Protein AF-Q8HZR1-4-F1 (afdb_monomer_lite)

Sequence (384 aa):
MSRGSRLHRWPLLLLLLLLLPPPPVLPAEARTPAPVNPCCYYPCQHQGICVRFGLDRYQCDCTRTGYSGPNCTIPELWTWLRNSLRPSPSFLHFLLTHGRWFWEFINATFIRDMLMRLVLTGETIKIVIEEYVQQLSGYFLQLKFDPELLFSAQFQYRNRIAMEFNQLYHWHPLMPDSFWVGSQEYSYEQFLFNTSMLTHYGIEALVDAFSRQSAGRIGGGRNIDHHVLHVAVETIKESRELRLQPFNEYRKRFGMRPYMSFQELTGEKEMAAELEELYGDIDALEFYPGLLLEKCHPNSIFGESMIEIGAPFSLKGLLGNPICSPEYWKPSTFGGEMGFNMVKTATLKKLVCLNTKTCPYVSFRVPDPHQDGGPGVERPSTEL

Radius of gyration: 29.56 Å; chains: 1; bounding box: 73×60×110 Å

Secondary structure (DSSP, 8-state):
------TTHHHHHHHHHHHSPPPP-------------GGGG----TTPEEEEETTTEEEEE-TTTTEETTTT-EE-HHHHHHHHHPPPHHHHHHHHHH-HHHHHHHHTSTHHHHHHHHHHHHHHHHHIIIIIIHHHH--SSPP---GGGGTTS----S----HHHHHHT--GGGS-SEEEETTEEEEHHHHTT-THHHHHHHHHHHHHHHHTS----SSSSS---GGGHHHHHHHHHHHHHTTPPBHHHHHHHTTPPPPSSHHHHHS-HHHHHHHHHHHSSGGG-BHHHHHHHSPPPTT-SS-HHHHHHHHHHHHHHHHTSGGGSTTT-SGGGGTSHHHHHHHHT--HHHHHHHHSSS-----SSPPPTTT--S----------

Foldseek 3Di:
DDPDDPPPPVVVVVVVVVPPDDDPPPPPPPPVPQQDQCCVVVLAPQPWDWDGDPRNDIATHCPPSCADDRRRPHHHPVRVVCVVPPDDQVVLVCCLPPVPVSVVVCVVDCVVVQLVVLLVLLLVLQQCQQAVLCLALVDPDGGGPDLVVCQPPDAALDQDADLLLVLLPPQQLQADQWFDQPHDIAGPVRPPPPPCCCVVRNPQSVQQRVQQDHTGFQALDPRHDPVCVVVLVVSVVVCVVVVPAAQQVLCVVLVHHRDAFLCSFRVDDVRRVVVCVVQVGNRSHHNNCSFRRGDPDVSHSGHPSSSSVNSVSVNSNSCSHPCSHPVNVAQVNNSGPVSNVSSNPRHPQVVQVVVDDPSHDHHPDNDDLVPDPPDRPDDPDPDD

Structure (mmCIF, N/CA/C/O backbone):
data_AF-Q8HZR1-4-F1
#
_entry.id   AF-Q8HZR1-4-F1
#
loop_
_atom_site.group_PDB
_atom_site.id
_atom_site.type_symbol
_atom_site.label_atom_id
_atom_site.label_alt_id
_atom_site.label_comp_id
_atom_site.label_asym_id
_atom_site.label_entity_id
_atom_site.label_seq_id
_atom_site.pdbx_PDB_ins_code
_atom_site.Cartn_x
_atom_site.Cartn_y
_atom_site.Cartn_z
_atom_site.occupancy
_atom_site.B_iso_or_equiv
_atom_site.auth_seq_id
_atom_site.auth_comp_id
_atom_site.auth_asym_id
_atom_site.auth_atom_id
_atom_site.pdbx_PDB_model_num
ATOM 1 N N . MET A 1 1 ? 15.945 -3.993 81.265 1.00 37.88 1 MET A N 1
ATOM 2 C CA . MET A 1 1 ? 16.859 -4.762 80.388 1.00 37.88 1 MET A CA 1
ATOM 3 C C . MET A 1 1 ? 16.896 -4.084 79.026 1.00 37.88 1 MET A C 1
ATOM 5 O O . MET A 1 1 ? 15.844 -3.836 78.453 1.00 37.88 1 MET A O 1
ATOM 9 N N . SER A 1 2 ? 18.085 -3.651 78.608 1.00 39.91 2 SER A N 1
ATOM 10 C CA . SER A 1 2 ? 18.313 -2.609 77.598 1.00 39.91 2 SER A CA 1
ATOM 11 C C . SER A 1 2 ? 17.851 -2.990 76.181 1.00 39.91 2 SER A C 1
ATOM 13 O O . SER A 1 2 ? 18.230 -4.037 75.658 1.00 39.91 2 SER A O 1
ATOM 15 N N . ARG A 1 3 ? 17.058 -2.110 75.549 1.00 42.12 3 ARG A N 1
ATOM 16 C CA . ARG A 1 3 ? 16.724 -2.127 74.113 1.00 42.12 3 ARG A CA 1
ATOM 17 C C . ARG A 1 3 ? 17.947 -1.643 73.317 1.00 42.12 3 ARG A C 1
ATOM 19 O O . ARG A 1 3 ? 18.043 -0.473 72.966 1.00 42.12 3 ARG A O 1
ATOM 26 N N . GLY A 1 4 ? 18.898 -2.542 73.068 1.00 43.16 4 GLY A N 1
ATOM 27 C CA . GLY A 1 4 ? 20.090 -2.284 72.254 1.00 43.16 4 GLY A CA 1
ATOM 28 C C . GLY A 1 4 ? 19.852 -2.518 70.756 1.00 43.16 4 GLY A C 1
ATOM 29 O O . GLY A 1 4 ? 19.579 -3.639 70.334 1.00 43.16 4 GLY A O 1
ATOM 30 N N . SER A 1 5 ? 19.923 -1.427 69.992 1.00 48.50 5 SER A N 1
ATOM 31 C CA . SER A 1 5 ? 20.252 -1.284 68.560 1.00 48.50 5 SER A CA 1
ATOM 32 C C . SER A 1 5 ? 20.293 -2.546 67.663 1.00 48.50 5 SER A C 1
ATOM 34 O O . SER A 1 5 ? 21.277 -3.278 67.597 1.00 48.50 5 SER A O 1
ATOM 36 N N . ARG A 1 6 ? 19.268 -2.717 66.810 1.00 51.91 6 ARG A N 1
ATOM 37 C CA . ARG A 1 6 ? 19.302 -3.622 65.632 1.00 51.91 6 ARG A CA 1
ATOM 38 C C . ARG A 1 6 ? 19.636 -2.923 64.300 1.00 51.91 6 ARG A C 1
ATOM 40 O O . ARG A 1 6 ? 19.596 -3.562 63.257 1.00 51.91 6 ARG A O 1
ATOM 47 N N . LEU A 1 7 ? 20.016 -1.643 64.318 1.00 52.97 7 LEU A N 1
ATOM 48 C CA . LEU A 1 7 ? 20.223 -0.818 63.111 1.00 52.97 7 LEU A CA 1
ATOM 49 C C . LEU A 1 7 ? 21.634 -0.881 62.487 1.00 52.97 7 LEU A C 1
ATOM 51 O O . LEU A 1 7 ? 21.908 -0.169 61.527 1.00 52.97 7 LEU A O 1
ATOM 55 N N . HIS A 1 8 ? 22.532 -1.747 62.967 1.00 55.59 8 HIS A N 1
ATOM 56 C CA . HIS A 1 8 ? 23.896 -1.869 62.416 1.00 55.59 8 HIS A CA 1
ATOM 57 C C . HIS A 1 8 ? 24.207 -3.184 61.695 1.00 55.59 8 HIS A C 1
ATOM 59 O O . HIS A 1 8 ? 25.341 -3.396 61.282 1.00 55.59 8 HIS A O 1
ATOM 65 N N . ARG A 1 9 ? 23.219 -4.060 61.465 1.00 56.62 9 ARG A N 1
ATOM 66 C CA . ARG A 1 9 ? 23.478 -5.321 60.744 1.00 56.62 9 ARG A CA 1
ATOM 67 C C . ARG A 1 9 ? 23.410 -5.209 59.220 1.00 56.62 9 ARG A C 1
ATOM 69 O O . ARG A 1 9 ? 24.055 -6.004 58.549 1.00 56.62 9 ARG A O 1
ATOM 76 N N . TRP A 1 10 ? 22.697 -4.228 58.664 1.00 59.94 10 TRP A N 1
ATOM 77 C CA . TRP A 1 10 ? 22.571 -4.096 57.206 1.00 59.94 10 TRP A CA 1
ATOM 78 C C . TRP A 1 10 ? 23.821 -3.607 56.462 1.00 59.94 10 TRP A C 1
ATOM 80 O O . TRP A 1 10 ? 24.153 -4.236 55.458 1.00 59.94 10 TRP A O 1
ATOM 90 N N . PRO A 1 11 ? 24.562 -2.579 56.923 1.00 69.88 11 PRO A N 1
ATOM 91 C CA . PRO A 1 11 ? 25.756 -2.151 56.195 1.00 69.88 11 PRO A CA 1
ATOM 92 C C . PRO A 1 11 ? 26.862 -3.213 56.238 1.00 69.88 11 PRO A C 1
ATOM 94 O O . PRO A 1 11 ? 27.551 -3.420 55.245 1.00 69.88 11 PRO A O 1
ATOM 97 N N . LEU A 1 12 ? 26.974 -3.957 57.345 1.00 74.44 12 LEU A N 1
ATOM 98 C CA . LEU A 1 12 ? 27.906 -5.081 57.467 1.00 74.44 12 LEU A CA 1
ATOM 99 C C . LEU A 1 12 ? 27.578 -6.224 56.498 1.00 74.44 12 LEU A C 1
ATOM 101 O O . LEU A 1 12 ? 28.498 -6.790 55.920 1.00 74.44 12 LEU A O 1
ATOM 105 N N . LEU A 1 13 ? 26.294 -6.536 56.277 1.00 76.06 13 LEU A N 1
ATOM 106 C CA . LEU A 1 13 ? 25.890 -7.586 55.335 1.00 76.06 13 LEU A CA 1
ATOM 107 C C . LEU A 1 13 ? 26.198 -7.206 53.877 1.00 76.06 13 LEU A C 1
ATOM 109 O O . LEU A 1 13 ? 26.666 -8.040 53.109 1.00 76.06 13 LEU A O 1
ATOM 113 N N . LEU A 1 14 ? 25.963 -5.941 53.512 1.00 77.19 14 LEU A N 1
ATOM 114 C CA . LEU A 1 14 ? 26.266 -5.398 52.183 1.00 77.19 14 LEU A CA 1
ATOM 115 C C . LEU A 1 14 ? 27.774 -5.337 51.912 1.00 77.19 14 LEU A C 1
ATOM 117 O O . LEU A 1 14 ? 28.211 -5.705 50.825 1.00 77.19 14 LEU A O 1
ATOM 121 N N . LEU A 1 15 ? 28.578 -4.938 52.904 1.00 78.19 15 LEU A N 1
ATOM 122 C CA . LEU A 1 15 ? 30.037 -4.944 52.780 1.00 78.19 15 LEU A CA 1
ATOM 123 C C . LEU A 1 15 ? 30.585 -6.377 52.654 1.00 78.19 15 LEU A C 1
ATOM 125 O O . LEU A 1 15 ? 31.488 -6.614 51.857 1.00 78.19 15 LEU A O 1
ATOM 129 N N . LEU A 1 16 ? 30.011 -7.343 53.388 1.00 77.50 16 LEU A N 1
ATOM 130 C CA . LEU A 1 16 ? 30.385 -8.758 53.276 1.00 77.50 16 LEU A CA 1
ATOM 131 C C . LEU A 1 16 ? 30.045 -9.333 51.891 1.00 77.50 16 LEU A C 1
ATOM 133 O O . LEU A 1 16 ? 30.825 -10.109 51.351 1.00 77.50 16 LEU A O 1
ATOM 137 N N . LEU A 1 17 ? 28.906 -8.935 51.312 1.00 73.81 17 LEU A N 1
ATOM 138 C CA . LEU A 1 17 ? 28.490 -9.340 49.964 1.00 73.81 17 LEU A CA 1
ATOM 139 C C . LEU A 1 17 ? 29.402 -8.771 48.870 1.00 73.81 17 LEU A C 1
ATOM 141 O O . LEU A 1 17 ? 29.653 -9.460 47.888 1.00 73.81 17 LEU A O 1
ATOM 145 N N . LEU A 1 18 ? 29.926 -7.555 49.047 1.00 75.44 18 LEU A N 1
ATOM 146 C CA . LEU A 1 18 ? 30.883 -6.944 48.115 1.00 75.44 18 LEU A CA 1
ATOM 147 C C . LEU A 1 18 ? 32.304 -7.516 48.246 1.00 75.44 18 LEU A C 1
ATOM 149 O O . LEU A 1 18 ? 33.064 -7.479 47.283 1.00 75.44 18 LEU A O 1
ATOM 153 N N . LEU A 1 19 ? 32.668 -8.030 49.425 1.00 75.75 19 LEU A N 1
ATOM 154 C CA . LEU A 1 19 ? 33.967 -8.662 49.684 1.00 75.75 19 LEU A CA 1
ATOM 155 C C . LEU A 1 19 ? 34.004 -10.152 49.322 1.00 75.75 19 LEU A C 1
ATOM 157 O O . LEU A 1 19 ? 35.088 -10.738 49.306 1.00 75.75 19 LEU A O 1
ATOM 161 N N . LEU A 1 20 ? 32.856 -10.776 49.038 1.00 65.00 20 LEU A N 1
ATOM 162 C CA . LEU A 1 20 ? 32.843 -12.128 48.495 1.00 65.00 20 LEU A CA 1
ATOM 163 C C . LEU A 1 20 ? 33.464 -12.086 47.091 1.00 65.00 20 LEU A C 1
ATOM 165 O O . LEU A 1 20 ? 32.947 -11.374 46.226 1.00 65.00 20 LEU A O 1
ATOM 169 N N . PRO A 1 21 ? 34.562 -12.825 46.838 1.00 57.06 21 PRO A N 1
ATOM 170 C CA . PRO A 1 21 ? 35.084 -12.944 45.488 1.00 57.06 21 PRO A CA 1
ATOM 171 C C . PRO A 1 21 ? 33.966 -13.480 44.585 1.00 57.06 21 PRO A C 1
ATOM 173 O O . PRO A 1 21 ? 33.191 -14.337 45.033 1.00 57.06 21 PRO A O 1
ATOM 176 N N . PRO A 1 22 ? 33.850 -12.987 43.337 1.00 62.00 22 PRO A N 1
ATOM 177 C CA . PRO A 1 22 ? 32.867 -13.521 42.410 1.00 62.00 22 PRO A CA 1
ATOM 178 C C . PRO A 1 22 ? 33.041 -15.042 42.349 1.00 62.00 22 PRO A C 1
ATOM 180 O O . PRO A 1 22 ? 34.183 -15.519 42.410 1.00 62.00 22 PRO A O 1
ATOM 183 N N . PRO A 1 23 ? 31.938 -15.812 42.276 1.00 53.47 23 PRO A N 1
ATOM 184 C CA . PRO A 1 23 ? 32.043 -17.257 42.183 1.00 53.47 23 PRO A CA 1
ATOM 185 C C . PRO A 1 23 ? 33.003 -17.587 41.039 1.00 53.47 23 PRO A C 1
ATOM 187 O O . PRO A 1 23 ? 32.954 -16.904 40.008 1.00 53.47 23 PRO A O 1
ATOM 190 N N . PRO A 1 24 ? 33.897 -18.578 41.214 1.00 50.06 24 PRO A N 1
ATOM 191 C CA . PRO A 1 24 ? 34.780 -18.977 40.139 1.00 50.06 24 PRO A CA 1
ATOM 192 C C . PRO A 1 24 ? 33.890 -19.259 38.938 1.00 50.06 24 PRO A C 1
ATOM 194 O O . PRO A 1 24 ? 32.980 -20.088 39.016 1.00 50.06 24 PRO A O 1
ATOM 197 N N . VAL A 1 25 ? 34.109 -18.507 37.860 1.00 52.31 25 VAL A N 1
ATOM 198 C CA . VAL A 1 25 ? 33.526 -18.829 36.567 1.00 52.31 25 VAL A CA 1
ATOM 199 C C . VAL A 1 25 ? 34.081 -20.210 36.274 1.00 52.31 25 VAL A C 1
ATOM 201 O O . VAL A 1 25 ? 35.254 -20.346 35.927 1.00 52.31 25 VAL A O 1
ATOM 204 N N . LEU A 1 26 ? 33.277 -21.245 36.540 1.00 42.38 26 LEU A N 1
ATOM 205 C CA . LEU A 1 26 ? 33.589 -22.592 36.099 1.00 42.38 26 LEU A CA 1
ATOM 206 C C . LEU A 1 26 ? 33.922 -22.430 34.621 1.00 42.38 26 LEU A C 1
ATOM 208 O O . LEU A 1 26 ? 33.108 -21.808 33.924 1.00 42.38 26 LEU A O 1
ATOM 212 N N . PRO A 1 27 ? 35.117 -22.854 34.163 1.00 47.09 27 PRO A N 1
ATOM 213 C CA . PRO A 1 27 ? 35.473 -22.705 32.768 1.00 47.09 27 PRO A CA 1
ATOM 214 C C . PRO A 1 27 ? 34.311 -23.303 32.004 1.00 47.09 27 PRO A C 1
ATOM 216 O O . PRO A 1 27 ? 33.981 -24.472 32.214 1.00 47.09 27 PRO A O 1
ATOM 219 N N . ALA A 1 28 ? 33.626 -22.453 31.231 1.00 50.06 28 ALA A N 1
ATOM 220 C CA . ALA A 1 28 ? 32.618 -22.916 30.311 1.00 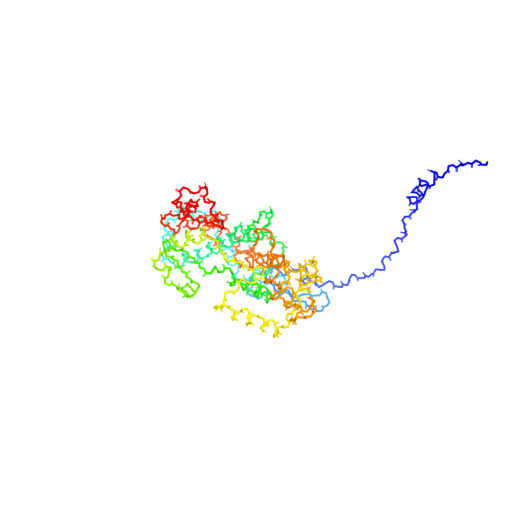50.06 28 ALA A CA 1
ATOM 221 C C . ALA A 1 28 ? 33.325 -24.021 29.552 1.00 50.06 28 ALA A C 1
ATOM 223 O O . ALA A 1 28 ? 34.340 -23.767 28.895 1.00 50.06 28 ALA A O 1
ATOM 224 N N . GLU A 1 29 ? 32.869 -25.249 29.789 1.00 42.66 29 GLU A N 1
ATOM 225 C CA . GLU A 1 29 ? 33.299 -26.423 29.062 1.00 42.66 29 GLU A CA 1
ATOM 226 C C . GLU A 1 29 ? 33.391 -25.953 27.625 1.00 42.66 29 GLU A C 1
ATOM 228 O O . GLU A 1 29 ? 32.425 -25.345 27.148 1.00 42.66 29 GLU A O 1
ATOM 233 N N . ALA A 1 30 ? 34.583 -26.047 27.030 1.00 45.22 30 ALA A N 1
ATOM 234 C CA . ALA A 1 30 ? 34.847 -25.552 25.694 1.00 45.22 30 ALA A CA 1
ATOM 235 C C . ALA A 1 30 ? 33.973 -26.366 24.738 1.00 45.22 30 ALA A C 1
ATOM 237 O O . ALA A 1 30 ? 34.424 -27.299 24.084 1.00 45.22 30 ALA A O 1
ATOM 238 N N . ARG A 1 31 ? 32.682 -26.030 24.705 1.00 47.22 31 ARG A N 1
ATOM 239 C CA . ARG A 1 31 ? 31.755 -26.332 23.648 1.00 47.22 31 ARG A CA 1
ATOM 240 C C . ARG A 1 31 ? 32.432 -25.658 22.488 1.00 47.22 31 ARG A C 1
ATOM 242 O O . ARG A 1 31 ? 32.404 -24.433 22.370 1.00 47.22 31 ARG A O 1
ATOM 249 N N . THR A 1 32 ? 33.122 -26.465 21.694 1.00 49.28 32 THR A N 1
ATOM 250 C CA . THR A 1 32 ? 33.379 -26.144 20.305 1.00 49.28 32 THR A CA 1
ATOM 251 C C . THR A 1 32 ? 32.109 -25.457 19.813 1.00 49.28 32 THR A C 1
ATOM 253 O O . THR A 1 32 ? 31.036 -26.066 19.918 1.00 49.28 32 THR A O 1
ATOM 256 N N . PRO A 1 33 ? 32.159 -24.158 19.451 1.00 57.81 33 PRO A N 1
ATOM 257 C CA . PRO A 1 33 ? 30.962 -23.474 19.005 1.00 57.81 33 PRO A CA 1
ATOM 258 C C . PRO A 1 33 ? 30.366 -24.346 17.914 1.00 57.81 33 PRO A C 1
ATOM 260 O O . PRO A 1 33 ? 31.081 -24.756 16.997 1.00 57.81 33 PRO A O 1
ATOM 263 N N . ALA A 1 34 ? 29.101 -24.733 18.094 1.00 64.06 34 ALA A N 1
ATOM 264 C CA . ALA A 1 34 ? 28.428 -25.560 17.113 1.00 64.06 34 ALA A CA 1
ATOM 265 C C . ALA A 1 34 ? 28.637 -24.890 15.746 1.00 64.06 34 ALA A C 1
ATOM 267 O O . ALA A 1 34 ? 28.456 -23.671 15.668 1.00 64.06 34 ALA A O 1
ATOM 268 N N . PRO A 1 35 ? 29.068 -25.634 14.715 1.00 67.69 35 PRO A N 1
ATOM 269 C CA . PRO A 1 35 ? 29.399 -25.061 13.420 1.00 67.69 35 PRO A CA 1
ATOM 270 C C . PRO A 1 35 ? 28.228 -24.214 12.911 1.00 67.69 35 PRO A C 1
ATOM 272 O O . PRO A 1 35 ? 27.148 -24.731 12.596 1.00 67.69 35 PRO A O 1
ATOM 275 N N . VAL A 1 36 ? 28.414 -22.889 12.929 1.00 80.75 36 VAL A N 1
ATOM 276 C CA . VAL A 1 36 ? 27.413 -21.916 12.481 1.00 80.75 36 VAL A CA 1
ATOM 277 C C . VAL A 1 36 ? 27.299 -22.075 10.976 1.00 80.75 36 VAL A C 1
ATOM 279 O O . VAL A 1 36 ? 28.310 -22.201 10.292 1.00 80.75 36 VAL A O 1
ATOM 282 N N . ASN A 1 37 ? 26.072 -22.077 10.448 1.00 81.62 37 ASN A N 1
ATOM 283 C CA . ASN A 1 37 ? 25.868 -22.175 9.007 1.00 81.62 37 ASN A CA 1
ATOM 284 C C . ASN A 1 37 ? 26.739 -21.115 8.296 1.00 81.62 37 ASN A C 1
ATOM 286 O O . ASN A 1 37 ? 26.510 -19.923 8.508 1.00 81.62 37 ASN A O 1
ATOM 290 N N . PRO A 1 38 ? 27.708 -21.506 7.448 1.00 86.50 38 PRO A N 1
ATOM 291 C CA . PRO A 1 38 ? 28.622 -20.557 6.812 1.00 86.50 38 PRO A CA 1
ATOM 292 C C . PRO A 1 38 ? 27.895 -19.539 5.928 1.00 86.50 38 PRO A C 1
ATOM 294 O O . PRO A 1 38 ? 28.368 -18.417 5.755 1.00 86.50 38 PRO A O 1
ATOM 297 N N . CYS A 1 39 ? 26.707 -19.886 5.422 1.00 87.69 39 CYS A N 1
ATOM 298 C CA . CYS A 1 39 ? 25.875 -18.953 4.678 1.00 87.69 39 CYS A CA 1
ATOM 299 C C . CYS A 1 39 ? 25.319 -17.806 5.526 1.00 87.69 39 CYS A C 1
ATOM 301 O O . CYS A 1 39 ? 24.895 -16.821 4.940 1.00 87.69 39 CYS A O 1
ATOM 303 N N . CYS A 1 40 ? 25.353 -17.870 6.862 1.00 81.12 40 CYS A N 1
ATOM 304 C CA . CYS A 1 40 ? 24.953 -16.755 7.728 1.00 81.12 40 CYS A CA 1
ATOM 305 C C . CYS A 1 40 ? 25.890 -15.543 7.631 1.00 81.12 40 CYS A C 1
ATOM 307 O O . CYS A 1 40 ? 25.463 -14.435 7.936 1.00 81.12 40 CYS A O 1
ATOM 309 N N . TYR A 1 41 ? 27.142 -15.736 7.200 1.00 83.88 41 TYR A N 1
ATOM 310 C CA . TYR A 1 41 ? 28.088 -14.642 6.948 1.00 83.88 41 TYR A CA 1
ATOM 311 C C . TYR A 1 41 ? 27.998 -14.082 5.529 1.00 83.88 41 TYR A C 1
ATOM 313 O O . TYR A 1 41 ? 28.754 -13.181 5.179 1.00 83.88 41 TYR A O 1
ATOM 321 N N . TYR A 1 42 ? 27.093 -14.619 4.705 1.00 81.81 42 TYR A N 1
ATOM 322 C CA . TYR A 1 42 ? 26.808 -14.103 3.368 1.00 81.81 42 TYR A CA 1
ATOM 323 C C . TYR A 1 42 ? 28.046 -13.954 2.475 1.00 81.81 42 TYR A C 1
ATOM 325 O O . TYR A 1 42 ? 28.284 -12.894 1.898 1.00 81.81 42 TYR A O 1
ATOM 333 N N . PRO A 1 43 ? 28.842 -15.027 2.331 1.00 88.81 43 PRO A N 1
ATOM 334 C CA . PRO A 1 43 ? 30.105 -14.964 1.604 1.00 88.81 43 PRO A CA 1
ATOM 335 C C . PRO A 1 43 ? 29.942 -14.640 0.107 1.00 88.81 43 PRO A C 1
ATOM 337 O O . PRO A 1 43 ? 30.875 -14.137 -0.516 1.00 88.81 43 PRO A O 1
ATOM 340 N N . CYS A 1 44 ? 28.767 -14.903 -0.472 1.00 89.81 44 CYS A N 1
ATOM 341 C CA . CYS A 1 44 ? 28.468 -14.689 -1.886 1.00 89.81 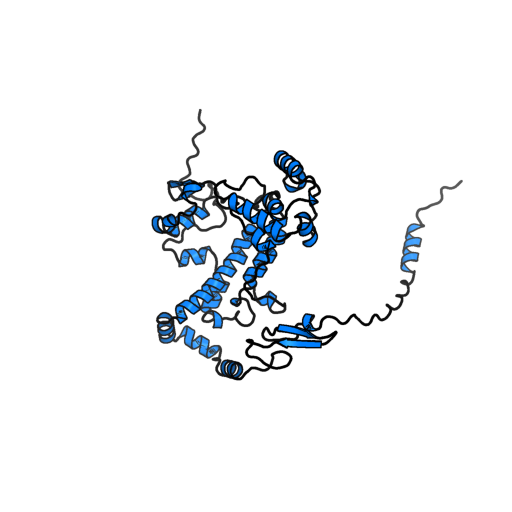44 CYS A CA 1
ATOM 342 C C . CYS A 1 44 ? 28.155 -13.215 -2.189 1.00 89.81 44 CYS A C 1
ATOM 344 O O . CYS A 1 44 ? 27.171 -12.667 -1.696 1.00 89.81 44 CYS A O 1
ATOM 346 N N . GLN A 1 45 ? 28.975 -12.589 -3.032 1.00 87.38 45 GLN A N 1
ATOM 347 C CA . GLN A 1 45 ? 28.821 -11.212 -3.508 1.00 87.38 45 GLN A CA 1
ATOM 348 C C . GLN A 1 45 ? 27.894 -11.134 -4.732 1.00 87.38 45 GLN A C 1
ATOM 350 O O . GLN A 1 45 ? 27.455 -12.154 -5.261 1.00 87.38 45 GLN A O 1
ATOM 355 N N . HIS A 1 46 ? 27.573 -9.911 -5.170 1.00 82.12 46 HIS A N 1
ATOM 356 C CA . HIS A 1 46 ? 26.778 -9.630 -6.379 1.00 82.12 46 HIS A CA 1
ATOM 357 C C . HIS A 1 46 ? 25.476 -10.446 -6.476 1.00 82.12 46 HIS A C 1
ATOM 359 O O . HIS A 1 46 ? 25.083 -10.883 -7.552 1.00 82.12 46 HIS A O 1
ATOM 365 N N . GLN A 1 47 ? 24.805 -10.636 -5.333 1.00 77.56 47 GLN A N 1
ATOM 366 C CA . GLN A 1 47 ? 23.541 -11.375 -5.207 1.00 77.56 47 GLN A CA 1
ATOM 367 C C . GLN A 1 47 ? 23.635 -12.888 -5.503 1.00 77.56 47 GLN A C 1
ATOM 369 O O . GLN A 1 47 ? 22.612 -13.523 -5.766 1.00 77.56 47 GLN A O 1
ATOM 374 N N . GLY A 1 48 ? 24.830 -13.487 -5.429 1.00 83.69 48 GLY A N 1
ATOM 375 C CA . GLY A 1 48 ? 24.994 -14.940 -5.508 1.00 83.69 48 GLY A CA 1
ATOM 376 C C . GLY A 1 48 ? 24.247 -15.677 -4.389 1.00 83.69 48 GLY A C 1
ATOM 377 O O . GLY A 1 48 ? 24.188 -15.215 -3.247 1.00 83.69 48 GLY A O 1
ATOM 378 N N . ILE A 1 49 ? 23.671 -16.839 -4.701 1.00 86.56 49 ILE A N 1
ATOM 379 C CA . ILE A 1 49 ? 22.906 -17.639 -3.735 1.00 86.56 49 ILE A CA 1
ATOM 380 C C . ILE A 1 49 ? 23.868 -18.539 -2.964 1.00 86.56 49 ILE A C 1
ATOM 382 O O . ILE A 1 49 ? 24.519 -19.401 -3.544 1.00 86.56 49 ILE A O 1
ATOM 386 N N . CYS A 1 50 ? 23.934 -18.380 -1.644 1.00 87.38 50 CYS A N 1
ATOM 387 C CA . CYS A 1 50 ? 24.725 -19.274 -0.805 1.00 87.38 50 CYS A CA 1
ATOM 388 C C . CYS A 1 50 ? 23.978 -20.581 -0.539 1.00 87.38 50 CYS A C 1
ATOM 390 O O . CYS A 1 50 ? 22.892 -20.579 0.042 1.00 87.38 50 CYS A O 1
ATOM 392 N N . VAL A 1 51 ? 24.589 -21.699 -0.917 1.00 90.12 51 VAL A N 1
ATOM 393 C CA . VAL A 1 51 ? 24.111 -23.048 -0.626 1.00 90.12 51 VAL A CA 1
ATOM 394 C C . VAL A 1 51 ? 25.071 -23.696 0.362 1.00 90.12 51 VAL A C 1
ATOM 396 O O . VAL A 1 51 ? 26.269 -23.819 0.105 1.00 90.12 51 VAL A O 1
ATOM 399 N N . ARG A 1 52 ? 24.554 -24.121 1.517 1.00 85.81 52 ARG A N 1
ATOM 400 C CA . ARG A 1 52 ? 25.339 -24.866 2.508 1.00 85.81 52 ARG A CA 1
ATOM 401 C C . ARG A 1 52 ? 25.535 -26.305 2.036 1.00 85.81 52 ARG A C 1
ATOM 403 O O . ARG A 1 52 ? 24.565 -26.959 1.660 1.00 85.81 52 ARG A O 1
ATOM 410 N N . PHE A 1 53 ? 26.758 -26.821 2.150 1.00 84.38 53 PHE A N 1
ATOM 411 C CA . PHE A 1 53 ? 27.047 -28.244 1.977 1.00 84.38 53 PHE A CA 1
ATOM 412 C C . PHE A 1 53 ? 27.865 -28.779 3.161 1.00 84.38 53 PHE A C 1
ATOM 414 O O . PHE A 1 53 ? 28.914 -28.248 3.513 1.00 84.38 53 PHE A O 1
ATOM 421 N N . GLY A 1 54 ? 27.389 -29.842 3.809 1.00 83.88 54 GLY A N 1
ATOM 422 C CA . GLY A 1 54 ? 28.004 -30.337 5.045 1.00 83.88 54 GLY A CA 1
ATOM 423 C C . GLY A 1 54 ? 27.908 -29.344 6.216 1.00 83.88 54 GLY A C 1
ATOM 424 O O . GLY A 1 54 ? 27.038 -28.471 6.246 1.00 83.88 54 GLY A O 1
ATOM 425 N N . LEU A 1 55 ? 28.784 -29.506 7.214 1.00 80.50 55 LEU A N 1
ATOM 426 C CA . LEU A 1 55 ? 28.703 -28.743 8.466 1.00 80.50 55 LEU A CA 1
ATOM 427 C C . LEU A 1 55 ? 29.255 -27.311 8.340 1.00 80.50 55 LEU A C 1
ATOM 429 O O . LEU A 1 55 ? 28.527 -26.388 8.692 1.00 80.50 55 LEU A O 1
ATOM 433 N N . ASP A 1 56 ? 30.443 -27.126 7.756 1.00 82.94 56 ASP A N 1
ATOM 434 C CA . ASP A 1 56 ? 31.169 -25.835 7.720 1.00 82.94 56 ASP A CA 1
ATOM 435 C C . ASP A 1 56 ? 31.505 -25.326 6.314 1.00 82.94 56 ASP A C 1
ATOM 437 O O . ASP A 1 56 ? 32.348 -24.446 6.139 1.00 82.94 56 ASP A O 1
ATOM 441 N N . ARG A 1 57 ? 30.890 -25.888 5.271 1.00 89.31 57 ARG A N 1
ATOM 442 C CA . ARG A 1 57 ? 31.204 -25.504 3.893 1.00 89.31 57 ARG A CA 1
ATOM 443 C C . ARG A 1 57 ? 29.998 -24.899 3.185 1.00 89.31 57 ARG A C 1
ATOM 445 O O . ARG A 1 57 ? 28.841 -25.208 3.481 1.00 89.31 57 ARG A O 1
ATOM 452 N N . TYR A 1 58 ? 30.289 -24.004 2.253 1.00 92.12 58 TYR A N 1
ATOM 453 C CA . TYR A 1 58 ? 29.301 -23.338 1.420 1.00 92.12 58 TYR A CA 1
ATOM 454 C C . TYR A 1 58 ? 29.790 -23.257 -0.016 1.00 92.12 58 TYR A C 1
ATOM 456 O O . TYR A 1 58 ? 30.993 -23.219 -0.279 1.00 92.12 58 TYR A O 1
ATOM 464 N N . GLN A 1 59 ? 28.836 -23.188 -0.931 1.00 92.94 59 GLN A N 1
ATOM 465 C CA . GLN A 1 59 ? 29.064 -22.923 -2.335 1.00 92.94 59 GLN A CA 1
ATOM 466 C C . GLN A 1 59 ? 28.133 -21.799 -2.775 1.00 92.94 59 GLN A C 1
ATOM 468 O O . GLN A 1 59 ? 26.942 -21.819 -2.467 1.00 92.94 59 GLN A O 1
ATOM 473 N N . CYS A 1 60 ? 28.679 -20.818 -3.484 1.00 92.56 60 CYS A N 1
ATOM 474 C CA . CYS A 1 60 ? 27.883 -19.764 -4.088 1.00 92.56 60 CYS A CA 1
ATOM 475 C C . CYS A 1 60 ? 27.424 -20.188 -5.481 1.00 92.56 60 CYS A C 1
ATOM 477 O O . CYS A 1 60 ? 28.242 -20.519 -6.339 1.00 92.56 60 CYS A O 1
ATOM 479 N N . ASP A 1 61 ? 26.117 -20.152 -5.712 1.00 91.31 61 ASP A N 1
ATOM 480 C CA . ASP A 1 61 ? 25.552 -20.150 -7.052 1.00 91.31 61 ASP A CA 1
ATOM 481 C C . ASP A 1 61 ? 25.568 -18.712 -7.588 1.00 91.31 61 ASP A C 1
ATOM 483 O O . ASP A 1 61 ? 24.808 -17.848 -7.143 1.00 91.31 61 ASP A O 1
ATOM 487 N N . CYS A 1 62 ? 26.471 -18.458 -8.533 1.00 90.12 62 CYS A N 1
ATOM 488 C CA . CYS A 1 62 ? 26.643 -17.160 -9.182 1.00 90.12 62 CYS A CA 1
ATOM 489 C C . CYS A 1 62 ? 25.801 -17.011 -10.462 1.00 90.12 62 CYS A C 1
ATOM 491 O O . CYS A 1 62 ? 25.969 -16.040 -11.207 1.00 90.12 62 CYS A O 1
ATOM 493 N N . THR A 1 63 ? 24.895 -17.949 -10.749 1.00 87.19 63 THR A N 1
ATOM 494 C CA . THR A 1 63 ? 24.076 -17.936 -11.966 1.00 87.19 63 THR A CA 1
ATOM 495 C C . THR A 1 63 ? 23.269 -16.638 -12.070 1.00 87.19 63 THR A C 1
ATOM 497 O O . THR A 1 63 ? 22.605 -16.224 -11.123 1.00 87.19 63 THR A O 1
ATOM 500 N N . ARG A 1 64 ? 23.313 -15.990 -13.245 1.00 82.19 64 ARG A N 1
ATOM 501 C CA . ARG A 1 64 ? 22.675 -14.685 -13.549 1.00 82.19 64 ARG A CA 1
ATOM 502 C C . ARG A 1 64 ? 23.203 -13.483 -12.757 1.00 82.19 64 ARG A C 1
ATOM 504 O O . ARG A 1 64 ? 22.625 -12.408 -12.874 1.00 82.19 64 ARG A O 1
ATOM 511 N N . THR A 1 65 ? 24.297 -13.624 -12.011 1.00 83.12 65 THR A N 1
ATOM 512 C CA . THR A 1 65 ? 24.955 -12.466 -11.380 1.00 83.12 65 THR A CA 1
ATOM 513 C C . THR A 1 65 ? 25.855 -11.715 -12.367 1.00 83.12 65 THR A C 1
ATOM 515 O O . THR A 1 65 ? 26.119 -10.532 -12.184 1.00 83.12 65 THR A O 1
ATOM 518 N N . GLY A 1 66 ? 26.330 -12.389 -13.425 1.00 87.50 66 GLY A N 1
ATOM 519 C CA . GLY A 1 66 ? 27.374 -11.869 -14.314 1.00 87.50 66 GLY A CA 1
ATOM 520 C C . GLY A 1 66 ? 28.770 -11.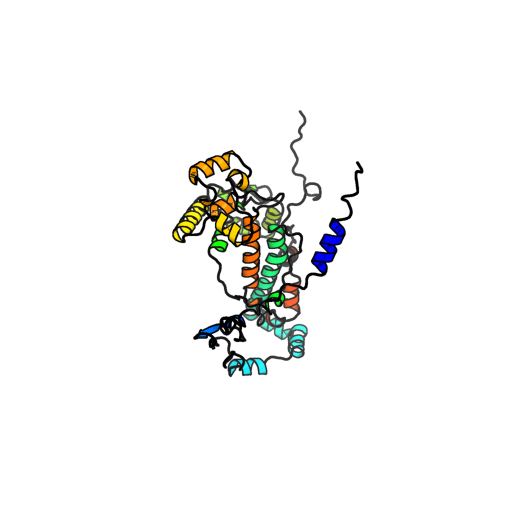894 -13.678 1.00 87.50 66 GLY A C 1
ATOM 521 O O . GLY A 1 66 ? 29.700 -11.280 -14.206 1.00 87.50 66 GLY A O 1
ATOM 522 N N . TYR A 1 67 ? 28.921 -12.576 -12.545 1.00 91.75 67 TYR A N 1
ATOM 523 C CA . TYR A 1 67 ? 30.181 -12.811 -11.859 1.00 91.75 67 TYR A CA 1
ATOM 524 C C . TYR A 1 67 ? 30.392 -14.311 -11.643 1.00 91.75 67 TYR A C 1
ATOM 526 O O . TYR A 1 67 ? 29.462 -15.110 -11.634 1.00 91.75 67 TYR A O 1
ATOM 534 N N . SER A 1 68 ? 31.643 -14.686 -11.429 1.00 92.88 68 SER A N 1
ATOM 535 C CA . SER A 1 68 ? 32.118 -16.046 -11.230 1.00 92.88 68 SER A CA 1
ATOM 536 C C . SER A 1 68 ? 33.064 -16.117 -10.026 1.00 92.88 68 SER A C 1
ATOM 538 O O . SER A 1 68 ? 33.379 -15.110 -9.378 1.00 92.88 68 SER A O 1
ATOM 540 N N . GLY A 1 69 ? 33.514 -17.328 -9.705 1.00 92.31 69 GLY A N 1
ATOM 541 C CA . GLY A 1 69 ? 34.399 -17.599 -8.576 1.00 92.31 69 GLY A CA 1
ATOM 542 C C . GLY A 1 69 ? 33.655 -18.026 -7.306 1.00 92.31 69 GLY A C 1
ATOM 543 O O . GLY A 1 69 ? 32.427 -18.005 -7.264 1.00 92.31 69 GLY A O 1
ATOM 544 N N . PRO A 1 70 ? 34.396 -18.412 -6.251 1.00 91.88 70 PRO A N 1
ATOM 545 C CA . PRO A 1 70 ? 33.827 -19.025 -5.048 1.00 91.88 70 PRO A CA 1
ATOM 546 C C . PRO A 1 70 ? 32.840 -18.116 -4.310 1.00 91.88 70 PRO A C 1
ATOM 548 O O . PRO A 1 70 ? 31.905 -18.624 -3.707 1.00 91.88 70 PRO A O 1
ATOM 551 N N . ASN A 1 71 ? 33.029 -16.796 -4.416 1.00 93.56 71 ASN A N 1
ATOM 552 C CA . ASN A 1 71 ? 32.203 -15.766 -3.783 1.00 93.56 71 ASN A CA 1
ATOM 553 C C . ASN A 1 71 ? 31.506 -14.858 -4.807 1.00 93.56 71 ASN A C 1
ATOM 555 O O . ASN A 1 71 ? 31.071 -13.772 -4.443 1.00 93.56 71 ASN A O 1
ATOM 559 N N . CYS A 1 72 ? 31.437 -15.244 -6.085 1.00 91.56 72 CYS A N 1
ATOM 560 C CA . CYS A 1 72 ? 30.868 -14.414 -7.156 1.00 91.56 72 CYS A CA 1
ATOM 561 C C . CYS A 1 72 ? 31.512 -13.018 -7.267 1.00 91.56 72 CYS A C 1
ATOM 563 O O . CYS A 1 72 ? 30.817 -12.021 -7.414 1.00 91.56 72 CYS A O 1
ATOM 565 N N . THR A 1 73 ? 32.839 -12.909 -7.161 1.00 91.62 73 THR A N 1
ATOM 566 C CA . THR A 1 73 ? 33.569 -11.624 -7.199 1.00 91.62 73 THR A CA 1
ATOM 567 C C . THR A 1 73 ? 34.276 -11.349 -8.523 1.00 91.62 73 THR A C 1
ATOM 569 O O . THR A 1 73 ? 34.661 -10.210 -8.779 1.00 91.62 73 THR A O 1
ATOM 572 N N . ILE A 1 74 ? 34.447 -12.360 -9.378 1.00 92.50 74 ILE A N 1
ATOM 573 C CA . ILE A 1 74 ? 35.205 -12.249 -10.628 1.00 92.50 74 ILE A CA 1
ATOM 574 C C . ILE A 1 74 ? 34.235 -11.897 -11.761 1.00 92.50 74 ILE A C 1
ATOM 576 O O . ILE A 1 74 ? 33.387 -12.724 -12.079 1.00 92.50 74 ILE A O 1
ATOM 580 N N . PRO A 1 75 ? 34.313 -10.715 -12.391 1.00 91.19 75 PRO A N 1
ATOM 581 C CA . PRO A 1 75 ? 33.375 -10.350 -13.448 1.00 91.19 75 PRO A CA 1
ATOM 582 C C . PRO A 1 75 ? 33.518 -11.279 -14.661 1.00 91.19 75 PRO A C 1
ATOM 584 O O . PRO A 1 75 ? 34.627 -11.537 -15.128 1.00 91.19 75 PRO A O 1
ATOM 587 N N . GLU A 1 76 ? 32.394 -11.761 -15.191 1.00 91.44 76 GLU A N 1
ATOM 588 C CA . GLU A 1 76 ? 32.354 -12.465 -16.478 1.00 91.44 76 GLU A CA 1
ATOM 589 C C . GLU A 1 76 ? 32.675 -11.510 -17.636 1.00 91.44 76 GLU A C 1
ATOM 591 O O . GLU A 1 76 ? 32.630 -10.291 -17.474 1.00 91.44 76 GLU A O 1
ATOM 596 N N . LEU A 1 77 ? 32.951 -12.047 -18.831 1.00 91.81 77 LEU A N 1
ATOM 597 C CA . LEU A 1 77 ? 33.380 -11.260 -19.995 1.00 91.81 77 LEU A CA 1
ATOM 598 C C . LEU A 1 77 ? 32.458 -10.063 -20.290 1.00 91.81 77 LEU A C 1
ATOM 600 O O . LEU A 1 77 ? 32.943 -8.950 -20.492 1.00 91.81 77 LEU A O 1
ATOM 604 N N . TRP A 1 78 ? 31.136 -10.274 -20.282 1.00 87.19 78 TRP A N 1
ATOM 605 C CA . TRP A 1 78 ? 30.170 -9.204 -20.548 1.00 87.19 78 TRP A CA 1
ATOM 606 C C . TRP A 1 78 ? 30.133 -8.156 -19.432 1.00 87.19 78 TRP A C 1
ATOM 608 O O . TRP A 1 78 ? 30.108 -6.957 -19.704 1.00 87.19 78 TRP A O 1
ATOM 618 N N . THR A 1 79 ? 30.177 -8.589 -18.174 1.00 87.12 79 THR A N 1
ATOM 619 C CA . THR A 1 79 ? 30.195 -7.699 -17.005 1.00 87.12 79 THR A CA 1
ATOM 620 C C . THR A 1 79 ? 31.481 -6.888 -16.940 1.00 87.12 79 THR A C 1
ATOM 622 O O . THR A 1 79 ? 31.439 -5.686 -16.684 1.00 87.12 79 THR A O 1
ATOM 625 N N . TRP A 1 80 ? 32.620 -7.523 -17.217 1.00 91.56 80 TRP A N 1
ATOM 626 C CA . TRP A 1 80 ? 33.914 -6.867 -17.343 1.00 91.56 80 TRP A CA 1
ATOM 627 C C . TRP A 1 80 ? 33.862 -5.800 -18.437 1.00 91.56 80 TRP A C 1
ATOM 629 O O . TRP A 1 80 ? 34.141 -4.637 -18.155 1.00 91.56 80 TRP A O 1
ATOM 639 N N . LEU A 1 81 ? 33.382 -6.155 -19.635 1.00 90.94 81 LEU A N 1
ATOM 640 C CA . LEU A 1 81 ? 33.240 -5.215 -20.746 1.00 90.94 81 LEU A CA 1
ATOM 641 C C . LEU A 1 81 ? 32.306 -4.047 -20.391 1.00 90.94 81 LEU A C 1
ATOM 643 O O . LEU A 1 81 ? 32.657 -2.892 -20.624 1.00 90.94 81 LEU A O 1
ATOM 647 N N . ARG A 1 82 ? 31.145 -4.320 -19.779 1.00 84.06 82 ARG A N 1
ATOM 648 C CA . ARG A 1 82 ? 30.195 -3.291 -19.320 1.00 84.06 82 ARG A CA 1
ATOM 649 C C . ARG A 1 82 ? 30.838 -2.340 -18.314 1.00 84.06 82 ARG A C 1
ATOM 651 O O . ARG A 1 82 ? 30.640 -1.132 -18.407 1.00 84.06 82 ARG A O 1
ATOM 658 N N . ASN A 1 83 ? 31.585 -2.876 -17.352 1.00 82.50 83 ASN A N 1
ATOM 659 C CA . ASN A 1 83 ? 32.257 -2.082 -16.328 1.00 82.50 83 ASN A CA 1
ATOM 660 C C . ASN A 1 83 ? 33.395 -1.241 -16.924 1.00 82.50 83 ASN A C 1
ATOM 662 O O . ASN A 1 83 ? 33.563 -0.095 -16.516 1.00 82.50 83 ASN A O 1
ATOM 666 N N . SER A 1 84 ? 34.115 -1.767 -17.919 1.00 85.62 84 SER A N 1
ATOM 667 C CA . SER A 1 84 ? 35.167 -1.046 -18.647 1.00 85.62 84 SER A CA 1
ATOM 668 C C . SER A 1 84 ? 34.628 0.044 -19.577 1.00 85.62 84 SER A C 1
ATOM 670 O O . SER A 1 84 ? 35.246 1.097 -19.692 1.00 85.62 84 SER A O 1
ATOM 672 N N . LEU A 1 85 ? 33.478 -0.177 -20.224 1.00 82.81 85 LEU A N 1
ATOM 673 C CA . LEU A 1 85 ? 32.826 0.803 -21.104 1.00 82.81 85 LEU A CA 1
ATOM 674 C C . LEU A 1 85 ? 31.949 1.811 -20.353 1.00 82.81 85 LEU A C 1
ATOM 676 O O . LEU A 1 85 ? 31.394 2.718 -20.977 1.00 82.81 85 LEU A O 1
ATOM 680 N N . ARG A 1 86 ? 31.782 1.662 -19.031 1.00 74.69 86 ARG A N 1
ATOM 681 C CA . ARG A 1 86 ? 30.960 2.576 -18.238 1.00 74.69 86 ARG A CA 1
ATOM 682 C C . ARG A 1 86 ? 31.516 4.000 -18.385 1.00 74.69 86 ARG A C 1
ATOM 684 O O . ARG A 1 86 ? 32.661 4.234 -17.998 1.00 74.69 86 ARG A O 1
ATOM 691 N N . PRO A 1 87 ? 30.724 4.961 -18.895 1.00 78.50 87 PRO A N 1
ATOM 692 C CA . PRO A 1 87 ? 31.192 6.330 -19.034 1.00 78.50 87 PRO A CA 1
ATOM 693 C C . PRO A 1 87 ? 31.606 6.910 -17.681 1.00 78.50 87 PRO A C 1
ATOM 695 O O . PRO A 1 87 ? 31.005 6.587 -16.650 1.00 78.50 87 PRO A O 1
ATOM 698 N N . SER A 1 88 ? 32.609 7.791 -17.679 1.00 79.88 88 SER A N 1
ATOM 699 C CA . SER A 1 88 ? 32.993 8.492 -16.455 1.00 79.88 88 SER A CA 1
ATOM 700 C C . SER A 1 88 ? 31.816 9.338 -15.934 1.00 79.88 88 SER A C 1
ATOM 702 O O . SER A 1 88 ? 31.031 9.863 -16.735 1.00 79.88 88 SER A O 1
ATOM 704 N N . PRO A 1 89 ? 31.673 9.517 -14.606 1.00 75.19 89 PRO A N 1
ATOM 705 C CA . PRO A 1 89 ? 30.600 10.337 -14.038 1.00 75.19 89 PRO A CA 1
ATOM 706 C C . PRO A 1 89 ? 30.540 11.764 -14.608 1.00 75.19 89 PRO A C 1
ATOM 708 O O . PRO A 1 89 ? 29.452 12.290 -14.830 1.00 75.19 89 PRO A O 1
ATOM 711 N N . SER A 1 90 ? 31.695 12.369 -14.909 1.00 80.25 90 SER A N 1
ATOM 712 C CA . SER A 1 90 ? 31.790 13.712 -15.497 1.00 80.25 90 SER A CA 1
ATOM 713 C C . SER A 1 90 ? 31.292 13.768 -16.943 1.00 80.25 90 SER A C 1
ATOM 715 O O . SER A 1 90 ? 30.556 14.686 -17.299 1.00 80.25 90 SER A O 1
ATOM 717 N N . PHE A 1 91 ? 31.631 12.774 -17.768 1.00 83.88 91 PHE A N 1
ATOM 718 C CA . PHE A 1 91 ? 31.138 12.694 -19.142 1.00 83.88 91 PHE A CA 1
ATOM 719 C C . PHE A 1 91 ? 29.628 12.429 -19.185 1.00 83.88 91 PHE A C 1
ATOM 721 O O . PHE A 1 91 ? 28.911 13.067 -19.954 1.00 83.88 91 PHE A O 1
ATOM 728 N N . LEU A 1 92 ? 29.128 11.546 -18.311 1.00 79.38 92 LEU A N 1
ATOM 729 C CA . LEU A 1 92 ? 27.690 11.306 -18.170 1.00 79.38 92 LEU A CA 1
ATOM 730 C C . LEU A 1 92 ? 26.953 12.597 -17.780 1.00 79.38 92 LEU A C 1
ATOM 732 O O . LEU A 1 92 ? 25.954 12.943 -18.403 1.00 79.38 92 LEU A O 1
ATOM 736 N N . HIS A 1 93 ? 27.463 13.338 -16.790 1.00 76.06 93 HIS A N 1
ATOM 737 C CA . HIS A 1 93 ? 26.890 14.623 -16.392 1.00 76.06 93 HIS A CA 1
ATOM 738 C C . HIS A 1 93 ? 26.866 15.623 -17.554 1.00 76.06 93 HIS A C 1
ATOM 740 O O . HIS A 1 93 ? 25.844 16.271 -17.772 1.00 76.06 93 HIS A O 1
ATOM 746 N N . PHE A 1 94 ? 27.947 15.719 -18.334 1.00 83.88 94 PHE A N 1
ATOM 747 C CA . PHE A 1 94 ? 28.015 16.591 -19.508 1.00 83.88 94 PHE A CA 1
ATOM 748 C C . PHE A 1 94 ? 26.948 16.241 -20.555 1.00 83.88 94 PHE A C 1
ATOM 750 O O . PHE A 1 94 ? 26.210 17.127 -20.985 1.00 83.88 94 PHE A O 1
ATOM 757 N N . LEU A 1 95 ? 26.808 14.961 -20.919 1.00 83.06 95 LEU A N 1
ATOM 758 C CA . LEU A 1 95 ? 25.768 14.516 -21.855 1.00 83.06 95 LEU A CA 1
ATOM 759 C C . LEU A 1 95 ? 24.364 14.885 -21.362 1.00 83.06 95 LEU A C 1
ATOM 761 O O . LEU A 1 95 ? 23.575 15.442 -22.121 1.00 83.06 95 LEU A O 1
ATOM 765 N N . LEU A 1 96 ? 24.079 14.631 -20.082 1.00 79.81 96 LEU A N 1
ATOM 766 C CA . LEU A 1 96 ? 22.773 14.887 -19.472 1.00 79.81 96 LEU A CA 1
ATOM 767 C C . LEU A 1 96 ? 22.455 16.378 -19.291 1.00 79.81 96 LEU A C 1
ATOM 769 O O . LEU A 1 96 ? 21.289 16.739 -19.197 1.00 79.81 96 LEU A O 1
ATOM 773 N N . THR A 1 97 ? 23.452 17.256 -19.215 1.00 80.44 97 THR A N 1
ATOM 774 C CA . THR A 1 97 ? 23.225 18.695 -18.978 1.00 80.44 97 THR A CA 1
ATOM 775 C C . THR A 1 97 ? 23.341 19.541 -20.241 1.00 80.44 97 THR A C 1
ATOM 777 O O . THR A 1 97 ? 22.605 20.512 -20.389 1.00 80.44 97 THR A O 1
ATOM 780 N N . HIS A 1 98 ? 24.225 19.172 -21.170 1.00 84.69 98 HIS A N 1
ATOM 781 C CA . HIS A 1 98 ? 24.540 19.973 -22.358 1.00 84.69 98 HIS A CA 1
ATOM 782 C C . HIS A 1 98 ? 24.094 19.310 -23.672 1.00 84.69 98 HIS A C 1
ATOM 784 O O . HIS A 1 98 ? 23.925 19.991 -24.684 1.00 84.69 98 HIS A O 1
ATOM 790 N N . GLY A 1 99 ? 23.860 17.996 -23.686 1.00 84.75 99 GLY A N 1
ATOM 791 C CA . GLY A 1 99 ? 23.425 17.263 -24.873 1.00 84.75 99 GLY A CA 1
ATOM 792 C C . GLY A 1 99 ? 21.924 17.394 -25.135 1.00 84.75 99 GLY A C 1
ATOM 793 O O . GLY A 1 99 ? 21.175 16.460 -24.876 1.00 84.75 99 GLY A O 1
ATOM 794 N N . ARG A 1 100 ? 21.450 18.515 -25.698 1.00 85.06 100 ARG A N 1
ATOM 795 C CA . ARG A 1 100 ? 20.030 18.621 -26.112 1.00 85.06 100 ARG A CA 1
ATOM 796 C C . ARG A 1 100 ? 19.624 17.513 -27.088 1.00 85.06 100 ARG A C 1
ATOM 798 O O . ARG A 1 100 ? 18.608 16.865 -26.872 1.00 85.06 100 ARG A O 1
ATOM 805 N N . TRP A 1 101 ? 20.476 17.235 -28.077 1.00 90.12 101 TRP A N 1
ATOM 806 C CA . TRP A 1 101 ? 20.294 16.136 -29.034 1.00 90.12 101 TRP A CA 1
ATOM 807 C C . TRP A 1 101 ? 20.151 14.770 -28.341 1.00 90.12 101 TRP A C 1
ATOM 809 O O . TRP A 1 101 ? 19.409 13.910 -28.807 1.00 90.12 101 TRP A O 1
ATOM 819 N N . PHE A 1 102 ? 20.841 14.575 -27.209 1.00 86.81 102 PHE A N 1
ATOM 820 C CA . PHE A 1 102 ? 20.742 13.354 -26.419 1.00 86.81 102 PHE A CA 1
ATOM 821 C C . PHE A 1 102 ? 19.338 13.230 -25.821 1.00 86.81 102 PHE A C 1
ATOM 823 O O . PHE A 1 102 ? 18.709 12.189 -25.975 1.00 86.81 102 PHE A O 1
ATOM 830 N N . TRP A 1 103 ? 18.794 14.288 -25.214 1.00 86.69 103 TRP A N 1
ATOM 831 C CA . TRP A 1 103 ? 17.422 14.258 -24.695 1.00 86.69 103 TRP A CA 1
ATOM 832 C C . TRP A 1 103 ? 16.357 14.180 -25.788 1.00 86.69 103 TRP A C 1
ATOM 834 O O . TRP A 1 103 ? 15.358 13.498 -25.586 1.00 86.69 103 TRP A O 1
ATOM 844 N N . GLU A 1 104 ? 16.565 14.806 -26.947 1.00 90.12 104 GLU A N 1
ATOM 845 C CA . GLU A 1 104 ? 15.685 14.645 -28.114 1.00 90.12 104 GLU A CA 1
ATOM 846 C C . GLU A 1 104 ? 15.646 13.184 -28.578 1.00 90.12 104 GLU A C 1
ATOM 848 O O . GLU A 1 104 ? 14.566 12.628 -28.782 1.00 90.12 104 GLU A O 1
ATOM 853 N N . PHE A 1 105 ? 16.808 12.528 -28.648 1.00 90.12 105 PHE A N 1
ATOM 854 C CA . PHE A 1 105 ? 16.907 11.102 -28.950 1.00 90.12 105 PHE A CA 1
ATOM 855 C C . PHE A 1 105 ? 16.210 10.237 -27.891 1.00 90.12 105 PHE A C 1
ATOM 857 O O . PHE A 1 105 ? 15.422 9.353 -28.225 1.00 90.12 105 PHE A O 1
ATOM 864 N N . ILE A 1 106 ? 16.456 10.493 -26.604 1.00 87.88 106 ILE A N 1
ATOM 865 C CA . ILE A 1 106 ? 15.804 9.758 -25.513 1.00 87.88 106 ILE A CA 1
ATOM 866 C C . ILE A 1 106 ? 14.285 9.929 -25.592 1.00 87.88 106 ILE A C 1
ATOM 868 O O . ILE A 1 106 ? 13.561 8.941 -25.524 1.00 87.88 106 ILE A O 1
ATOM 872 N N . ASN A 1 107 ? 13.800 11.157 -25.794 1.00 89.00 107 ASN A N 1
ATOM 873 C CA . ASN A 1 107 ? 12.375 11.474 -25.859 1.00 89.00 107 ASN A CA 1
ATOM 874 C C . ASN A 1 107 ? 11.672 10.850 -27.078 1.00 89.00 107 ASN A C 1
ATOM 876 O O . ASN A 1 107 ? 10.481 10.542 -27.007 1.00 89.00 107 ASN A O 1
ATOM 880 N N . ALA A 1 108 ? 12.407 10.642 -28.174 1.00 92.19 108 ALA A N 1
ATOM 881 C CA . ALA A 1 108 ? 11.926 9.984 -29.386 1.00 92.19 108 ALA A CA 1
ATOM 882 C C . ALA A 1 108 ? 12.003 8.444 -29.335 1.00 92.19 108 ALA A C 1
ATOM 884 O O . ALA A 1 108 ? 11.545 7.782 -30.265 1.00 92.19 108 ALA A O 1
ATOM 885 N N . THR A 1 109 ? 12.578 7.855 -28.280 1.00 93.75 109 THR A N 1
ATOM 886 C CA . THR A 1 109 ? 12.805 6.404 -28.174 1.00 93.75 109 THR A CA 1
ATOM 887 C C . THR A 1 109 ? 12.116 5.790 -26.954 1.00 93.75 109 THR A C 1
ATOM 889 O O . THR A 1 109 ? 11.678 6.476 -26.032 1.00 93.75 109 THR A O 1
ATOM 892 N N . PHE A 1 110 ? 12.063 4.453 -26.912 1.00 91.62 110 PHE A N 1
ATOM 893 C CA . PHE A 1 110 ? 11.536 3.687 -25.771 1.00 91.62 110 PHE A CA 1
ATOM 894 C C . PHE A 1 110 ? 12.290 3.953 -24.452 1.00 91.62 110 PHE A C 1
ATOM 896 O O . PHE A 1 110 ? 11.801 3.613 -23.373 1.00 91.62 110 PHE A O 1
ATOM 903 N N . ILE A 1 111 ? 13.488 4.552 -24.525 1.00 87.62 111 ILE A N 1
ATOM 904 C CA . ILE A 1 111 ? 14.321 4.859 -23.361 1.00 87.62 111 ILE A CA 1
ATOM 905 C C . ILE A 1 111 ? 13.618 5.868 -22.449 1.00 87.62 111 ILE A C 1
ATOM 907 O O . ILE A 1 111 ? 13.723 5.738 -21.229 1.00 87.62 111 ILE A O 1
ATOM 911 N N . ARG A 1 112 ? 12.845 6.814 -23.006 1.00 89.94 112 ARG A N 1
ATOM 912 C CA . ARG A 1 112 ? 11.998 7.719 -22.214 1.00 89.94 112 ARG A CA 1
ATOM 913 C C . ARG A 1 112 ? 11.091 6.937 -21.271 1.00 89.94 112 ARG A C 1
ATOM 915 O O . ARG A 1 112 ? 11.108 7.182 -20.070 1.00 89.94 112 ARG A O 1
ATOM 922 N N . ASP A 1 113 ? 10.338 5.976 -21.798 1.00 92.12 113 ASP A N 1
ATOM 923 C CA . ASP A 1 113 ? 9.358 5.226 -21.009 1.00 92.12 113 ASP A CA 1
ATOM 924 C C . ASP A 1 113 ? 10.048 4.340 -19.961 1.00 92.12 113 ASP A C 1
ATOM 926 O O . ASP A 1 113 ? 9.562 4.204 -18.839 1.00 92.12 113 ASP A O 1
ATOM 930 N N . MET A 1 114 ? 11.222 3.787 -20.285 1.00 90.75 114 MET A N 1
ATOM 931 C CA . MET A 1 114 ? 12.056 3.055 -19.327 1.00 90.75 114 MET A CA 1
ATOM 932 C C . MET A 1 114 ? 12.528 3.952 -18.170 1.00 90.75 114 MET A C 1
ATOM 934 O O . MET A 1 114 ? 12.372 3.575 -17.009 1.00 90.75 114 MET A O 1
ATOM 938 N N . LEU A 1 115 ? 13.083 5.135 -18.463 1.00 91.25 115 LEU A N 1
ATOM 939 C CA . LEU A 1 115 ? 13.557 6.075 -17.440 1.00 91.25 115 LEU A CA 1
ATOM 940 C C . LEU A 1 115 ? 12.404 6.604 -16.582 1.00 91.25 115 LEU A C 1
ATOM 942 O O . LEU A 1 115 ? 12.521 6.631 -15.358 1.00 91.25 115 LEU A O 1
ATOM 946 N N . MET A 1 116 ? 11.273 6.950 -17.205 1.00 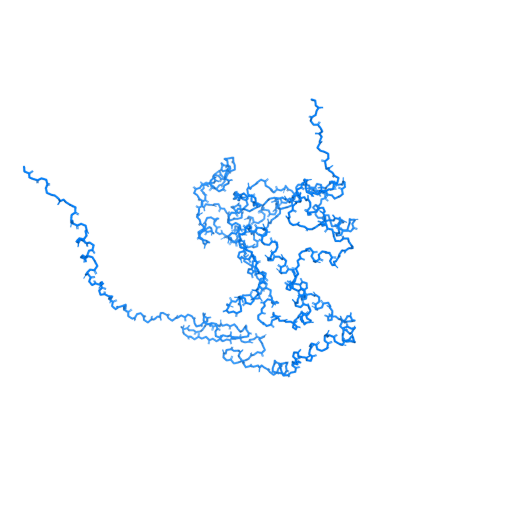92.62 116 MET A N 1
ATOM 947 C CA . MET A 1 116 ? 10.080 7.401 -16.488 1.00 92.62 116 MET A CA 1
ATOM 948 C C . MET A 1 116 ? 9.557 6.332 -15.532 1.00 92.62 116 MET A C 1
ATOM 950 O O . MET A 1 116 ? 9.236 6.651 -14.394 1.00 92.62 116 MET A O 1
ATOM 954 N N . ARG A 1 117 ? 9.534 5.056 -15.938 1.00 95.50 117 ARG A N 1
ATOM 955 C CA . ARG A 1 117 ? 9.147 3.953 -15.042 1.00 95.50 117 ARG A CA 1
ATOM 956 C C . ARG A 1 117 ? 10.064 3.848 -13.828 1.00 95.50 117 ARG A C 1
ATOM 958 O O . ARG A 1 117 ? 9.565 3.637 -12.727 1.00 95.50 117 ARG A O 1
ATOM 965 N N . LEU A 1 118 ? 11.377 4.006 -14.005 1.00 95.69 118 LEU A N 1
ATOM 966 C CA . LEU A 1 118 ? 12.338 3.959 -12.896 1.00 95.69 118 LEU A CA 1
ATOM 967 C C . LEU A 1 118 ? 12.124 5.124 -11.924 1.00 95.69 118 LEU A C 1
ATOM 969 O O . LEU A 1 118 ? 12.038 4.892 -10.719 1.00 95.69 118 LEU A O 1
ATOM 973 N N . VAL A 1 119 ? 11.979 6.348 -12.444 1.00 95.69 119 VAL A N 1
ATOM 974 C CA . VAL A 1 119 ? 11.703 7.540 -11.627 1.00 95.69 119 VAL A CA 1
ATOM 975 C C . VAL A 1 119 ? 10.370 7.388 -10.895 1.00 95.69 119 VAL A C 1
ATOM 977 O O . VAL A 1 119 ? 10.367 7.407 -9.671 1.00 95.69 119 VAL A O 1
ATOM 980 N N . LEU A 1 120 ? 9.266 7.123 -11.601 1.00 96.25 120 LEU A N 1
ATOM 981 C CA . LEU A 1 120 ? 7.934 6.992 -10.996 1.00 96.25 120 LEU A CA 1
ATOM 982 C C . LEU A 1 120 ? 7.857 5.858 -9.970 1.00 96.25 120 LEU A C 1
ATOM 984 O O . LEU A 1 120 ? 7.191 6.008 -8.951 1.00 96.25 120 LEU A O 1
ATOM 988 N N . THR A 1 121 ? 8.557 4.741 -10.190 1.00 96.81 121 THR A N 1
ATOM 989 C CA . THR A 1 121 ? 8.637 3.664 -9.188 1.00 96.81 121 THR A CA 1
ATOM 990 C C . THR A 1 121 ? 9.345 4.156 -7.924 1.00 96.81 121 THR A C 1
ATOM 992 O O . THR A 1 121 ? 8.859 3.917 -6.822 1.00 96.81 121 THR A O 1
ATOM 995 N N . GLY A 1 122 ? 10.461 4.880 -8.066 1.00 97.00 122 GLY A N 1
ATOM 996 C CA . GLY A 1 122 ? 11.176 5.475 -6.935 1.00 97.00 122 GLY A CA 1
ATOM 997 C C . GLY A 1 122 ? 10.344 6.520 -6.190 1.00 97.00 122 GLY A C 1
ATOM 998 O O . GLY A 1 122 ? 10.284 6.482 -4.962 1.00 97.00 122 GLY A O 1
ATOM 999 N N . GLU A 1 123 ? 9.673 7.415 -6.919 1.00 97.75 123 GLU A N 1
ATOM 1000 C CA . GLU A 1 123 ? 8.764 8.412 -6.343 1.00 97.75 123 GLU A CA 1
ATOM 1001 C C . GLU A 1 123 ? 7.609 7.741 -5.594 1.00 97.75 123 GLU A C 1
ATOM 1003 O O . GLU A 1 123 ? 7.329 8.098 -4.452 1.00 97.75 123 GLU A O 1
ATOM 1008 N N . THR A 1 124 ? 6.989 6.722 -6.197 1.00 97.50 124 THR A N 1
ATOM 1009 C CA . THR A 1 124 ? 5.886 5.968 -5.586 1.00 97.50 124 THR A CA 1
ATOM 1010 C C . THR A 1 124 ? 6.332 5.321 -4.281 1.00 97.50 124 THR A C 1
ATOM 1012 O O . THR A 1 124 ? 5.670 5.499 -3.265 1.00 97.50 124 THR A O 1
ATOM 1015 N N . ILE A 1 125 ? 7.471 4.620 -4.263 1.00 97.19 125 ILE A N 1
ATOM 1016 C CA . ILE A 1 125 ? 7.983 3.993 -3.036 1.00 97.19 125 ILE A CA 1
ATOM 1017 C C . ILE A 1 125 ? 8.256 5.047 -1.959 1.00 97.19 125 ILE A C 1
ATOM 1019 O O . ILE A 1 125 ? 7.870 4.842 -0.809 1.00 97.19 125 ILE A O 1
ATOM 1023 N N . LYS A 1 126 ? 8.873 6.180 -2.322 1.00 97.81 126 LYS A N 1
ATOM 1024 C CA . LYS A 1 126 ? 9.128 7.272 -1.377 1.00 97.81 126 LYS A CA 1
ATOM 1025 C C . LYS A 1 126 ? 7.833 7.790 -0.755 1.00 97.81 126 LYS A C 1
ATOM 1027 O O . LYS A 1 126 ? 7.732 7.827 0.467 1.00 97.81 126 LYS A O 1
ATOM 1032 N N . ILE A 1 127 ? 6.861 8.171 -1.585 1.00 97.62 127 ILE A N 1
ATOM 1033 C CA . ILE A 1 127 ? 5.570 8.718 -1.142 1.00 97.62 127 ILE A CA 1
ATOM 1034 C C . ILE A 1 127 ? 4.839 7.695 -0.272 1.00 97.62 127 ILE A C 1
ATOM 1036 O O . ILE A 1 127 ? 4.291 8.037 0.775 1.00 97.62 127 ILE A O 1
ATOM 1040 N N . VAL A 1 128 ? 4.867 6.421 -0.671 1.00 96.06 128 VAL A N 1
ATOM 1041 C CA . VAL A 1 128 ? 4.232 5.360 0.103 1.00 96.06 128 VAL A CA 1
ATOM 1042 C C . VAL A 1 128 ? 4.897 5.209 1.472 1.00 96.06 128 VAL A C 1
ATOM 1044 O O . VAL A 1 128 ? 4.188 5.145 2.464 1.00 96.06 128 VAL A O 1
ATOM 1047 N N . ILE A 1 129 ? 6.227 5.187 1.574 1.00 94.88 129 ILE A N 1
ATOM 1048 C CA . ILE A 1 129 ? 6.911 5.028 2.869 1.00 94.88 129 ILE A CA 1
ATOM 1049 C C . ILE A 1 129 ? 6.733 6.264 3.760 1.00 94.88 129 ILE A C 1
ATOM 1051 O O . ILE A 1 129 ? 6.364 6.130 4.924 1.00 94.88 129 ILE A O 1
ATOM 1055 N N . GLU A 1 130 ? 7.018 7.454 3.231 1.00 95.62 130 GLU A N 1
ATOM 1056 C CA . GLU A 1 130 ? 7.144 8.672 4.042 1.00 95.62 130 GLU A CA 1
ATOM 1057 C C . GLU A 1 130 ? 5.813 9.379 4.308 1.00 95.62 130 GLU A C 1
ATOM 1059 O O . GLU A 1 130 ? 5.701 10.092 5.300 1.00 95.62 130 GLU A O 1
ATOM 1064 N N . GLU A 1 131 ? 4.797 9.193 3.461 1.00 95.06 131 GLU A N 1
ATOM 1065 C CA . GLU A 1 131 ? 3.491 9.836 3.645 1.00 95.06 131 GLU A CA 1
ATOM 1066 C C . GLU A 1 131 ? 2.389 8.810 3.928 1.00 95.06 131 GLU A C 1
ATOM 1068 O O . GLU A 1 131 ? 1.689 8.925 4.934 1.00 95.06 131 GLU A O 1
ATOM 1073 N N . TYR A 1 132 ? 2.248 7.775 3.091 1.00 93.62 132 TYR A N 1
ATOM 1074 C CA . TYR A 1 132 ? 1.139 6.821 3.220 1.00 93.62 132 TYR A CA 1
ATOM 1075 C C . TYR A 1 132 ? 1.293 5.873 4.417 1.00 93.62 132 TYR A C 1
ATOM 1077 O O . TYR A 1 132 ? 0.401 5.787 5.251 1.00 93.62 132 TYR A O 1
ATOM 1085 N N . VAL A 1 133 ? 2.418 5.172 4.562 1.00 92.44 133 VAL A N 1
ATOM 1086 C CA . VAL A 1 133 ? 2.661 4.289 5.715 1.00 92.44 133 VAL A CA 1
ATOM 1087 C C . VAL A 1 133 ? 2.768 5.118 6.994 1.00 92.44 133 VAL A C 1
ATOM 1089 O O . VAL A 1 133 ? 2.238 4.708 8.021 1.00 92.44 133 VAL A O 1
ATOM 1092 N N . GLN A 1 134 ? 3.369 6.308 6.920 1.00 90.81 134 GLN A N 1
ATOM 1093 C CA . GLN A 1 134 ? 3.501 7.230 8.049 1.00 90.81 134 GLN A CA 1
ATOM 1094 C C . GLN A 1 134 ? 2.152 7.630 8.660 1.00 90.81 134 GLN A C 1
ATOM 1096 O O . GLN A 1 134 ? 2.016 7.645 9.885 1.00 90.81 134 GLN A O 1
ATOM 1101 N N . GLN A 1 135 ? 1.157 7.972 7.834 1.00 89.56 135 GLN A N 1
ATOM 1102 C CA . GLN A 1 135 ? -0.165 8.339 8.352 1.00 89.56 135 GLN A CA 1
ATOM 1103 C C . GLN A 1 135 ? -0.929 7.130 8.914 1.00 89.56 135 GLN A C 1
ATOM 1105 O O . GLN A 1 135 ? -1.686 7.277 9.867 1.00 89.56 135 GLN A O 1
ATOM 1110 N N . LEU A 1 136 ? -0.694 5.941 8.354 1.00 90.31 136 LEU A N 1
ATOM 1111 C CA . LEU A 1 136 ? -1.386 4.708 8.713 1.00 90.31 136 LEU A CA 1
ATOM 1112 C C . LEU A 1 136 ? -0.863 4.084 10.008 1.00 90.31 136 LEU A C 1
ATOM 1114 O O . LEU A 1 136 ? -1.649 3.575 10.802 1.00 90.31 136 LEU A O 1
ATOM 1118 N N . SER A 1 137 ? 0.454 4.100 10.223 1.00 87.50 137 SER A N 1
ATOM 1119 C CA . SER A 1 137 ? 1.063 3.491 11.408 1.00 87.50 137 SER A CA 1
ATOM 1120 C C . SER A 1 137 ? 0.948 4.361 12.659 1.00 87.50 137 SER A C 1
ATOM 1122 O O . SER A 1 137 ? 1.067 3.849 13.769 1.00 87.50 137 SER A O 1
ATOM 1124 N N . GLY A 1 138 ? 0.754 5.675 12.502 1.00 82.19 138 GLY A N 1
ATOM 1125 C CA . GLY A 1 138 ? 0.678 6.611 13.626 1.00 82.19 138 GLY A CA 1
ATOM 1126 C C . GLY A 1 138 ? 1.983 6.735 14.424 1.00 82.19 138 GLY A C 1
ATOM 1127 O O . GLY A 1 138 ? 1.958 7.184 15.569 1.00 82.19 138 GLY A O 1
ATOM 1128 N N . TYR A 1 139 ? 3.126 6.336 13.852 1.00 84.31 139 TYR A N 1
ATOM 1129 C CA . TYR A 1 139 ? 4.413 6.418 14.541 1.00 84.31 139 TYR A CA 1
ATOM 1130 C C . TYR A 1 139 ? 4.813 7.866 14.840 1.00 84.31 139 TYR A C 1
ATOM 1132 O O . TYR A 1 139 ? 4.705 8.751 13.994 1.00 84.31 139 TYR A O 1
ATOM 1140 N N . PHE A 1 140 ? 5.360 8.092 16.037 1.00 84.12 140 PHE A N 1
ATOM 1141 C CA . PHE A 1 140 ? 5.922 9.391 16.425 1.00 84.12 140 PHE A CA 1
ATOM 1142 C C . PHE A 1 140 ? 7.236 9.719 15.702 1.00 84.12 140 PHE A C 1
ATOM 1144 O O . PHE A 1 140 ? 7.608 10.887 15.592 1.00 84.12 140 PHE A O 1
ATOM 1151 N N . LEU A 1 141 ? 7.951 8.695 15.226 1.00 88.56 141 LEU A N 1
ATOM 1152 C CA . LEU A 1 141 ? 9.143 8.858 14.402 1.00 88.56 141 LEU A CA 1
ATOM 1153 C C . LEU A 1 141 ? 8.739 9.011 12.939 1.00 88.56 141 LEU A C 1
ATOM 1155 O O . LEU A 1 141 ? 7.914 8.247 12.445 1.00 88.56 141 LEU A O 1
ATOM 1159 N N . GLN A 1 142 ? 9.368 9.969 12.260 1.00 90.06 142 GLN A N 1
ATOM 1160 C CA . GLN A 1 142 ? 9.182 10.167 10.828 1.00 90.06 142 GLN A CA 1
ATOM 1161 C C . GLN A 1 142 ? 9.901 9.062 10.058 1.00 90.06 142 GLN A C 1
ATOM 1163 O O . GLN A 1 142 ? 11.125 8.921 10.147 1.00 90.06 142 GLN A O 1
ATOM 1168 N N . LEU A 1 143 ? 9.136 8.284 9.301 1.00 91.19 143 LEU A N 1
ATOM 1169 C CA . LEU A 1 143 ? 9.663 7.315 8.360 1.00 91.19 143 LEU A CA 1
ATOM 1170 C C . LEU A 1 143 ? 10.450 8.045 7.273 1.00 91.19 143 LEU A C 1
ATOM 1172 O O . LEU A 1 143 ? 10.052 9.097 6.778 1.00 91.19 143 LEU A O 1
ATOM 1176 N N . LYS A 1 144 ? 11.587 7.465 6.897 1.00 93.12 144 LYS A N 1
ATOM 1177 C CA . LYS A 1 144 ? 12.457 7.984 5.846 1.00 93.12 144 LYS A CA 1
ATOM 1178 C C . LYS A 1 144 ? 12.708 6.883 4.833 1.00 93.12 144 LYS A C 1
ATOM 1180 O O . LYS A 1 144 ? 13.124 5.783 5.199 1.00 93.12 144 LYS A O 1
ATOM 1185 N N . PHE A 1 145 ? 12.496 7.187 3.560 1.00 95.19 145 PHE A N 1
ATOM 1186 C CA . PHE A 1 145 ? 12.872 6.289 2.485 1.00 95.19 145 PHE A CA 1
ATOM 1187 C C . PHE A 1 145 ? 14.380 6.375 2.250 1.00 95.19 145 PHE A C 1
ATOM 1189 O O . PHE A 1 145 ? 14.888 7.337 1.671 1.00 95.19 145 PHE A O 1
ATOM 1196 N N . ASP A 1 146 ? 15.094 5.359 2.726 1.00 94.94 146 ASP A N 1
ATOM 1197 C CA . ASP A 1 146 ? 16.546 5.280 2.621 1.00 94.94 146 ASP A CA 1
ATOM 1198 C C . ASP A 1 146 ? 16.996 3.830 2.365 1.00 94.94 146 ASP A C 1
ATOM 1200 O O . ASP A 1 146 ? 17.207 3.060 3.307 1.00 94.94 146 ASP A O 1
ATOM 1204 N N . PRO A 1 147 ? 17.106 3.418 1.087 1.00 95.00 147 PRO A N 1
ATOM 1205 C CA . PRO A 1 147 ? 17.547 2.071 0.728 1.00 95.00 147 PRO A CA 1
ATOM 1206 C C . PRO A 1 147 ? 18.946 1.712 1.234 1.00 95.00 147 PRO A C 1
ATOM 1208 O O . PRO A 1 147 ? 19.218 0.534 1.470 1.00 95.00 147 PRO A O 1
ATOM 1211 N N . GLU A 1 148 ? 19.820 2.705 1.430 1.00 93.88 148 GLU A N 1
ATOM 1212 C CA . GLU A 1 148 ? 21.221 2.497 1.817 1.00 93.88 148 GLU A CA 1
ATOM 1213 C C . GLU A 1 148 ? 21.345 1.835 3.196 1.00 93.88 148 GLU A C 1
ATOM 1215 O O . GLU A 1 148 ? 22.293 1.086 3.443 1.00 93.88 148 GLU A O 1
ATOM 1220 N N . LEU A 1 149 ? 20.334 2.010 4.056 1.00 91.12 149 LEU A N 1
ATOM 1221 C CA . LEU A 1 149 ? 20.233 1.353 5.364 1.00 91.12 149 LEU A CA 1
ATOM 1222 C C . LEU A 1 149 ? 20.249 -0.177 5.271 1.00 91.12 149 LEU A C 1
ATOM 1224 O O . LEU A 1 149 ? 20.650 -0.849 6.219 1.00 91.12 149 LEU A O 1
ATOM 1228 N N . LEU A 1 150 ? 19.816 -0.734 4.138 1.00 89.38 150 LEU A N 1
ATOM 1229 C CA . LEU A 1 150 ? 19.761 -2.175 3.917 1.00 89.38 150 LEU A CA 1
ATOM 1230 C C . LEU A 1 150 ? 20.995 -2.720 3.200 1.00 89.38 150 LEU A C 1
ATOM 1232 O O . LEU A 1 150 ? 21.103 -3.931 3.059 1.00 89.38 150 LEU A O 1
ATOM 1236 N N . PHE A 1 151 ? 21.936 -1.885 2.751 1.00 88.88 151 PHE A N 1
ATOM 1237 C CA . PHE A 1 151 ? 23.048 -2.357 1.908 1.00 88.88 151 PHE A CA 1
ATOM 1238 C C . PHE A 1 151 ? 24.060 -3.211 2.669 1.00 88.88 151 PHE A C 1
ATOM 1240 O O . PHE A 1 151 ? 24.752 -4.029 2.066 1.00 88.88 151 PHE A O 1
ATOM 1247 N N . SER A 1 152 ? 24.137 -3.036 3.989 1.00 84.12 152 SER A N 1
ATOM 1248 C CA . SER A 1 152 ? 24.923 -3.886 4.887 1.00 84.12 152 SER A CA 1
ATOM 1249 C C . SER A 1 152 ? 24.158 -5.128 5.353 1.00 84.12 152 SER A C 1
ATOM 1251 O O . SER A 1 152 ? 24.759 -6.042 5.920 1.00 84.12 152 SER A O 1
ATOM 1253 N N . ALA A 1 153 ? 22.843 -5.172 5.129 1.00 81.31 153 ALA A N 1
ATOM 1254 C CA . ALA A 1 153 ? 21.979 -6.269 5.517 1.00 81.31 153 ALA A CA 1
ATOM 1255 C C . ALA A 1 153 ? 21.713 -7.187 4.324 1.00 81.31 153 ALA A C 1
ATOM 1257 O O . ALA A 1 153 ? 21.679 -6.775 3.165 1.00 81.31 153 ALA A O 1
ATOM 1258 N N . GLN A 1 154 ? 21.455 -8.458 4.607 1.00 72.19 154 GLN A N 1
ATOM 1259 C CA . GLN A 1 154 ? 20.904 -9.318 3.580 1.00 72.19 154 GLN A CA 1
ATOM 1260 C C . GLN A 1 154 ? 19.416 -9.107 3.419 1.00 72.19 154 GLN A C 1
ATOM 1262 O O . GLN A 1 154 ? 18.640 -9.217 4.370 1.00 72.19 154 GLN A O 1
ATOM 1267 N N . PHE A 1 155 ? 19.030 -8.845 2.177 1.00 84.19 155 PHE A N 1
ATOM 1268 C CA . PHE A 1 155 ? 17.690 -8.414 1.867 1.00 84.19 155 PHE A CA 1
ATOM 1269 C C . PHE A 1 155 ? 17.163 -9.068 0.595 1.00 84.19 155 PHE A C 1
ATOM 1271 O O . PHE A 1 155 ? 17.891 -9.304 -0.371 1.00 84.19 155 PHE A O 1
ATOM 1278 N N . GLN A 1 156 ? 15.871 -9.386 0.599 1.00 82.19 156 GLN A N 1
ATOM 1279 C CA . GLN A 1 156 ? 15.224 -10.037 -0.528 1.00 82.19 156 GLN A CA 1
ATOM 1280 C C . GLN A 1 156 ? 14.694 -8.990 -1.513 1.00 82.19 156 GLN A C 1
ATOM 1282 O O . GLN A 1 156 ? 13.573 -8.513 -1.364 1.00 82.19 156 GLN A O 1
ATOM 1287 N N . TYR A 1 157 ? 15.452 -8.715 -2.574 1.00 87.19 157 TYR A N 1
ATOM 1288 C CA . TYR A 1 157 ? 15.004 -7.865 -3.684 1.00 87.19 157 TYR A CA 1
ATOM 1289 C C . TYR A 1 157 ? 14.165 -8.649 -4.713 1.00 87.19 157 TYR A C 1
ATOM 1291 O O . TYR A 1 157 ? 14.538 -8.784 -5.879 1.00 87.19 157 TYR A O 1
ATOM 1299 N N . ARG A 1 158 ? 13.074 -9.284 -4.259 1.00 80.50 158 ARG A N 1
ATOM 1300 C CA . ARG A 1 158 ? 12.184 -10.117 -5.092 1.00 80.50 158 ARG A CA 1
ATOM 1301 C C . ARG A 1 158 ? 10.722 -9.829 -4.786 1.00 80.50 158 ARG A C 1
ATOM 1303 O O . ARG A 1 158 ? 10.371 -9.614 -3.630 1.00 80.50 158 ARG A O 1
ATOM 1310 N N . ASN A 1 159 ? 9.872 -9.982 -5.799 1.00 80.19 159 ASN A N 1
ATOM 1311 C CA . ASN A 1 159 ? 8.420 -9.868 -5.678 1.00 80.19 159 ASN A CA 1
ATOM 1312 C C . ASN A 1 159 ? 7.801 -11.127 -5.031 1.00 80.19 159 ASN A C 1
ATOM 1314 O O . ASN A 1 159 ? 7.178 -11.941 -5.711 1.00 80.19 159 ASN A O 1
ATOM 1318 N N . ARG A 1 160 ? 8.058 -11.351 -3.735 1.00 82.56 160 ARG A N 1
ATOM 1319 C CA . ARG A 1 160 ? 7.378 -12.381 -2.932 1.00 82.56 160 ARG A CA 1
ATOM 1320 C C . ARG A 1 160 ? 6.776 -11.744 -1.693 1.00 82.56 160 ARG A C 1
ATOM 1322 O O . ARG A 1 160 ? 7.445 -10.964 -1.019 1.00 82.56 160 ARG A O 1
ATOM 1329 N N . ILE A 1 161 ? 5.564 -12.168 -1.375 1.00 86.75 161 ILE A N 1
ATOM 1330 C CA . ILE A 1 161 ? 4.785 -11.727 -0.227 1.00 86.75 161 ILE A CA 1
ATOM 1331 C C . ILE A 1 161 ? 4.515 -12.925 0.690 1.00 86.75 161 ILE A C 1
ATOM 1333 O O . ILE A 1 161 ? 4.354 -14.044 0.203 1.00 86.75 161 ILE A O 1
ATOM 1337 N N . ALA A 1 162 ? 4.533 -12.714 2.007 1.00 89.06 162 ALA A N 1
ATOM 1338 C CA . ALA A 1 162 ? 4.096 -13.737 2.956 1.00 89.06 162 ALA A CA 1
ATOM 1339 C C . ALA A 1 162 ? 2.569 -13.861 2.914 1.00 89.06 162 ALA A C 1
ATOM 1341 O O . ALA A 1 162 ? 1.889 -12.852 2.722 1.00 89.06 162 ALA A O 1
ATOM 1342 N N . MET A 1 163 ? 2.042 -15.068 3.120 1.00 92.38 163 MET A N 1
ATOM 1343 C CA . MET A 1 163 ? 0.598 -15.305 3.077 1.00 92.38 163 MET A CA 1
ATOM 1344 C C . MET A 1 163 ? -0.137 -14.472 4.130 1.00 92.38 163 MET A C 1
ATOM 1346 O O . MET A 1 163 ? -1.147 -13.842 3.836 1.00 92.38 163 MET A O 1
ATOM 1350 N N . GLU A 1 164 ? 0.427 -14.388 5.333 1.00 93.06 164 GLU A N 1
ATOM 1351 C CA . GLU A 1 164 ? -0.099 -13.575 6.425 1.00 93.06 164 GLU A CA 1
ATOM 1352 C C . GLU A 1 164 ? -0.228 -12.108 6.024 1.00 93.06 164 GLU A C 1
ATOM 1354 O O . GLU A 1 164 ? -1.234 -11.473 6.321 1.00 93.06 164 GLU A O 1
ATOM 1359 N N . PHE A 1 165 ? 0.769 -11.570 5.314 1.00 92.69 165 PHE A N 1
ATOM 1360 C CA . PHE A 1 165 ? 0.726 -10.182 4.859 1.00 92.69 165 PHE A CA 1
ATOM 1361 C C . PHE A 1 165 ? -0.263 -9.987 3.707 1.00 92.69 165 PHE A C 1
ATOM 1363 O O . PHE A 1 165 ? -0.886 -8.936 3.622 1.00 92.69 165 PHE A O 1
ATOM 1370 N N . ASN A 1 166 ? -0.443 -10.992 2.845 1.00 93.50 166 ASN A N 1
ATOM 1371 C CA . ASN A 1 166 ? -1.458 -10.948 1.798 1.00 93.50 166 ASN A CA 1
ATOM 1372 C C . ASN A 1 166 ? -2.875 -10.873 2.393 1.00 93.50 166 ASN A C 1
ATOM 1374 O O . ASN A 1 166 ? -3.617 -9.962 2.033 1.00 93.50 166 ASN A O 1
ATOM 1378 N N . GLN A 1 167 ? -3.203 -11.731 3.366 1.00 94.75 167 GLN A N 1
ATOM 1379 C CA . GLN A 1 167 ? -4.518 -11.698 4.017 1.00 94.75 167 GLN A CA 1
ATOM 1380 C C . GLN A 1 167 ? -4.734 -10.429 4.842 1.00 94.75 167 GLN A C 1
ATOM 1382 O O . GLN A 1 167 ? -5.808 -9.828 4.801 1.00 94.75 167 GLN A O 1
ATOM 1387 N N . LEU A 1 168 ? -3.686 -9.982 5.543 1.00 93.69 168 LEU A N 1
ATOM 1388 C CA . LEU A 1 168 ? -3.678 -8.730 6.298 1.00 93.69 168 LEU A CA 1
ATOM 1389 C C . LEU A 1 168 ? -4.067 -7.531 5.420 1.00 93.69 168 LEU A C 1
ATOM 1391 O O . LEU A 1 168 ? -4.721 -6.619 5.914 1.00 93.69 168 LEU A O 1
ATOM 1395 N N . TYR A 1 169 ? -3.717 -7.541 4.127 1.00 92.06 169 TYR A N 1
ATOM 1396 C CA . TYR A 1 169 ? -3.951 -6.438 3.188 1.00 92.06 169 TYR A CA 1
ATOM 1397 C C . TYR A 1 169 ? -5.360 -6.395 2.563 1.00 92.06 169 TYR A C 1
ATOM 1399 O O . TYR A 1 169 ? -5.630 -5.515 1.743 1.00 92.06 169 TYR A O 1
ATOM 1407 N N . HIS A 1 170 ? -6.284 -7.297 2.924 1.00 94.44 170 HIS A N 1
ATOM 1408 C CA . HIS A 1 170 ? -7.675 -7.260 2.441 1.00 94.44 170 HIS A CA 1
ATOM 1409 C C . HIS A 1 170 ? -8.508 -6.155 3.122 1.00 94.44 170 HIS A C 1
ATOM 1411 O O . HIS A 1 170 ? -9.512 -6.421 3.780 1.00 94.44 170 HIS A O 1
ATOM 1417 N N . TRP A 1 171 ? -8.118 -4.896 2.917 1.00 93.69 171 TRP A N 1
ATOM 1418 C CA . TRP A 1 171 ? -8.700 -3.682 3.507 1.00 93.69 171 TRP A CA 1
ATOM 1419 C C . TRP A 1 171 ? -9.958 -3.169 2.788 1.00 93.69 171 TRP A C 1
ATOM 1421 O O . TRP A 1 171 ? -10.165 -1.967 2.658 1.00 93.69 171 TRP A O 1
ATOM 1431 N N . HIS A 1 172 ? -10.828 -4.069 2.332 1.00 94.56 172 HIS A N 1
ATOM 1432 C CA . HIS A 1 172 ? -12.105 -3.707 1.702 1.00 94.56 172 HIS A CA 1
ATOM 1433 C C . HIS A 1 172 ? -12.995 -2.791 2.575 1.00 94.56 172 HIS A C 1
ATOM 1435 O O . HIS A 1 172 ? -13.624 -1.898 2.008 1.00 94.56 172 HIS A O 1
ATOM 1441 N N . PRO A 1 173 ? -12.983 -2.900 3.924 1.00 94.31 173 PRO A N 1
ATOM 1442 C CA . PRO A 1 173 ? -13.655 -1.946 4.822 1.00 94.31 173 PRO A CA 1
ATOM 1443 C C . PRO A 1 173 ? -13.169 -0.491 4.762 1.00 94.31 173 PRO A C 1
ATOM 1445 O O . PRO A 1 173 ? -13.763 0.384 5.382 1.00 94.31 173 PRO A O 1
ATOM 1448 N N . LEU A 1 174 ? -12.060 -0.207 4.070 1.00 94.56 174 LEU A N 1
ATOM 1449 C CA . LEU A 1 174 ? -11.569 1.162 3.898 1.00 94.56 174 LEU A CA 1
ATOM 1450 C C . LEU A 1 174 ? -12.433 1.970 2.915 1.00 94.56 174 LEU A C 1
ATOM 1452 O O . LEU A 1 174 ? -12.374 3.197 2.918 1.00 94.56 174 LEU A O 1
ATOM 1456 N N . MET A 1 175 ? -13.232 1.312 2.073 1.00 95.12 175 MET A N 1
ATOM 1457 C CA . MET A 1 175 ? -14.212 2.003 1.235 1.00 95.12 175 MET A CA 1
ATOM 1458 C C . MET A 1 175 ? -15.372 2.513 2.110 1.00 95.12 175 MET A C 1
ATOM 1460 O O . MET A 1 175 ? -15.892 1.728 2.900 1.00 95.12 175 MET A O 1
ATOM 1464 N N . PRO A 1 176 ? -15.771 3.794 2.004 1.00 95.56 176 PRO A N 1
ATOM 1465 C CA . PRO A 1 176 ? -16.910 4.324 2.752 1.00 95.56 176 PRO A CA 1
ATOM 1466 C C . PRO A 1 176 ? -18.242 3.810 2.180 1.00 95.56 176 PRO A C 1
ATOM 1468 O O . PRO A 1 176 ? -18.303 3.415 1.017 1.00 95.56 176 PRO A O 1
ATOM 1471 N N . ASP A 1 177 ? -19.319 3.878 2.967 1.00 94.88 177 ASP A N 1
ATOM 1472 C CA . ASP A 1 177 ? -20.676 3.484 2.538 1.00 94.88 177 ASP A CA 1
ATOM 1473 C C . ASP A 1 177 ? -21.198 4.332 1.363 1.00 94.88 177 ASP A C 1
ATOM 1475 O O . ASP A 1 177 ? -21.937 3.851 0.497 1.00 94.88 177 ASP A O 1
ATOM 1479 N N . SER A 1 178 ? -20.784 5.599 1.318 1.00 96.12 178 SER A N 1
ATOM 1480 C CA . SER A 1 178 ? -21.009 6.520 0.209 1.00 96.12 178 SER A CA 1
ATOM 1481 C C . SER A 1 178 ? -19.911 7.586 0.147 1.00 96.12 178 SER A C 1
ATOM 1483 O O . SER A 1 178 ? -19.161 7.793 1.104 1.00 96.12 178 SER A O 1
ATOM 1485 N N . PHE A 1 179 ? -19.796 8.274 -0.989 1.00 96.44 179 PHE A N 1
ATOM 1486 C CA . PHE A 1 179 ? -18.982 9.486 -1.103 1.00 96.44 179 PHE A CA 1
ATOM 1487 C C . PHE A 1 179 ? -19.554 10.460 -2.134 1.00 96.44 179 PHE A C 1
ATOM 1489 O O . PHE A 1 179 ? -20.321 10.092 -3.023 1.00 96.44 179 PHE A O 1
ATOM 1496 N N . TRP A 1 180 ? -19.132 11.716 -2.038 1.00 96.75 180 TRP A N 1
ATOM 1497 C CA . TRP A 1 180 ? -19.574 12.814 -2.888 1.00 96.75 180 TRP A CA 1
ATOM 1498 C C . TRP A 1 180 ? -18.529 13.165 -3.944 1.00 96.75 180 TRP A C 1
ATOM 1500 O O . TRP A 1 180 ? -17.336 13.212 -3.647 1.00 96.75 180 TRP A O 1
ATOM 1510 N N . VAL A 1 181 ? -18.971 13.484 -5.161 1.00 95.69 181 VAL A N 1
ATOM 1511 C CA . VAL A 1 181 ? -18.154 14.161 -6.181 1.00 95.69 181 VAL A CA 1
ATOM 1512 C C . VAL A 1 181 ? -18.931 15.362 -6.705 1.00 95.69 181 VAL A C 1
ATOM 1514 O O . VAL A 1 181 ? -19.950 15.222 -7.386 1.00 95.69 181 VAL A O 1
ATOM 1517 N N . GLY A 1 182 ? -18.466 16.564 -6.363 1.00 90.69 182 GLY A N 1
ATOM 1518 C CA . GLY A 1 182 ? -19.257 17.778 -6.555 1.00 90.69 182 GLY A CA 1
ATOM 1519 C C . GLY A 1 182 ? -20.531 17.719 -5.709 1.00 90.69 182 GLY A C 1
ATOM 1520 O O . GLY A 1 182 ? -20.457 17.601 -4.492 1.00 90.69 182 GLY A O 1
ATOM 1521 N N . SER A 1 183 ? -21.696 17.782 -6.353 1.00 92.81 183 SER A N 1
ATOM 1522 C CA . SER A 1 183 ? -23.011 17.701 -5.700 1.00 92.81 183 SER A CA 1
ATOM 1523 C C . SER A 1 183 ? -23.661 16.315 -5.767 1.00 92.81 183 SER A C 1
ATOM 1525 O O . SER A 1 183 ? -24.812 16.176 -5.364 1.00 92.81 183 SER A O 1
ATOM 1527 N N . GLN A 1 184 ? -22.988 15.317 -6.348 1.00 95.19 184 GLN A N 1
ATOM 1528 C CA . GLN A 1 184 ? -23.542 13.977 -6.536 1.00 95.19 184 GLN A CA 1
ATOM 1529 C C . GLN A 1 184 ? -22.994 13.029 -5.472 1.00 95.19 184 GLN A C 1
ATOM 1531 O O . GLN A 1 184 ? -21.778 12.863 -5.374 1.00 95.19 184 GLN A O 1
ATOM 1536 N N . GLU A 1 185 ? -23.888 12.376 -4.734 1.00 96.94 185 GLU A N 1
ATOM 1537 C CA . GLU A 1 185 ? -23.553 11.257 -3.853 1.00 96.94 185 GLU A CA 1
ATOM 1538 C C . GLU A 1 185 ? -23.571 9.940 -4.636 1.00 96.94 185 GLU A C 1
ATOM 1540 O O . GLU A 1 185 ? -24.453 9.714 -5.470 1.00 96.94 185 GLU A O 1
ATOM 1545 N N . TYR A 1 186 ? -22.596 9.081 -4.358 1.00 96.69 186 TYR A N 1
ATOM 1546 C CA . TYR A 1 186 ? -22.508 7.719 -4.863 1.00 96.69 186 TYR A CA 1
ATOM 1547 C C . TYR A 1 186 ? -22.585 6.748 -3.693 1.00 96.69 186 TYR A C 1
ATOM 1549 O O . TYR A 1 186 ? -21.730 6.787 -2.809 1.00 96.69 186 TYR A O 1
ATOM 1557 N N . SER A 1 187 ? -23.585 5.870 -3.700 1.00 97.19 187 SER A N 1
ATOM 1558 C CA . SER A 1 187 ? -23.675 4.753 -2.757 1.00 97.19 187 SER A CA 1
ATOM 1559 C C . SER A 1 187 ? -22.672 3.646 -3.093 1.00 97.19 187 SER A C 1
ATOM 1561 O O . SER A 1 187 ? -22.150 3.588 -4.211 1.00 97.19 187 SER A O 1
ATOM 1563 N N . TYR A 1 188 ? -22.459 2.728 -2.146 1.00 96.06 188 TYR A N 1
ATOM 1564 C CA . TYR A 1 188 ? -21.584 1.563 -2.313 1.00 96.06 188 TYR A CA 1
ATOM 1565 C C . TYR A 1 188 ? -21.810 0.810 -3.627 1.00 96.06 188 TYR A C 1
ATOM 1567 O O . TYR A 1 188 ? -20.883 0.631 -4.413 1.00 96.06 188 TYR A O 1
ATOM 1575 N N . GLU A 1 189 ? -23.059 0.445 -3.923 1.00 95.69 189 GLU A N 1
ATOM 1576 C CA . GLU A 1 189 ? -23.431 -0.258 -5.157 1.00 95.69 189 GLU A CA 1
ATOM 1577 C C . GLU A 1 189 ? -23.107 0.556 -6.423 1.00 95.69 189 GLU A C 1
ATOM 1579 O O . GLU A 1 189 ? -22.702 0.001 -7.442 1.00 95.69 189 GLU A O 1
ATOM 1584 N N . GLN A 1 190 ? -23.257 1.883 -6.367 1.00 96.06 190 GLN A N 1
ATOM 1585 C CA . GLN A 1 190 ? -23.072 2.761 -7.525 1.00 96.06 190 GLN A CA 1
ATOM 1586 C C . GLN A 1 190 ? -21.603 2.998 -7.877 1.00 96.06 190 GLN A C 1
ATOM 1588 O O . GLN A 1 190 ? -21.293 3.235 -9.052 1.00 96.06 190 GLN A O 1
ATOM 1593 N N . PHE A 1 191 ? -20.706 2.996 -6.885 1.00 95.50 191 PHE A N 1
ATOM 1594 C CA . PHE A 1 191 ? -19.279 3.197 -7.130 1.00 95.50 191 PHE A CA 1
ATOM 1595 C C . PHE A 1 191 ? -18.506 1.885 -7.273 1.00 95.50 191 PHE A C 1
ATOM 1597 O O . PHE A 1 191 ? -17.462 1.871 -7.934 1.00 95.50 191 PHE A O 1
ATOM 1604 N N . LEU A 1 192 ? -18.979 0.784 -6.677 1.00 94.81 192 LEU A N 1
ATOM 1605 C CA . LEU A 1 192 ? -18.272 -0.492 -6.708 1.00 94.81 192 LEU A CA 1
ATOM 1606 C C . LEU A 1 192 ? -18.124 -0.966 -8.165 1.00 94.81 192 LEU A C 1
ATOM 1608 O O . LEU A 1 192 ? -19.098 -1.201 -8.872 1.00 94.81 192 LEU A O 1
ATOM 1612 N N . PHE A 1 193 ? -16.877 -1.067 -8.633 1.00 92.75 193 PHE A N 1
ATOM 1613 C CA . PHE A 1 193 ? -16.503 -1.371 -10.026 1.00 92.75 193 PHE A CA 1
ATOM 1614 C C . PHE A 1 193 ? -16.876 -0.315 -11.086 1.00 92.75 193 PHE A C 1
ATOM 1616 O O . PHE A 1 193 ? -16.660 -0.544 -12.281 1.00 92.75 193 PHE A O 1
ATOM 1623 N N . ASN A 1 194 ? -17.355 0.868 -10.695 1.00 94.75 194 ASN A N 1
ATOM 1624 C CA . ASN A 1 194 ? -17.684 1.938 -11.632 1.00 94.75 194 ASN A CA 1
ATOM 1625 C C . ASN A 1 194 ? -16.436 2.724 -12.070 1.00 94.75 194 ASN A C 1
ATOM 1627 O O . ASN A 1 194 ? -16.071 3.757 -11.511 1.00 94.75 194 ASN A O 1
ATOM 1631 N N . THR A 1 195 ? -15.786 2.257 -13.133 1.00 93.88 195 THR A N 1
ATOM 1632 C CA . THR A 1 195 ? -14.585 2.904 -13.689 1.00 93.88 195 THR A CA 1
ATOM 1633 C C . THR A 1 195 ? -14.881 4.183 -14.480 1.00 93.88 195 THR A C 1
ATOM 1635 O O . THR A 1 195 ? -13.965 4.962 -14.754 1.00 93.88 195 THR A O 1
ATOM 1638 N N . SER A 1 196 ? -16.149 4.441 -14.826 1.00 94.94 196 SER A N 1
ATOM 1639 C CA . SER A 1 196 ? -16.540 5.589 -15.656 1.00 94.94 196 SER A CA 1
ATOM 1640 C C . SER A 1 196 ? -16.368 6.933 -14.943 1.00 94.94 196 SER A C 1
ATOM 1642 O O . SER A 1 196 ? -16.143 7.951 -15.604 1.00 94.94 196 SER A O 1
ATOM 1644 N N . MET A 1 197 ? -16.382 6.938 -13.603 1.00 92.81 197 MET A N 1
ATOM 1645 C CA . MET A 1 197 ? -16.218 8.142 -12.781 1.00 92.81 197 MET A CA 1
ATOM 1646 C C . MET A 1 197 ? -14.917 8.883 -13.105 1.00 92.81 197 MET A C 1
ATOM 1648 O O . MET A 1 197 ? -14.917 10.109 -13.207 1.00 92.81 197 MET A O 1
ATOM 1652 N N . LEU A 1 198 ? -13.826 8.147 -13.353 1.00 92.38 198 LEU A N 1
ATOM 1653 C CA . LEU A 1 198 ? -12.535 8.728 -13.727 1.00 92.38 198 LEU A CA 1
ATOM 1654 C C . LEU A 1 198 ? -12.609 9.487 -15.054 1.00 92.38 198 LEU A C 1
ATOM 1656 O O . LEU A 1 198 ? -12.075 10.586 -15.168 1.00 92.38 198 LEU A O 1
ATOM 1660 N N . THR A 1 199 ? -13.284 8.918 -16.053 1.00 94.44 199 THR A N 1
ATOM 1661 C CA . THR A 1 199 ? -13.452 9.560 -17.364 1.00 94.44 199 THR A CA 1
ATOM 1662 C C . THR A 1 199 ? -14.485 10.683 -17.352 1.00 94.44 199 THR A C 1
ATOM 1664 O O . THR A 1 199 ? -14.381 11.601 -18.159 1.00 94.44 199 THR A O 1
ATOM 1667 N N . HIS A 1 200 ? -15.467 10.617 -16.450 1.00 94.81 200 HIS A N 1
ATOM 1668 C CA . HIS A 1 200 ? -16.530 11.610 -16.337 1.00 94.81 200 HIS A CA 1
ATOM 1669 C C . HIS A 1 200 ? -16.067 12.871 -15.595 1.00 94.81 200 HIS A C 1
ATOM 1671 O O . HIS A 1 200 ? -16.264 13.977 -16.090 1.00 94.81 200 HIS A O 1
ATOM 1677 N N . TYR A 1 201 ? -15.428 12.708 -14.433 1.00 94.44 201 TYR A N 1
ATOM 1678 C CA . TYR A 1 201 ? -15.000 13.822 -13.581 1.00 94.44 201 TYR A CA 1
ATOM 1679 C C . TYR A 1 201 ? -13.552 14.262 -13.823 1.00 94.44 201 TYR A C 1
ATOM 1681 O O . TYR A 1 201 ? -13.211 15.420 -13.582 1.00 94.44 201 TYR A O 1
ATOM 1689 N N . GLY A 1 202 ? -12.693 13.357 -14.296 1.00 93.69 202 GLY A N 1
ATOM 1690 C CA . GLY A 1 202 ? -11.252 13.581 -14.369 1.00 93.69 202 GLY A CA 1
ATOM 1691 C C . GLY A 1 202 ? -10.538 13.359 -13.031 1.00 93.69 202 GLY A C 1
ATOM 1692 O O . GLY A 1 202 ? -11.149 13.250 -11.967 1.00 93.69 202 GLY A O 1
ATOM 1693 N N . ILE A 1 203 ? -9.206 13.287 -13.094 1.00 93.31 203 ILE A N 1
ATOM 1694 C CA . ILE A 1 203 ? -8.348 13.024 -11.928 1.00 93.31 203 ILE A CA 1
ATOM 1695 C C . ILE A 1 203 ? -8.445 14.162 -10.910 1.00 93.31 203 ILE A C 1
ATOM 1697 O O . ILE A 1 203 ? -8.477 13.891 -9.713 1.00 93.31 203 ILE A O 1
ATOM 1701 N N . GLU A 1 204 ? -8.514 15.422 -11.357 1.00 95.06 204 GLU A N 1
ATOM 1702 C CA . GLU A 1 204 ? -8.498 16.563 -10.439 1.00 95.06 204 GLU A CA 1
ATOM 1703 C C . GLU A 1 204 ? -9.685 16.575 -9.474 1.00 95.06 204 GLU A C 1
ATOM 1705 O O . GLU A 1 204 ? -9.496 16.742 -8.270 1.00 95.06 204 GLU A O 1
ATOM 1710 N N . ALA A 1 205 ? -10.892 16.359 -9.996 1.00 95.56 205 ALA A N 1
ATOM 1711 C CA . ALA A 1 205 ? -12.112 16.358 -9.198 1.00 95.56 205 ALA A CA 1
ATOM 1712 C C . ALA A 1 205 ? -12.170 15.167 -8.231 1.00 95.56 205 ALA A C 1
ATOM 1714 O O . ALA A 1 205 ? -12.595 15.332 -7.091 1.00 95.56 205 ALA A O 1
ATOM 1715 N N . LEU A 1 206 ? -11.713 13.982 -8.654 1.00 95.44 206 LEU A N 1
ATOM 1716 C CA . LEU A 1 206 ? -11.699 12.797 -7.790 1.00 95.44 206 LEU A CA 1
ATOM 1717 C C . LEU A 1 206 ? -10.656 12.898 -6.674 1.00 95.44 206 LEU A C 1
ATOM 1719 O O . LEU A 1 206 ? -10.952 12.546 -5.536 1.00 95.44 206 LEU A O 1
ATOM 1723 N N . VAL A 1 207 ? -9.454 13.402 -6.973 1.00 95.75 207 VAL A N 1
ATOM 1724 C CA . VAL A 1 207 ? -8.415 13.610 -5.952 1.00 95.75 207 VAL A CA 1
ATOM 1725 C C . VAL A 1 207 ? -8.882 14.616 -4.900 1.00 95.75 207 VAL A C 1
ATOM 1727 O O . VAL A 1 207 ? -8.719 14.346 -3.709 1.00 95.75 207 VAL A O 1
ATOM 1730 N N . ASP A 1 208 ? -9.496 15.729 -5.317 1.00 95.94 208 ASP A N 1
ATOM 1731 C CA . ASP A 1 208 ? -10.050 16.725 -4.390 1.00 95.94 208 ASP A CA 1
ATOM 1732 C C . ASP A 1 208 ? -11.168 16.120 -3.528 1.00 95.94 208 ASP A C 1
ATOM 1734 O O . ASP A 1 208 ? -11.109 16.190 -2.300 1.00 95.94 208 ASP A O 1
ATOM 1738 N N . ALA A 1 209 ? -12.130 15.437 -4.158 1.00 96.50 209 ALA A N 1
ATOM 1739 C CA . ALA A 1 209 ? -13.248 14.797 -3.474 1.00 96.50 209 ALA A CA 1
ATOM 1740 C C . ALA A 1 209 ? -12.789 13.776 -2.422 1.00 96.50 209 ALA A C 1
ATOM 1742 O O . ALA A 1 209 ? -13.227 13.841 -1.272 1.00 96.50 209 ALA A O 1
ATOM 1743 N N . PHE A 1 210 ? -11.886 12.858 -2.779 1.00 95.69 210 PHE A N 1
ATOM 1744 C CA . PHE A 1 210 ? -11.390 11.836 -1.853 1.00 95.69 210 PHE A CA 1
ATOM 1745 C C . PHE A 1 210 ? -10.530 12.417 -0.731 1.00 95.69 210 PHE A C 1
ATOM 1747 O O . PHE A 1 210 ? -10.569 11.917 0.387 1.00 95.69 210 PHE A O 1
ATOM 1754 N N . SER A 1 211 ? -9.795 13.501 -0.988 1.00 96.19 211 SER A N 1
ATOM 1755 C CA . SER A 1 211 ? -8.962 14.146 0.037 1.00 96.19 211 SER A CA 1
ATOM 1756 C C . SER A 1 211 ? -9.780 14.929 1.074 1.00 96.19 211 SER A C 1
ATOM 1758 O O . SER A 1 211 ? -9.261 15.285 2.131 1.00 96.19 211 SER A O 1
ATOM 1760 N N . ARG A 1 212 ? -11.055 15.223 0.782 1.00 95.88 212 ARG A N 1
ATOM 1761 C CA . ARG A 1 212 ? -11.961 16.013 1.635 1.00 95.88 212 ARG A CA 1
ATOM 1762 C C . ARG A 1 212 ? -12.969 15.180 2.419 1.00 95.88 212 ARG A C 1
ATOM 1764 O O . ARG A 1 212 ? -13.808 15.747 3.113 1.00 95.88 212 ARG A O 1
ATOM 1771 N N . GLN A 1 213 ? -12.919 13.860 2.300 1.00 95.81 213 GLN A N 1
ATOM 1772 C CA . GLN A 1 213 ? -13.904 12.965 2.895 1.00 95.81 213 GLN A CA 1
ATOM 1773 C C . GLN A 1 213 ? -13.208 11.863 3.682 1.00 95.81 213 GLN A C 1
ATOM 1775 O O . GLN A 1 213 ? -12.110 11.427 3.340 1.00 95.81 213 GLN A O 1
ATOM 1780 N N . SER A 1 214 ? -13.840 11.428 4.767 1.00 93.56 214 SER A N 1
ATOM 1781 C CA . SER A 1 214 ? -13.343 10.293 5.533 1.00 93.56 214 SER A CA 1
ATOM 1782 C C . SER A 1 214 ? -13.516 9.007 4.730 1.00 93.56 214 SER A C 1
ATOM 1784 O O . SER A 1 214 ? -14.566 8.766 4.140 1.00 93.56 214 SER A O 1
ATOM 1786 N N . ALA A 1 215 ? -12.479 8.176 4.734 1.00 93.50 215 ALA A N 1
ATOM 1787 C CA . ALA A 1 215 ? -12.577 6.794 4.291 1.00 93.50 215 ALA A CA 1
ATOM 1788 C C . ALA A 1 215 ? -13.342 5.947 5.327 1.00 93.50 215 ALA A C 1
ATOM 1790 O O . ALA A 1 215 ? -13.655 6.415 6.427 1.00 93.50 215 ALA A O 1
ATOM 1791 N N . GLY A 1 216 ? -13.599 4.686 4.986 1.00 93.38 216 GLY A N 1
ATOM 1792 C CA . GLY A 1 216 ? -14.063 3.680 5.935 1.00 93.38 216 GLY A CA 1
ATOM 1793 C C . GLY A 1 216 ? -12.998 3.315 6.978 1.00 93.38 216 GLY A C 1
ATOM 1794 O O . GLY A 1 216 ? -11.946 3.953 7.106 1.00 93.38 216 GLY A O 1
ATOM 1795 N N . ARG A 1 217 ? -13.258 2.258 7.747 1.00 91.56 217 ARG A N 1
ATOM 1796 C CA . ARG A 1 217 ? -12.403 1.826 8.860 1.00 91.56 217 ARG A CA 1
ATOM 1797 C C . ARG A 1 217 ? -12.124 0.336 8.783 1.00 91.56 217 ARG A C 1
ATOM 1799 O O . ARG A 1 217 ? -13.013 -0.446 8.487 1.00 91.56 217 ARG A O 1
ATOM 1806 N N . ILE A 1 218 ? -10.895 -0.070 9.096 1.00 93.06 218 ILE A N 1
ATOM 1807 C CA . ILE A 1 218 ? -10.467 -1.464 8.934 1.00 93.06 218 ILE A CA 1
ATOM 1808 C C . ILE A 1 218 ? -10.666 -2.271 10.220 1.00 93.06 218 ILE A C 1
ATOM 1810 O O . ILE A 1 218 ? -11.307 -3.316 10.178 1.00 93.06 218 ILE A O 1
ATOM 1814 N N . GLY A 1 219 ? -10.143 -1.791 11.350 1.00 92.94 219 GLY A N 1
ATOM 1815 C CA . GLY A 1 219 ? -10.307 -2.446 12.651 1.00 92.94 219 GLY A CA 1
ATOM 1816 C C . GLY A 1 219 ? -11.597 -2.058 13.384 1.00 92.94 219 GLY A C 1
ATOM 1817 O O . GLY A 1 219 ? -12.286 -1.104 13.018 1.00 92.94 219 GLY A O 1
ATOM 1818 N N . GLY A 1 220 ? -11.879 -2.761 14.480 1.00 93.81 220 GLY A N 1
ATOM 1819 C CA . GLY A 1 220 ? -13.007 -2.499 15.378 1.00 93.81 220 GLY A CA 1
ATOM 1820 C C . GLY A 1 220 ? -14.320 -3.203 15.026 1.00 93.81 220 GLY A C 1
ATOM 1821 O O . GLY A 1 220 ? -15.296 -3.000 15.740 1.00 93.81 220 GLY A O 1
ATOM 1822 N N . GLY A 1 221 ? -14.350 -4.036 13.981 1.00 93.31 221 GLY A N 1
ATOM 1823 C CA . GLY A 1 221 ? -15.541 -4.791 13.581 1.00 93.31 221 GLY A CA 1
ATOM 1824 C C . GLY A 1 221 ? -16.670 -3.947 12.976 1.00 93.31 221 GLY A C 1
ATOM 1825 O O . GLY A 1 221 ? -16.592 -2.727 12.925 1.00 93.31 221 GLY A O 1
ATOM 1826 N N . ARG A 1 222 ? -17.716 -4.624 12.475 1.00 90.44 222 ARG A N 1
ATOM 1827 C CA . ARG A 1 222 ? -18.937 -4.029 11.876 1.00 90.44 222 ARG A CA 1
ATOM 1828 C C . ARG A 1 222 ? -18.711 -3.029 10.720 1.00 90.44 222 ARG A C 1
ATOM 1830 O O . ARG A 1 222 ? -19.578 -2.209 10.456 1.00 90.44 222 ARG A O 1
ATOM 1837 N N . ASN A 1 223 ? -17.594 -3.143 9.995 1.00 91.19 223 ASN A N 1
ATOM 1838 C CA . ASN A 1 223 ? -17.212 -2.199 8.927 1.00 91.19 223 ASN A CA 1
ATOM 1839 C C . ASN A 1 223 ? -17.199 -2.806 7.506 1.00 91.19 223 ASN A C 1
ATOM 1841 O O . ASN A 1 223 ? -16.718 -2.175 6.570 1.00 91.19 223 ASN A O 1
ATOM 1845 N N . ILE A 1 224 ? -17.635 -4.057 7.329 1.00 94.50 224 ILE A N 1
ATOM 1846 C CA . ILE A 1 224 ? -17.677 -4.701 6.006 1.00 94.50 224 ILE A CA 1
ATOM 1847 C C . ILE A 1 224 ? -19.065 -4.492 5.405 1.00 94.50 224 ILE A C 1
ATOM 1849 O O . ILE A 1 224 ? -20.035 -5.054 5.913 1.00 94.50 224 ILE A O 1
ATOM 1853 N N . ASP A 1 225 ? -19.146 -3.752 4.298 1.00 95.31 225 ASP A N 1
ATOM 1854 C CA . ASP A 1 225 ? -20.382 -3.673 3.524 1.00 95.31 225 ASP A CA 1
ATOM 1855 C C . ASP A 1 225 ? -20.738 -5.035 2.898 1.00 95.31 225 ASP A C 1
ATOM 1857 O O . ASP A 1 225 ? -19.882 -5.816 2.460 1.00 95.31 225 ASP A O 1
ATOM 1861 N N . HIS A 1 226 ? -22.035 -5.321 2.843 1.00 95.38 226 HIS A N 1
ATOM 1862 C CA . HIS A 1 226 ? -22.572 -6.591 2.371 1.00 95.38 226 HIS A CA 1
ATOM 1863 C C . HIS A 1 226 ? -22.182 -6.941 0.923 1.00 95.38 226 HIS A C 1
ATOM 1865 O O . HIS A 1 226 ? -22.043 -8.128 0.619 1.00 95.38 226 HIS A O 1
ATOM 1871 N N . HIS A 1 227 ? -21.926 -5.959 0.048 1.00 95.56 227 HIS A N 1
ATOM 1872 C CA . HIS A 1 227 ? -21.487 -6.215 -1.329 1.00 95.56 227 HIS A CA 1
ATOM 1873 C C . HIS A 1 227 ? -20.098 -6.873 -1.396 1.00 95.56 227 HIS A C 1
ATOM 1875 O O . HIS A 1 227 ? -19.804 -7.608 -2.342 1.00 95.56 227 HIS A O 1
ATOM 1881 N N . VAL A 1 228 ? -19.245 -6.668 -0.385 1.00 95.31 228 VAL A N 1
ATOM 1882 C CA . VAL A 1 228 ? -17.873 -7.213 -0.322 1.00 95.31 228 VAL A CA 1
ATOM 1883 C C . VAL A 1 228 ? -17.675 -8.256 0.780 1.00 95.31 228 VAL A C 1
ATOM 1885 O O . VAL A 1 228 ? -16.565 -8.754 0.962 1.00 95.31 228 VAL A O 1
ATOM 1888 N N . LEU A 1 229 ? -18.744 -8.668 1.470 1.00 95.25 229 LEU A N 1
ATOM 1889 C CA . LEU A 1 229 ? -18.682 -9.692 2.521 1.00 95.25 229 LEU A CA 1
ATOM 1890 C C . LEU A 1 229 ? -18.076 -11.016 2.030 1.00 95.25 229 LEU A C 1
ATOM 1892 O O . LEU A 1 229 ? -17.345 -11.682 2.764 1.00 95.25 229 LEU A O 1
ATOM 1896 N N . HIS A 1 230 ? -18.330 -11.371 0.769 1.00 96.00 230 HIS A N 1
ATOM 1897 C CA . HIS A 1 230 ? -17.773 -12.567 0.140 1.00 96.00 230 HIS A CA 1
ATOM 1898 C C . HIS A 1 230 ? -16.236 -12.596 0.172 1.00 96.00 230 HIS A C 1
ATOM 1900 O O . HIS A 1 230 ? -15.659 -13.671 0.297 1.00 96.00 230 HIS A O 1
ATOM 1906 N N . VAL A 1 231 ? -15.569 -11.436 0.129 1.00 95.62 231 VAL A N 1
ATOM 1907 C CA . VAL A 1 231 ? -14.107 -11.364 0.221 1.00 95.62 231 VAL A CA 1
ATOM 1908 C C . VAL A 1 231 ? -13.632 -11.850 1.585 1.00 95.62 231 VAL A C 1
ATOM 1910 O O . VAL A 1 231 ? -12.737 -12.682 1.658 1.00 95.62 231 VAL A O 1
ATOM 1913 N N . ALA A 1 232 ? -14.253 -11.383 2.671 1.00 96.19 232 ALA A N 1
ATOM 1914 C CA . ALA A 1 232 ? -13.890 -11.822 4.016 1.00 96.19 232 ALA A CA 1
ATOM 1915 C C . ALA A 1 232 ? -14.149 -13.324 4.211 1.00 96.19 232 ALA A C 1
ATOM 1917 O O . ALA A 1 232 ? -13.324 -14.021 4.801 1.00 96.19 232 ALA A O 1
ATOM 1918 N N . VAL A 1 233 ? -15.261 -13.833 3.671 1.00 97.44 233 VAL A N 1
ATOM 1919 C CA . VAL A 1 233 ? -15.604 -15.262 3.720 1.00 97.44 233 VAL A CA 1
ATOM 1920 C C . VAL A 1 233 ? -14.559 -16.117 3.001 1.00 97.44 233 VAL A C 1
ATOM 1922 O O . VAL A 1 233 ? -14.111 -17.117 3.564 1.00 97.44 233 VAL A O 1
ATOM 1925 N N . GLU A 1 234 ? -14.156 -15.746 1.785 1.00 97.88 234 GLU A N 1
ATOM 1926 C CA . GLU A 1 234 ? -13.145 -16.502 1.036 1.00 97.88 234 GLU A CA 1
ATOM 1927 C C . GLU A 1 234 ? -11.754 -16.397 1.671 1.00 97.88 234 GLU A C 1
ATOM 1929 O O . GLU A 1 234 ? -11.074 -17.416 1.782 1.00 97.88 234 GLU A O 1
ATOM 1934 N N . THR A 1 235 ? -11.369 -15.231 2.207 1.00 97.62 235 THR A N 1
ATOM 1935 C CA . THR A 1 235 ? -10.117 -15.090 2.972 1.00 97.62 235 THR A CA 1
ATOM 1936 C C . THR A 1 235 ? -10.085 -16.048 4.163 1.00 97.62 235 THR A C 1
ATOM 1938 O O . THR A 1 235 ? -9.092 -16.742 4.355 1.00 97.62 235 THR A O 1
ATOM 1941 N N . ILE A 1 236 ? -11.179 -16.153 4.932 1.00 97.62 236 ILE A N 1
ATOM 1942 C CA . ILE A 1 236 ? -11.279 -17.081 6.074 1.00 97.62 236 ILE A CA 1
ATOM 1943 C C . ILE A 1 236 ? -11.170 -18.542 5.616 1.00 97.62 236 ILE A C 1
ATOM 1945 O O . ILE A 1 236 ? -10.478 -19.341 6.249 1.00 97.62 236 ILE A O 1
ATOM 1949 N N . LYS A 1 237 ? -11.829 -18.923 4.515 1.00 98.31 237 LYS A N 1
ATOM 1950 C CA . LYS A 1 237 ? -11.723 -20.288 3.970 1.00 98.31 237 LYS A CA 1
ATOM 1951 C C . LYS A 1 237 ? -10.288 -20.616 3.565 1.00 98.31 237 LYS A C 1
ATOM 1953 O O . LYS A 1 237 ? -9.772 -21.657 3.968 1.00 98.31 237 LYS A O 1
ATOM 1958 N N . GLU A 1 238 ? -9.628 -19.710 2.853 1.00 97.69 238 GLU A N 1
ATOM 1959 C CA . GLU A 1 238 ? -8.228 -19.865 2.463 1.00 97.69 238 GLU A CA 1
ATOM 1960 C C . GLU A 1 238 ? -7.308 -19.950 3.694 1.00 97.69 238 GLU A C 1
ATOM 1962 O O . GLU A 1 238 ? -6.424 -20.808 3.745 1.00 97.69 238 GLU A O 1
ATOM 1967 N N . SER A 1 239 ? -7.554 -19.143 4.738 1.00 97.94 239 SER A N 1
ATOM 1968 C CA . SER A 1 239 ? -6.811 -19.226 6.005 1.00 97.94 239 SER A CA 1
ATOM 1969 C C . SER A 1 239 ? -6.851 -20.632 6.608 1.00 97.94 239 SER A C 1
ATOM 1971 O O . SER A 1 239 ? -5.835 -21.126 7.106 1.00 97.94 239 SER A O 1
ATOM 1973 N N . ARG A 1 240 ? -8.020 -21.285 6.552 1.00 97.38 240 ARG A N 1
ATOM 1974 C CA . ARG A 1 240 ? -8.239 -22.644 7.068 1.00 97.38 240 ARG A CA 1
ATOM 1975 C C . ARG A 1 240 ? -7.551 -23.696 6.207 1.00 97.38 240 ARG A C 1
ATOM 1977 O O . ARG A 1 240 ? -6.901 -24.589 6.750 1.00 97.38 240 ARG A O 1
ATOM 1984 N N . GLU A 1 241 ? -7.649 -23.582 4.884 1.00 97.69 241 GLU A N 1
ATOM 1985 C CA . GLU A 1 241 ? -6.977 -24.487 3.941 1.00 97.69 241 GLU A CA 1
ATOM 1986 C C . GLU A 1 241 ? -5.453 -24.451 4.106 1.00 97.69 241 GLU A C 1
ATOM 1988 O O . GLU A 1 241 ? -4.800 -25.498 4.146 1.00 97.69 241 GLU A O 1
ATOM 1993 N N . LEU A 1 242 ? -4.897 -23.251 4.283 1.00 97.50 242 LEU A N 1
ATOM 1994 C CA . LEU A 1 242 ? -3.468 -23.022 4.497 1.00 97.50 242 LEU A CA 1
ATOM 1995 C C . LEU A 1 242 ? -3.017 -23.249 5.946 1.00 97.50 242 LEU A C 1
ATOM 1997 O O . LEU A 1 242 ? -1.816 -23.216 6.220 1.00 97.50 242 LEU A O 1
ATOM 2001 N N . ARG A 1 243 ? -3.953 -23.536 6.861 1.00 97.25 243 ARG A N 1
ATOM 2002 C CA . ARG A 1 243 ? -3.708 -23.809 8.287 1.00 97.25 243 ARG A CA 1
ATOM 2003 C C . ARG A 1 243 ? -2.923 -22.693 8.979 1.00 97.25 243 ARG A C 1
ATOM 2005 O O . ARG A 1 243 ? -1.946 -22.959 9.687 1.00 97.25 243 ARG A O 1
ATOM 2012 N N . LEU A 1 244 ? -3.346 -21.448 8.767 1.00 97.81 244 LEU A N 1
ATOM 2013 C CA . LEU A 1 244 ? -2.820 -20.315 9.526 1.00 97.81 244 LEU A CA 1
ATOM 2014 C C . LEU A 1 244 ? -3.055 -20.528 11.025 1.00 97.81 244 LEU A C 1
ATOM 2016 O O . LEU A 1 244 ? -4.038 -21.143 11.441 1.00 97.81 244 LEU A O 1
ATOM 2020 N N . GLN A 1 245 ? -2.120 -20.038 11.833 1.00 97.75 245 GLN A N 1
ATOM 2021 C CA . GLN A 1 245 ? -2.215 -20.163 13.285 1.00 97.75 245 GLN A CA 1
ATOM 2022 C C . GLN A 1 245 ? -3.313 -19.241 13.849 1.00 97.75 245 GLN A C 1
ATOM 2024 O O . GLN A 1 245 ? -3.708 -18.269 13.196 1.00 97.75 245 GLN A O 1
ATOM 2029 N N . PRO A 1 246 ? -3.799 -19.498 15.072 1.00 98.25 246 PRO A N 1
ATOM 2030 C CA . PRO A 1 246 ? -4.692 -18.571 15.751 1.00 98.25 246 PRO A CA 1
ATOM 2031 C C . PRO A 1 246 ? -4.054 -17.194 15.965 1.00 98.25 246 PRO A C 1
ATOM 2033 O O . PRO A 1 246 ? -2.834 -17.049 16.081 1.00 98.25 246 PRO A O 1
ATOM 2036 N N . PHE A 1 247 ? -4.886 -16.164 16.061 1.00 98.50 247 PHE A N 1
ATOM 2037 C CA . PHE A 1 247 ? -4.478 -14.765 16.178 1.00 98.50 247 PHE A CA 1
ATOM 2038 C C . PHE A 1 247 ? -3.495 -14.510 17.335 1.00 98.50 247 PHE A C 1
ATOM 2040 O O . PHE A 1 247 ? -2.481 -13.827 17.165 1.00 98.50 247 PHE A O 1
ATOM 2047 N N . ASN A 1 248 ? -3.736 -15.118 18.500 1.00 98.56 248 ASN A N 1
ATOM 2048 C CA . ASN A 1 248 ? -2.863 -14.970 19.665 1.00 98.56 248 ASN A CA 1
ATOM 2049 C C . ASN A 1 248 ? -1.459 -15.572 19.460 1.00 98.56 248 ASN A C 1
ATOM 2051 O O . ASN A 1 248 ? -0.502 -15.063 20.047 1.00 98.56 248 ASN A O 1
ATOM 2055 N N . GLU A 1 249 ? -1.286 -16.588 18.606 1.00 98.31 249 GLU A N 1
ATOM 2056 C CA . GLU A 1 249 ? 0.045 -17.115 18.264 1.00 98.31 249 GLU A CA 1
ATOM 2057 C C . GLU A 1 249 ? 0.867 -16.097 17.469 1.00 98.31 249 GLU A C 1
ATOM 2059 O O . GLU A 1 249 ? 2.066 -15.929 17.710 1.00 98.31 249 GLU A O 1
ATOM 2064 N N . TYR A 1 250 ? 0.217 -15.334 16.586 1.00 97.19 250 TYR A N 1
ATOM 2065 C CA . TYR A 1 250 ? 0.863 -14.216 15.907 1.00 97.19 250 TYR A CA 1
ATOM 2066 C C . TYR A 1 250 ? 1.197 -13.088 16.884 1.00 97.19 250 TYR A C 1
ATOM 2068 O O . TYR A 1 250 ? 2.327 -12.604 16.870 1.00 97.19 250 TYR A O 1
ATOM 2076 N N . ARG A 1 251 ? 0.303 -12.726 17.815 1.00 98.19 251 ARG A N 1
ATOM 2077 C CA . ARG A 1 251 ? 0.640 -11.732 18.854 1.00 98.19 251 ARG A CA 1
ATOM 2078 C C . ARG A 1 251 ? 1.895 -12.132 19.639 1.00 98.19 251 ARG A C 1
ATOM 2080 O O . ARG A 1 251 ? 2.847 -11.353 19.700 1.00 98.19 251 ARG A O 1
ATOM 2087 N N . LYS A 1 252 ? 1.966 -13.383 20.114 1.00 98.19 252 LYS A N 1
ATOM 2088 C CA . LYS A 1 252 ? 3.150 -13.943 20.799 1.00 98.19 252 LYS A CA 1
ATOM 2089 C C . LYS A 1 252 ? 4.406 -13.879 19.920 1.00 98.19 252 LYS A C 1
ATOM 2091 O O . LYS A 1 252 ? 5.467 -13.466 20.388 1.00 98.19 252 LYS A O 1
ATOM 2096 N N . ARG A 1 253 ? 4.300 -14.248 18.636 1.00 95.62 253 ARG A N 1
ATOM 2097 C CA . ARG A 1 253 ? 5.421 -14.246 17.677 1.00 95.62 253 ARG A CA 1
ATOM 2098 C C . ARG A 1 253 ? 6.038 -12.861 17.472 1.00 95.62 253 ARG A C 1
ATOM 2100 O O . ARG A 1 253 ? 7.248 -12.780 17.263 1.00 95.62 253 ARG A O 1
ATOM 2107 N N . PHE A 1 254 ? 5.228 -11.807 17.537 1.00 94.56 254 PHE A N 1
ATOM 2108 C CA . PHE A 1 254 ? 5.655 -10.414 17.375 1.00 94.56 254 PHE A CA 1
ATOM 2109 C C . PHE A 1 254 ? 5.919 -9.703 18.713 1.00 94.56 254 PHE A C 1
ATOM 2111 O O . PHE A 1 254 ? 6.137 -8.498 18.736 1.00 94.56 254 PHE A O 1
ATOM 2118 N N . GLY A 1 255 ? 5.945 -10.435 19.833 1.00 96.31 255 GLY A N 1
ATOM 2119 C CA . GLY A 1 255 ? 6.231 -9.863 21.153 1.00 96.31 255 GLY A CA 1
ATOM 2120 C C . GLY A 1 255 ? 5.089 -9.029 21.739 1.00 96.31 255 GLY A C 1
ATOM 2121 O O . GLY A 1 255 ? 5.291 -8.345 22.740 1.00 96.31 255 GLY A O 1
ATOM 2122 N N . MET A 1 256 ? 3.896 -9.100 21.150 1.00 97.44 256 MET A N 1
ATOM 2123 C CA . MET A 1 256 ? 2.687 -8.485 21.686 1.00 97.44 256 MET A CA 1
ATOM 2124 C C . MET A 1 256 ? 2.050 -9.381 22.753 1.00 97.44 256 MET A C 1
ATOM 2126 O O . MET A 1 256 ? 2.164 -10.610 22.729 1.00 97.44 256 MET A O 1
ATOM 2130 N N . ARG A 1 257 ? 1.331 -8.764 23.696 1.00 97.94 257 ARG A N 1
ATOM 2131 C CA . ARG A 1 257 ? 0.600 -9.493 24.740 1.00 97.94 257 ARG A CA 1
ATOM 2132 C C . ARG A 1 257 ? -0.610 -10.210 24.120 1.00 97.94 257 ARG A C 1
ATOM 2134 O O . ARG A 1 257 ? -1.464 -9.511 23.582 1.00 97.94 257 ARG A O 1
ATOM 2141 N N . PRO A 1 258 ? -0.752 -11.544 24.213 1.00 98.50 258 PRO A N 1
ATOM 2142 C CA . PRO A 1 258 ? -1.975 -12.212 23.761 1.00 98.50 258 PRO A CA 1
ATOM 2143 C C . PRO A 1 258 ? -3.195 -11.682 24.528 1.00 98.50 258 PRO A C 1
ATOM 2145 O O . PRO A 1 258 ? -3.081 -11.325 25.703 1.00 98.50 258 PRO A O 1
ATOM 2148 N N . TYR A 1 259 ? -4.350 -11.617 23.871 1.00 98.62 259 TYR A N 1
ATOM 2149 C CA . TYR A 1 259 ? -5.596 -11.217 24.526 1.00 98.62 259 TYR A CA 1
ATOM 2150 C C . TYR A 1 259 ? -6.130 -12.345 25.404 1.00 98.62 259 TYR A C 1
ATOM 2152 O O . TYR A 1 259 ? -6.033 -13.511 25.030 1.00 98.62 259 TYR A O 1
ATOM 2160 N N . MET A 1 260 ? -6.699 -11.997 26.559 1.00 98.38 260 MET A N 1
ATOM 2161 C CA . MET A 1 260 ? -7.218 -12.956 27.545 1.00 98.38 260 MET A CA 1
ATOM 2162 C C . MET A 1 260 ? -8.740 -13.136 27.471 1.00 98.38 260 MET A C 1
ATOM 2164 O O . MET A 1 260 ? -9.291 -13.969 28.180 1.00 98.38 260 MET A O 1
ATOM 2168 N N . SER A 1 261 ? -9.434 -12.328 26.665 1.00 98.56 261 SER A N 1
ATOM 2169 C CA . SER A 1 261 ? -10.876 -12.441 26.415 1.00 98.56 261 SER A CA 1
ATOM 2170 C C . SER A 1 261 ? -11.268 -11.698 25.137 1.00 98.56 261 SER A C 1
ATOM 2172 O O . SER A 1 261 ? -10.592 -10.742 24.740 1.00 98.56 261 SER A O 1
ATOM 2174 N N . PHE A 1 262 ? -12.403 -12.059 24.534 1.00 98.69 262 PHE A N 1
ATOM 2175 C CA . PHE A 1 262 ? -12.948 -11.331 23.381 1.00 98.69 262 PHE A CA 1
ATOM 2176 C C . PHE A 1 262 ? -13.322 -9.881 23.708 1.00 98.69 262 PHE A C 1
ATOM 2178 O O . PHE A 1 262 ? -13.210 -9.004 22.851 1.00 98.69 262 PHE A O 1
ATOM 2185 N N . GLN A 1 263 ? -13.704 -9.589 24.957 1.00 98.31 263 GLN A N 1
ATOM 2186 C CA . GLN A 1 263 ? -13.982 -8.219 25.388 1.00 98.31 263 GLN A CA 1
ATOM 2187 C C . GLN A 1 263 ? -12.705 -7.365 25.452 1.00 98.31 263 GLN A C 1
ATOM 2189 O O . GLN A 1 263 ? -12.745 -6.171 25.154 1.00 98.31 263 GLN A O 1
ATOM 2194 N N . GLU A 1 264 ? -11.557 -7.952 25.808 1.00 98.12 264 GLU A N 1
ATOM 2195 C CA . GLU A 1 264 ? -10.272 -7.243 25.777 1.00 98.12 264 GLU A CA 1
ATOM 2196 C C . GLU A 1 264 ? -9.862 -6.887 24.339 1.00 98.12 264 GLU A C 1
ATOM 2198 O O . GLU A 1 264 ? -9.416 -5.758 24.106 1.00 98.12 264 GLU A O 1
ATOM 2203 N N . LEU A 1 265 ? -10.069 -7.819 23.400 1.00 98.44 265 LEU A N 1
ATOM 2204 C CA . LEU A 1 265 ? -9.807 -7.661 21.965 1.00 98.44 265 LEU A CA 1
ATOM 2205 C C . LEU A 1 265 ? -10.671 -6.557 21.337 1.00 98.44 265 LEU A C 1
ATOM 2207 O O . LEU A 1 265 ? -10.145 -5.628 20.726 1.00 98.44 265 LEU A O 1
ATOM 2211 N N . THR A 1 266 ? -11.992 -6.663 21.482 1.00 97.81 266 THR A N 1
ATOM 2212 C CA . THR A 1 266 ? -12.967 -5.827 20.758 1.00 97.81 266 THR A CA 1
ATOM 2213 C C . THR A 1 266 ? -13.307 -4.527 21.486 1.00 97.81 266 THR A C 1
ATOM 2215 O O . THR A 1 266 ? -13.668 -3.534 20.861 1.00 97.81 266 THR A O 1
ATOM 2218 N N . GLY A 1 267 ? -13.198 -4.504 22.819 1.00 96.19 267 GLY A N 1
ATOM 2219 C CA . GLY A 1 267 ? -13.679 -3.395 23.645 1.00 96.19 267 GLY A CA 1
ATOM 2220 C C . GLY A 1 267 ? -15.207 -3.259 23.700 1.00 96.19 267 GLY A C 1
ATOM 2221 O O . GLY A 1 267 ? -15.693 -2.278 24.258 1.00 96.19 267 GLY A O 1
ATOM 2222 N N . GLU A 1 268 ? -15.959 -4.221 23.160 1.00 96.31 268 GLU A N 1
ATOM 2223 C CA . GLU A 1 268 ? -17.413 -4.162 22.989 1.00 96.31 268 GLU A CA 1
ATOM 2224 C C . GLU A 1 268 ? -18.046 -5.474 23.494 1.00 96.31 268 GLU A C 1
ATOM 2226 O O . GLU A 1 268 ? -17.449 -6.543 23.393 1.00 96.31 268 GLU A O 1
ATOM 2231 N N . LYS A 1 269 ? -19.208 -5.396 24.150 1.00 98.00 269 LYS A N 1
ATOM 2232 C CA . LYS A 1 269 ? -19.811 -6.534 24.859 1.00 98.00 269 LYS A CA 1
ATOM 2233 C C . LYS A 1 269 ? -20.592 -7.466 23.939 1.00 98.00 269 LYS A C 1
ATOM 2235 O O . LYS A 1 269 ? -20.545 -8.672 24.155 1.00 98.00 269 LYS A O 1
ATOM 2240 N N . GLU A 1 270 ? -21.325 -6.918 22.978 1.00 97.88 270 GLU A N 1
ATOM 2241 C CA . GLU A 1 270 ? -22.173 -7.679 22.058 1.00 97.88 270 GLU A CA 1
ATOM 2242 C C . GLU A 1 270 ? -21.307 -8.533 21.122 1.00 97.88 270 GLU A C 1
ATOM 2244 O O . GLU A 1 270 ? -21.428 -9.755 21.119 1.00 97.88 270 GLU A O 1
ATOM 2249 N N . MET A 1 271 ? -20.320 -7.921 20.461 1.00 97.12 271 MET A N 1
ATOM 2250 C CA . MET A 1 271 ? -19.342 -8.623 19.626 1.00 97.12 271 MET A CA 1
ATOM 2251 C C . MET A 1 271 ? -18.539 -9.655 20.420 1.00 97.12 271 MET A C 1
ATOM 2253 O O . MET A 1 271 ? -18.252 -10.734 19.911 1.00 97.12 271 MET A O 1
ATOM 2257 N N . ALA A 1 272 ? -18.170 -9.357 21.670 1.00 98.25 272 ALA A N 1
ATOM 2258 C CA . ALA A 1 272 ? -17.465 -10.327 22.503 1.00 98.25 272 ALA A CA 1
ATOM 2259 C C . ALA A 1 272 ? -18.316 -11.569 22.807 1.00 98.25 272 ALA A C 1
ATOM 2261 O O . ALA A 1 272 ? -17.775 -12.671 22.813 1.00 98.25 272 ALA A O 1
ATOM 2262 N N . ALA A 1 273 ? -19.622 -11.402 23.035 1.00 98.44 273 ALA A N 1
ATOM 2263 C CA . ALA A 1 273 ? -20.538 -12.516 23.264 1.00 98.44 273 ALA A CA 1
ATOM 2264 C C . ALA A 1 273 ? -20.753 -13.356 21.993 1.00 98.44 273 ALA A C 1
ATOM 2266 O O . ALA A 1 273 ? -20.705 -14.580 22.067 1.00 98.44 273 ALA A O 1
ATOM 2267 N N . GLU A 1 274 ? -20.917 -12.711 20.833 1.00 98.19 274 GLU A N 1
ATOM 2268 C CA . GLU A 1 274 ? -21.006 -13.398 19.535 1.00 98.19 274 GLU A CA 1
ATOM 2269 C C . GLU A 1 274 ? -19.735 -14.220 19.246 1.00 98.19 274 GLU A C 1
ATOM 2271 O O . GLU A 1 274 ? -19.809 -15.362 18.797 1.00 98.19 274 GLU A O 1
ATOM 2276 N N . LEU A 1 275 ? -18.551 -13.669 19.535 1.00 98.25 275 LEU A N 1
ATOM 2277 C CA . LEU A 1 275 ? -17.281 -14.374 19.333 1.00 98.25 275 LEU A CA 1
ATOM 2278 C C . LEU A 1 275 ? -17.079 -15.533 20.309 1.00 98.25 275 LEU A C 1
ATOM 2280 O O . LEU A 1 275 ? -16.558 -16.570 19.901 1.00 98.25 275 LEU A O 1
ATOM 2284 N N . GLU A 1 276 ? -17.505 -15.383 21.563 1.00 98.25 276 GLU A N 1
ATOM 2285 C CA . GLU A 1 276 ? -17.500 -16.472 22.545 1.00 98.25 276 GLU A CA 1
ATOM 2286 C C . GLU A 1 276 ? -18.405 -17.626 22.086 1.00 98.25 276 GLU A C 1
ATOM 2288 O O . GLU A 1 276 ? -18.010 -18.784 22.181 1.00 98.25 276 GLU A O 1
ATOM 2293 N N . GLU A 1 277 ? -19.579 -17.333 21.515 1.00 98.38 277 GLU A N 1
ATOM 2294 C CA . GLU A 1 277 ? -20.466 -18.357 20.948 1.00 98.38 277 GLU A CA 1
ATOM 2295 C C . GLU A 1 277 ? -19.838 -19.071 19.736 1.00 98.38 277 GLU A C 1
ATOM 2297 O O . GLU A 1 277 ? -19.977 -20.287 19.591 1.00 98.38 277 GLU A O 1
ATOM 2302 N N . LEU A 1 278 ? -19.119 -18.337 18.878 1.00 98.06 278 LEU A N 1
ATOM 2303 C CA . LEU A 1 278 ? -18.513 -18.876 17.655 1.00 98.06 278 LEU A CA 1
ATOM 2304 C C . LEU A 1 278 ? -17.216 -19.666 17.895 1.00 98.06 278 LEU A C 1
ATOM 2306 O O . LEU A 1 278 ? -16.994 -20.683 17.235 1.00 98.06 278 LEU A O 1
ATOM 2310 N N . TYR A 1 279 ? -16.346 -19.189 18.788 1.00 98.25 279 TYR A N 1
ATOM 2311 C CA . TYR A 1 279 ? -14.995 -19.730 18.990 1.00 98.25 279 TYR A CA 1
ATOM 2312 C C . TYR A 1 279 ? -14.806 -20.449 20.330 1.00 98.25 279 TYR A C 1
ATOM 2314 O O . TYR A 1 279 ? -13.934 -21.313 20.428 1.00 98.25 279 TYR A O 1
ATOM 2322 N N . GLY A 1 280 ? -15.584 -20.112 21.362 1.00 98.38 280 GLY A N 1
ATOM 2323 C CA . GLY A 1 280 ? -15.491 -20.676 22.715 1.00 98.38 280 GLY A CA 1
ATOM 2324 C C . GLY A 1 280 ? -14.263 -20.250 23.528 1.00 98.38 280 GLY A C 1
ATOM 2325 O O . GLY A 1 280 ? -14.371 -20.075 24.732 1.00 98.38 280 GLY A O 1
ATOM 2326 N N . ASP A 1 281 ? -13.097 -20.079 22.903 1.00 98.31 281 ASP A N 1
ATOM 2327 C CA . ASP A 1 281 ? -11.868 -19.626 23.563 1.00 98.31 281 ASP A CA 1
ATOM 2328 C C . ASP A 1 281 ? -11.151 -18.577 22.699 1.00 98.31 281 ASP A C 1
ATOM 2330 O O . ASP A 1 281 ? -11.070 -18.707 21.474 1.00 98.31 281 ASP A O 1
ATOM 2334 N N . ILE A 1 282 ? -10.603 -17.534 23.328 1.00 98.62 282 ILE A N 1
ATOM 2335 C CA . ILE A 1 282 ? -9.856 -16.469 22.644 1.00 98.62 282 ILE A CA 1
ATOM 2336 C C . ILE A 1 282 ? -8.624 -16.998 21.890 1.00 98.62 282 ILE A C 1
ATOM 2338 O O . ILE A 1 282 ? -8.268 -16.453 20.845 1.00 98.62 282 ILE A O 1
ATOM 2342 N N . ASP A 1 283 ? -7.997 -18.079 22.363 1.00 98.56 283 ASP A N 1
ATOM 2343 C CA . ASP A 1 283 ? -6.871 -18.731 21.684 1.00 98.56 283 ASP A CA 1
ATOM 2344 C C . ASP A 1 283 ? -7.309 -19.573 20.468 1.00 98.56 283 ASP A C 1
ATOM 2346 O O . ASP A 1 283 ? -6.456 -20.007 19.693 1.00 98.56 283 ASP A O 1
ATOM 2350 N N . ALA A 1 284 ? -8.616 -19.771 20.251 1.00 98.38 284 ALA A N 1
ATOM 2351 C CA . ALA A 1 284 ? -9.161 -20.389 19.039 1.00 98.38 284 ALA A CA 1
ATOM 2352 C C . ALA A 1 284 ? -9.462 -19.372 17.920 1.00 98.38 284 ALA A C 1
ATOM 2354 O O . ALA A 1 284 ? -9.725 -19.778 16.785 1.00 98.38 284 ALA A O 1
ATOM 2355 N N . LEU A 1 285 ? -9.414 -18.065 18.212 1.00 98.62 285 LEU A N 1
ATOM 2356 C CA . LEU A 1 285 ? -9.724 -17.007 17.252 1.00 98.62 285 LEU A CA 1
ATOM 2357 C C . LEU A 1 285 ? -8.789 -17.050 16.037 1.00 98.62 285 LEU A C 1
ATOM 2359 O O . LEU A 1 285 ? -7.564 -16.991 16.166 1.00 98.62 285 LEU A O 1
ATOM 2363 N N . GLU A 1 286 ? -9.368 -17.093 14.841 1.00 98.50 286 GLU A N 1
ATOM 2364 C CA . GLU A 1 286 ? -8.617 -17.119 13.585 1.00 98.50 286 GLU A CA 1
ATOM 2365 C C . GLU A 1 286 ? -7.894 -15.792 13.306 1.00 98.50 286 GLU A C 1
ATOM 2367 O O . GLU A 1 286 ? -8.352 -14.712 13.681 1.00 98.50 286 GLU A O 1
ATOM 2372 N N . PHE A 1 287 ? -6.767 -15.875 12.594 1.00 97.81 287 PHE A N 1
ATOM 2373 C CA . PHE A 1 287 ? -5.890 -14.736 12.312 1.00 97.81 287 PHE A CA 1
ATOM 2374 C C . PHE A 1 287 ? -6.608 -13.544 11.659 1.00 97.81 287 PHE A C 1
ATOM 2376 O O . PHE A 1 287 ? -6.549 -12.433 12.184 1.00 97.81 287 PHE A O 1
ATOM 2383 N N . TYR A 1 288 ? -7.295 -13.764 10.533 1.00 97.19 288 TYR A N 1
ATOM 2384 C CA . TYR A 1 288 ? -7.923 -12.680 9.772 1.00 97.19 288 TYR A CA 1
ATOM 2385 C C . TYR A 1 288 ? -9.097 -12.010 10.516 1.00 97.19 288 TYR A C 1
ATOM 2387 O O . TYR A 1 288 ? -9.080 -10.783 10.635 1.00 97.19 288 TYR A O 1
ATOM 2395 N N . PRO A 1 289 ? -10.065 -12.749 11.104 1.00 96.94 289 PRO A N 1
ATOM 2396 C CA . PRO A 1 289 ? -11.075 -12.151 11.979 1.00 96.94 289 PRO A CA 1
ATOM 2397 C C . PRO A 1 289 ? -10.467 -11.373 13.149 1.00 96.94 289 PRO A C 1
ATOM 2399 O O . PRO A 1 289 ? -10.894 -10.252 13.416 1.00 96.94 289 PRO A O 1
ATOM 2402 N N . GLY A 1 290 ? -9.430 -11.914 13.800 1.00 97.75 290 GLY A N 1
ATOM 2403 C CA . GLY A 1 290 ? -8.741 -11.225 14.891 1.00 97.75 290 GLY A CA 1
ATOM 2404 C C . GLY A 1 290 ? -8.199 -9.853 14.489 1.00 97.75 290 GLY A C 1
ATOM 2405 O O . GLY A 1 290 ? -8.401 -8.889 15.220 1.00 97.75 290 GLY A O 1
ATOM 2406 N N . LEU A 1 291 ? -7.611 -9.731 13.294 1.00 96.62 291 LEU A N 1
ATOM 2407 C CA . LEU A 1 291 ? -7.112 -8.456 12.765 1.00 96.62 291 LEU A CA 1
ATOM 2408 C C . LEU A 1 291 ? -8.215 -7.410 12.528 1.00 96.62 291 LEU A C 1
ATOM 2410 O O . LEU A 1 291 ? -7.993 -6.225 12.776 1.00 96.62 291 LEU A O 1
ATOM 2414 N N . LEU A 1 292 ? -9.383 -7.818 12.022 1.00 96.31 292 LEU A N 1
ATOM 2415 C CA . LEU A 1 292 ? -10.478 -6.894 11.690 1.00 96.31 292 LEU A CA 1
ATOM 2416 C C . LEU A 1 292 ? -11.332 -6.502 12.902 1.00 96.31 292 LEU A C 1
ATOM 2418 O O . LEU A 1 292 ? -11.921 -5.421 12.932 1.00 96.31 292 LEU A O 1
ATOM 2422 N N . LEU A 1 293 ? -11.419 -7.383 13.895 1.00 97.25 293 LEU A N 1
ATOM 2423 C CA . LEU A 1 293 ? -12.240 -7.193 15.091 1.00 97.25 293 LEU A CA 1
ATOM 2424 C C . LEU A 1 293 ? -11.473 -6.522 16.235 1.00 97.25 293 LEU A C 1
ATOM 2426 O O . LEU A 1 293 ? -12.089 -5.999 17.163 1.00 97.25 293 LEU A O 1
ATOM 2430 N N . GLU A 1 294 ? -10.140 -6.509 16.176 1.00 97.62 294 GLU A N 1
ATOM 2431 C CA . GLU A 1 294 ? -9.301 -5.812 17.146 1.00 97.62 294 GLU A CA 1
ATOM 2432 C C . GLU A 1 294 ? -9.658 -4.323 17.204 1.00 97.62 294 GLU A C 1
ATOM 2434 O O . GLU A 1 294 ? -9.689 -3.616 16.189 1.00 97.62 294 GLU A O 1
ATOM 2439 N N . LYS A 1 295 ? -9.924 -3.832 18.416 1.00 96.62 295 LYS A N 1
ATOM 2440 C CA . LYS A 1 295 ? -10.242 -2.425 18.652 1.00 96.62 295 LYS A CA 1
ATOM 2441 C C . LYS A 1 295 ? -9.099 -1.524 18.191 1.00 96.62 295 LYS A C 1
ATOM 2443 O O . LYS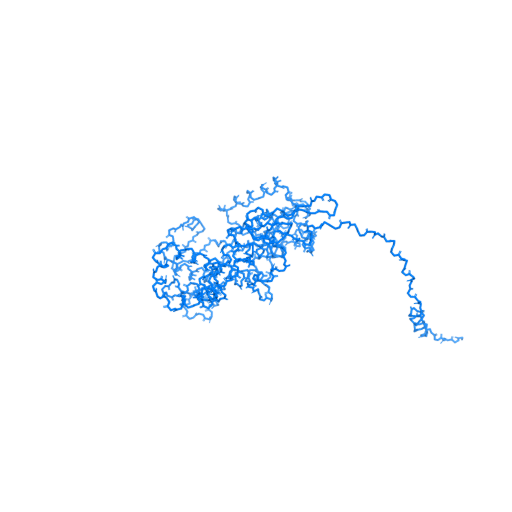 A 1 295 ? -7.926 -1.777 18.468 1.00 96.62 295 LYS A O 1
ATOM 2448 N N . CYS A 1 296 ? -9.442 -0.425 17.530 1.00 93.88 296 CYS A N 1
ATOM 2449 C CA . CYS A 1 296 ? -8.439 0.527 17.072 1.00 93.88 296 CYS A CA 1
ATOM 2450 C C . CYS A 1 296 ? -7.882 1.383 18.212 1.00 93.88 296 CYS A C 1
ATOM 2452 O O . CYS A 1 296 ? -8.578 1.704 19.181 1.00 93.88 296 CYS A O 1
ATOM 2454 N N . HIS A 1 297 ? -6.652 1.861 18.033 1.00 88.31 297 HIS A N 1
ATOM 2455 C CA . HIS A 1 297 ? -6.144 2.976 18.828 1.00 88.31 297 HIS A CA 1
ATOM 2456 C C . HIS A 1 297 ? -6.927 4.276 18.544 1.00 88.31 297 HIS A C 1
ATOM 2458 O O . HIS A 1 297 ? -7.508 4.429 17.461 1.00 88.31 297 HIS A O 1
ATOM 2464 N N . PRO A 1 298 ? -6.940 5.243 19.483 1.00 85.38 298 PRO A N 1
ATOM 2465 C CA . PRO A 1 298 ? -7.495 6.569 19.226 1.00 85.38 298 PRO A CA 1
ATOM 2466 C C . PRO A 1 298 ? -6.886 7.188 17.964 1.00 85.38 298 PRO A C 1
ATOM 2468 O O . PRO A 1 298 ? -5.672 7.139 17.780 1.00 85.38 298 PRO A O 1
ATOM 2471 N N . ASN A 1 299 ? -7.726 7.771 17.106 1.00 83.31 299 ASN A N 1
ATOM 2472 C CA . ASN A 1 299 ? -7.330 8.367 15.822 1.00 83.31 299 ASN A CA 1
ATOM 2473 C C . ASN A 1 299 ? -6.617 7.404 14.848 1.00 83.31 299 ASN A C 1
ATOM 2475 O O . ASN A 1 299 ? -5.942 7.861 13.931 1.00 83.31 299 ASN A O 1
ATOM 2479 N N . SER A 1 300 ? -6.775 6.088 15.027 1.00 88.94 300 SER A N 1
ATOM 2480 C CA . SER A 1 300 ? -6.280 5.061 14.107 1.00 88.94 300 SER A CA 1
ATOM 2481 C C . SER A 1 300 ? -7.434 4.323 13.425 1.00 88.94 300 SER A C 1
ATOM 2483 O O . SER A 1 300 ? -8.529 4.159 13.986 1.00 88.94 300 SER A O 1
ATOM 2485 N N . ILE A 1 301 ? -7.166 3.844 12.210 1.00 90.38 301 ILE A N 1
ATOM 2486 C CA . ILE A 1 301 ? -8.040 2.925 11.469 1.00 90.38 301 ILE A CA 1
ATOM 2487 C C . ILE A 1 301 ? -7.713 1.449 11.746 1.00 90.38 301 ILE A C 1
ATOM 2489 O O . ILE A 1 301 ? -8.434 0.569 11.278 1.00 90.38 301 ILE A O 1
ATOM 2493 N N . PHE A 1 302 ? -6.643 1.186 12.502 1.00 93.44 302 PHE A N 1
ATOM 2494 C CA . PHE A 1 302 ? -6.091 -0.137 12.775 1.00 93.44 302 PHE A CA 1
ATOM 2495 C C . PHE A 1 302 ? -6.013 -0.451 14.269 1.00 93.44 302 PHE A C 1
ATOM 2497 O O . PHE A 1 302 ? -5.783 0.438 15.099 1.00 93.44 302 PHE A O 1
ATOM 2504 N N . GLY A 1 303 ? -6.172 -1.736 14.590 1.00 94.00 303 GLY A N 1
ATOM 2505 C CA . GLY A 1 303 ? -5.739 -2.312 15.862 1.00 94.00 303 GLY A CA 1
ATOM 2506 C C . GLY A 1 303 ? -4.214 -2.460 15.943 1.00 94.00 303 GLY A C 1
ATOM 2507 O O . GLY A 1 303 ? -3.505 -2.324 14.941 1.00 94.00 303 GLY A O 1
ATOM 2508 N N . GLU A 1 304 ? -3.711 -2.713 17.152 1.00 94.69 304 GLU A N 1
ATOM 2509 C CA . GLU A 1 304 ? -2.279 -2.863 17.453 1.00 94.69 304 GLU A CA 1
ATOM 2510 C C . GLU A 1 304 ? -1.613 -3.937 16.578 1.00 94.69 304 GLU A C 1
ATOM 2512 O O . GLU A 1 304 ? -0.566 -3.690 15.979 1.00 94.69 304 GLU A O 1
ATOM 2517 N N . SER A 1 305 ? -2.243 -5.107 16.442 1.00 95.75 305 SER A N 1
ATOM 2518 C CA . SER A 1 305 ? -1.673 -6.245 15.716 1.00 95.75 305 SER A CA 1
ATOM 2519 C C . SER A 1 305 ? -1.477 -5.939 14.243 1.00 95.75 305 SER A C 1
ATOM 2521 O O . SER A 1 305 ? -0.458 -6.306 13.663 1.00 95.75 305 SER A O 1
ATOM 2523 N N . MET A 1 306 ? -2.423 -5.230 13.628 1.00 94.25 306 MET A N 1
ATOM 2524 C CA . MET A 1 306 ? -2.305 -4.830 12.229 1.00 94.25 306 MET A CA 1
ATOM 2525 C C . MET A 1 306 ? -1.118 -3.879 12.008 1.00 94.25 306 MET A C 1
ATOM 2527 O O . MET A 1 306 ? -0.428 -3.994 10.996 1.00 94.25 306 MET A O 1
ATOM 2531 N N . ILE A 1 307 ? -0.850 -2.969 12.950 1.00 92.62 307 ILE A N 1
ATOM 2532 C CA . ILE A 1 307 ? 0.276 -2.029 12.865 1.00 92.62 307 ILE A CA 1
ATOM 2533 C C . ILE A 1 307 ? 1.602 -2.776 13.052 1.00 92.62 307 ILE A C 1
ATOM 2535 O O . ILE A 1 307 ? 2.476 -2.693 12.188 1.00 92.62 307 ILE A O 1
ATOM 2539 N N . GLU A 1 308 ? 1.738 -3.545 14.133 1.00 92.12 308 GLU A N 1
ATOM 2540 C CA . GLU A 1 308 ? 2.993 -4.219 14.499 1.00 92.12 308 GLU A CA 1
ATOM 2541 C C . GLU A 1 308 ? 3.363 -5.369 13.549 1.00 92.12 308 GLU A C 1
ATOM 2543 O O . GLU A 1 308 ? 4.542 -5.617 13.285 1.00 92.12 308 GLU A O 1
ATOM 2548 N N . ILE A 1 309 ? 2.370 -6.053 12.973 1.00 93.19 309 ILE A N 1
ATOM 2549 C CA . ILE A 1 309 ? 2.595 -7.090 11.958 1.00 93.19 309 ILE A CA 1
ATOM 2550 C C . ILE A 1 309 ? 2.720 -6.451 10.570 1.00 93.19 309 ILE A C 1
ATOM 2552 O O . ILE A 1 309 ? 3.630 -6.778 9.810 1.00 93.19 309 ILE A O 1
ATOM 2556 N N . GLY A 1 310 ? 1.823 -5.532 10.212 1.00 90.62 310 GLY A N 1
ATOM 2557 C CA . GLY A 1 310 ? 1.706 -5.005 8.854 1.00 90.62 310 GLY A CA 1
ATOM 2558 C C . GLY A 1 310 ? 2.800 -4.010 8.471 1.00 90.62 310 GLY A C 1
ATOM 2559 O O . GLY A 1 310 ? 3.334 -4.092 7.362 1.00 90.62 310 GLY A O 1
ATOM 2560 N N . ALA A 1 311 ? 3.178 -3.084 9.358 1.00 87.62 311 ALA A N 1
ATOM 2561 C CA . ALA A 1 311 ? 4.113 -2.015 9.003 1.00 87.62 311 ALA A CA 1
ATOM 2562 C C . ALA A 1 311 ? 5.520 -2.536 8.638 1.00 87.62 311 ALA A C 1
ATOM 2564 O O . ALA A 1 311 ? 6.018 -2.162 7.567 1.00 87.62 311 ALA A O 1
ATOM 2565 N N . PRO A 1 312 ? 6.152 -3.452 9.406 1.00 86.62 312 PRO A N 1
ATOM 2566 C CA . PRO A 1 312 ? 7.449 -4.011 9.023 1.00 86.62 312 PRO A CA 1
ATOM 2567 C C . PRO A 1 312 ? 7.402 -4.775 7.694 1.00 86.62 312 PRO A C 1
ATOM 2569 O O . PRO A 1 312 ? 8.334 -4.678 6.893 1.00 86.62 312 PRO A O 1
ATOM 2572 N N . PHE A 1 313 ? 6.320 -5.513 7.425 1.00 89.38 313 PHE A N 1
ATOM 2573 C CA . PHE A 1 313 ? 6.156 -6.243 6.165 1.00 89.38 313 PHE A CA 1
ATOM 2574 C C . PHE A 1 313 ? 5.918 -5.312 4.975 1.00 89.38 313 PHE A C 1
ATOM 2576 O O . PHE A 1 313 ? 6.485 -5.553 3.909 1.00 89.38 313 PHE A O 1
ATOM 2583 N N . SER A 1 314 ? 5.162 -4.229 5.164 1.00 89.75 314 SER A N 1
ATOM 2584 C CA . SER A 1 314 ? 4.954 -3.190 4.151 1.00 89.75 314 SER A CA 1
ATOM 2585 C C . SER A 1 314 ? 6.280 -2.544 3.744 1.00 89.75 314 SER A C 1
ATOM 2587 O O . SER A 1 314 ? 6.650 -2.564 2.568 1.00 89.75 314 SER A O 1
ATOM 2589 N N . LEU A 1 315 ? 7.067 -2.076 4.723 1.00 90.88 315 LEU A N 1
ATOM 2590 C CA . LEU A 1 315 ? 8.392 -1.502 4.469 1.00 90.88 315 LEU A CA 1
ATOM 2591 C C . LEU A 1 315 ? 9.327 -2.521 3.815 1.00 90.88 315 LEU A C 1
ATOM 2593 O O . LEU A 1 315 ? 10.043 -2.189 2.869 1.00 90.88 315 LEU A O 1
ATOM 2597 N N . LYS A 1 316 ? 9.284 -3.779 4.272 1.00 89.00 316 LYS A N 1
ATOM 2598 C CA . LYS A 1 316 ? 10.087 -4.851 3.688 1.00 89.00 316 LYS A CA 1
ATOM 2599 C C . LYS A 1 316 ? 9.719 -5.123 2.227 1.00 89.00 316 LYS A C 1
ATOM 2601 O O . LYS A 1 316 ? 10.612 -5.343 1.412 1.00 89.00 316 LYS A O 1
ATOM 2606 N N . GLY A 1 317 ? 8.430 -5.107 1.895 1.00 90.75 317 GLY A N 1
ATOM 2607 C CA . GLY A 1 317 ? 7.933 -5.287 0.532 1.00 90.75 317 GLY A CA 1
ATOM 2608 C C . GLY A 1 317 ? 8.346 -4.142 -0.391 1.00 90.75 317 GLY A C 1
ATOM 2609 O O . GLY A 1 317 ? 8.871 -4.385 -1.476 1.00 90.75 317 GLY A O 1
ATOM 2610 N N . LEU A 1 318 ? 8.190 -2.898 0.070 1.00 93.44 318 LEU A N 1
ATOM 2611 C CA . LEU A 1 318 ? 8.545 -1.691 -0.683 1.00 93.44 318 LEU A CA 1
ATOM 2612 C C . LEU A 1 318 ? 10.053 -1.602 -0.949 1.00 93.44 318 LEU A C 1
ATOM 2614 O O . LEU A 1 318 ? 10.475 -1.437 -2.094 1.00 93.44 318 LEU A O 1
ATOM 2618 N N . LEU A 1 319 ? 10.873 -1.799 0.086 1.00 93.44 319 LEU A N 1
ATOM 2619 C CA . LEU A 1 319 ? 12.334 -1.828 -0.033 1.00 93.44 319 LEU A CA 1
ATOM 2620 C C . LEU A 1 319 ? 12.850 -3.085 -0.755 1.00 93.44 319 LEU A C 1
ATOM 2622 O O . LEU A 1 319 ? 14.005 -3.132 -1.171 1.00 93.44 319 LEU A O 1
ATOM 2626 N N . GLY A 1 320 ? 11.993 -4.094 -0.943 1.00 92.25 320 GLY A N 1
ATOM 2627 C CA . GLY A 1 320 ? 12.268 -5.301 -1.727 1.00 92.25 320 GLY A CA 1
ATOM 2628 C C . GLY A 1 320 ? 12.205 -5.078 -3.235 1.00 92.25 320 GLY A C 1
ATOM 2629 O O . GLY A 1 320 ? 12.501 -5.994 -4.005 1.00 92.25 320 GLY A O 1
ATOM 2630 N N . ASN A 1 321 ? 11.850 -3.875 -3.688 1.00 93.56 321 ASN A N 1
ATOM 2631 C CA . ASN A 1 321 ? 11.926 -3.536 -5.099 1.00 93.56 321 ASN A CA 1
ATOM 2632 C C . ASN A 1 321 ? 13.398 -3.525 -5.574 1.00 93.56 321 ASN A C 1
ATOM 2634 O O . ASN A 1 321 ? 14.239 -2.902 -4.923 1.00 93.56 321 ASN A O 1
ATOM 2638 N N . PRO A 1 322 ? 13.739 -4.145 -6.722 1.00 92.12 322 PRO A N 1
ATOM 2639 C CA . PRO A 1 322 ? 15.100 -4.133 -7.259 1.00 92.12 322 PRO A CA 1
ATOM 2640 C C . PRO A 1 322 ? 15.740 -2.747 -7.402 1.00 92.12 322 PRO A C 1
ATOM 2642 O O . PRO A 1 322 ? 16.962 -2.650 -7.280 1.00 92.12 322 PRO A O 1
ATOM 2645 N N . ILE A 1 323 ? 14.966 -1.670 -7.605 1.00 93.56 323 ILE A N 1
ATOM 2646 C CA . ILE A 1 323 ? 15.532 -0.311 -7.682 1.00 93.56 323 ILE A CA 1
ATOM 2647 C C . ILE A 1 323 ? 16.166 0.148 -6.361 1.00 93.56 323 ILE A C 1
ATOM 2649 O O . ILE A 1 323 ? 17.065 0.982 -6.384 1.00 93.56 323 ILE A O 1
ATOM 2653 N N . CYS A 1 324 ? 15.724 -0.415 -5.232 1.00 94.81 324 CYS A N 1
ATOM 2654 C CA . CYS A 1 324 ? 16.252 -0.163 -3.891 1.00 94.81 324 CYS A CA 1
ATOM 2655 C C . CYS A 1 324 ? 17.480 -1.029 -3.570 1.00 94.81 324 CYS A C 1
ATOM 2657 O O . CYS A 1 324 ? 17.976 -0.994 -2.448 1.00 94.81 324 CYS A O 1
ATOM 2659 N N . SER A 1 325 ? 17.966 -1.840 -4.511 1.00 92.44 325 SER A N 1
ATOM 2660 C CA . SER A 1 325 ? 19.161 -2.658 -4.295 1.00 92.44 325 SER A CA 1
ATOM 2661 C C . SER A 1 325 ? 20.454 -1.854 -4.491 1.00 92.44 325 SER A C 1
ATOM 2663 O O . SER A 1 325 ? 20.456 -0.892 -5.267 1.00 92.44 325 SER A O 1
ATOM 2665 N N . PRO A 1 326 ? 21.584 -2.278 -3.886 1.00 88.38 326 PRO A N 1
ATOM 2666 C CA . PRO A 1 326 ? 22.870 -1.590 -4.034 1.00 88.38 326 PRO A CA 1
ATOM 2667 C C . PRO A 1 326 ? 23.325 -1.421 -5.491 1.00 88.38 326 PRO A C 1
ATOM 2669 O O . PRO A 1 326 ? 24.050 -0.486 -5.824 1.00 88.38 326 PRO A O 1
ATOM 2672 N N . GLU A 1 327 ? 22.915 -2.326 -6.388 1.00 86.06 327 GLU A N 1
ATOM 2673 C CA . GLU A 1 327 ? 23.292 -2.241 -7.799 1.00 86.06 327 GLU A CA 1
ATOM 2674 C C . GLU A 1 327 ? 22.548 -1.113 -8.530 1.00 86.06 327 GLU A C 1
ATOM 2676 O O . GLU A 1 327 ? 23.137 -0.445 -9.391 1.00 86.06 327 GLU A O 1
ATOM 2681 N N . TYR A 1 328 ? 21.273 -0.892 -8.206 1.00 91.44 328 TYR A N 1
ATOM 2682 C CA . TYR A 1 328 ? 20.390 0.008 -8.949 1.00 91.44 328 TYR A CA 1
ATOM 2683 C C . TYR A 1 328 ? 20.156 1.345 -8.249 1.00 91.44 328 TYR A C 1
ATOM 2685 O O . TYR A 1 328 ? 19.868 2.326 -8.933 1.00 91.44 328 TYR A O 1
ATOM 2693 N N . TRP A 1 329 ? 20.335 1.439 -6.936 1.00 94.50 329 TRP A N 1
ATOM 2694 C CA . TRP A 1 329 ? 20.144 2.683 -6.198 1.00 94.50 329 TRP A CA 1
ATOM 2695 C C . TRP A 1 329 ? 21.319 3.649 -6.403 1.00 94.50 329 TRP A C 1
ATOM 2697 O O . TRP A 1 329 ? 22.239 3.753 -5.596 1.00 94.50 329 TRP A O 1
ATOM 2707 N N . LYS A 1 330 ? 21.331 4.323 -7.554 1.00 92.25 330 LYS A N 1
ATOM 2708 C CA . LYS A 1 330 ? 22.370 5.279 -7.950 1.00 92.25 330 LYS A CA 1
ATOM 2709 C C . LYS A 1 330 ? 21.839 6.261 -8.997 1.00 92.25 330 LYS A C 1
ATOM 2711 O O . LYS A 1 330 ? 20.985 5.873 -9.798 1.00 92.25 330 LYS A O 1
ATOM 2716 N N . PRO A 1 331 ? 22.409 7.476 -9.101 1.00 91.88 331 PRO A N 1
ATOM 2717 C CA . PRO A 1 331 ? 21.932 8.503 -10.026 1.00 91.88 331 PRO A CA 1
ATOM 2718 C C . PRO A 1 331 ? 21.763 8.028 -11.471 1.00 91.88 331 PRO A C 1
ATOM 2720 O O . PRO A 1 331 ? 20.743 8.283 -12.103 1.00 91.88 331 PRO A O 1
ATOM 2723 N N . SER A 1 332 ? 22.724 7.262 -11.997 1.00 87.81 332 SER A N 1
ATOM 2724 C CA . SER A 1 332 ? 22.692 6.789 -13.388 1.00 87.81 332 SER A CA 1
ATOM 2725 C C . SER A 1 332 ? 21.487 5.904 -13.728 1.00 87.81 332 SER A C 1
ATOM 2727 O O . SER A 1 332 ? 21.126 5.821 -14.896 1.00 87.81 332 SER A O 1
ATOM 2729 N N . THR A 1 333 ? 20.870 5.244 -12.744 1.00 90.19 333 THR A N 1
ATOM 2730 C CA . THR A 1 333 ? 19.666 4.422 -12.960 1.00 90.19 333 THR A CA 1
ATOM 2731 C C . THR A 1 333 ? 18.457 5.287 -13.306 1.00 90.19 333 THR A C 1
ATOM 2733 O O . THR A 1 333 ? 17.630 4.895 -14.118 1.00 90.19 333 THR A O 1
ATOM 2736 N N . PHE A 1 334 ? 18.384 6.496 -12.754 1.00 92.06 334 PHE A N 1
ATOM 2737 C CA . PHE A 1 334 ? 17.237 7.395 -12.874 1.00 92.06 334 PHE A CA 1
ATOM 2738 C C . PHE A 1 334 ? 17.472 8.514 -13.900 1.00 92.06 334 PHE A C 1
ATOM 2740 O O . PHE A 1 334 ? 16.866 9.574 -13.814 1.00 92.06 334 PHE A O 1
ATOM 2747 N N . GLY A 1 335 ? 18.388 8.326 -14.856 1.00 86.62 335 GLY A N 1
ATOM 2748 C CA . GLY A 1 335 ? 18.741 9.375 -15.822 1.00 86.62 335 GLY A CA 1
ATOM 2749 C C . GLY A 1 335 ? 19.666 10.462 -15.255 1.00 86.62 335 GLY A C 1
ATOM 2750 O O . GLY A 1 335 ? 19.697 11.576 -15.769 1.00 86.62 335 GLY A O 1
ATOM 2751 N N . GLY A 1 336 ? 20.426 10.150 -14.200 1.00 87.50 336 GLY A N 1
ATOM 2752 C CA . GLY A 1 336 ? 21.406 11.032 -13.560 1.00 87.50 336 GLY A CA 1
ATOM 2753 C C . GLY A 1 336 ? 20.892 11.731 -12.303 1.00 87.50 336 GLY A C 1
ATOM 2754 O O . GLY A 1 336 ? 19.846 11.389 -11.756 1.00 87.50 336 GLY A O 1
ATOM 2755 N N . GLU A 1 337 ? 21.647 12.732 -11.841 1.00 88.62 337 GLU A N 1
ATOM 2756 C CA . GLU A 1 337 ? 21.341 13.468 -10.602 1.00 88.62 337 GLU A CA 1
ATOM 2757 C C . GLU A 1 337 ? 19.957 14.113 -10.621 1.00 88.62 337 GLU A C 1
ATOM 2759 O O . GLU A 1 337 ? 19.288 14.155 -9.596 1.00 88.62 337 GLU A O 1
ATOM 2764 N N . MET A 1 338 ? 19.500 14.584 -11.784 1.00 85.88 338 MET A N 1
ATOM 2765 C CA . MET A 1 338 ? 18.194 15.226 -11.901 1.00 85.88 338 MET A CA 1
ATOM 2766 C C . MET A 1 338 ? 17.062 14.251 -11.559 1.00 85.88 338 MET A C 1
ATOM 2768 O O . MET A 1 338 ? 16.305 14.513 -10.629 1.00 85.88 338 MET A O 1
ATOM 2772 N N . GLY A 1 339 ? 16.965 13.108 -12.247 1.00 90.56 339 GLY A N 1
ATOM 2773 C CA . GLY A 1 339 ? 15.906 12.132 -11.971 1.00 90.56 339 GLY A CA 1
ATOM 2774 C C . GLY A 1 339 ? 16.056 11.459 -10.607 1.00 90.56 339 GLY A C 1
ATOM 2775 O O . GLY A 1 339 ? 15.061 11.197 -9.939 1.00 90.56 339 GLY A O 1
ATOM 2776 N N . PHE A 1 340 ? 17.284 11.282 -10.113 1.00 94.75 340 PHE A N 1
ATOM 2777 C CA . PHE A 1 340 ? 17.493 10.798 -8.748 1.00 94.75 340 PHE A CA 1
ATOM 2778 C C . PHE A 1 340 ? 17.055 11.816 -7.687 1.00 94.75 340 PHE A C 1
ATOM 2780 O O . PHE A 1 340 ? 16.499 11.443 -6.656 1.00 94.75 340 PHE A O 1
ATOM 2787 N N . ASN A 1 341 ? 17.241 13.113 -7.938 1.00 94.62 341 ASN A N 1
ATOM 2788 C CA . ASN A 1 341 ? 16.704 14.168 -7.083 1.00 94.62 341 ASN A CA 1
ATOM 2789 C C . ASN A 1 341 ? 15.176 14.273 -7.177 1.00 94.62 341 ASN A C 1
ATOM 2791 O O . ASN A 1 341 ? 14.557 14.582 -6.160 1.00 94.62 341 ASN A O 1
ATOM 2795 N N . MET A 1 342 ? 14.556 13.984 -8.330 1.00 94.88 342 MET A N 1
ATOM 2796 C CA . MET A 1 342 ? 13.091 13.861 -8.420 1.00 94.88 342 MET A CA 1
ATOM 2797 C C . MET A 1 342 ? 12.597 12.793 -7.442 1.00 94.88 342 MET A C 1
ATOM 2799 O O . MET A 1 342 ? 11.825 13.123 -6.547 1.00 94.88 342 MET A O 1
ATOM 2803 N N . VAL A 1 343 ? 13.186 11.589 -7.493 1.00 97.00 343 VAL A N 1
ATOM 2804 C CA . VAL A 1 343 ? 12.897 10.498 -6.546 1.00 97.00 343 VAL A CA 1
ATOM 2805 C C . VAL A 1 343 ? 13.091 10.939 -5.097 1.00 97.00 343 VAL A C 1
ATOM 2807 O O . VAL A 1 343 ? 12.169 10.817 -4.303 1.00 97.00 343 VAL A O 1
ATOM 2810 N N . LYS A 1 344 ? 14.252 11.498 -4.734 1.00 95.88 344 LYS A N 1
ATOM 2811 C CA . LYS A 1 344 ? 14.558 11.888 -3.341 1.00 95.88 344 LYS A CA 1
ATOM 2812 C C . LYS A 1 344 ? 13.672 13.012 -2.791 1.00 95.88 344 LYS A C 1
ATOM 2814 O O . LYS A 1 344 ? 13.548 13.129 -1.574 1.00 95.88 344 LYS A O 1
ATOM 2819 N N . THR A 1 345 ? 13.085 13.839 -3.658 1.00 96.31 345 THR A N 1
ATOM 2820 C CA . THR A 1 345 ? 12.261 15.006 -3.283 1.00 96.31 345 THR A CA 1
ATOM 2821 C C . THR A 1 345 ? 10.782 14.841 -3.630 1.00 96.31 345 THR A C 1
ATOM 2823 O O . THR A 1 345 ? 10.036 15.823 -3.599 1.00 96.31 345 THR A O 1
ATOM 2826 N N . ALA A 1 346 ? 10.356 13.634 -4.002 1.00 97.94 346 ALA A N 1
ATOM 2827 C CA . ALA A 1 346 ? 8.968 13.362 -4.337 1.00 97.94 346 ALA A CA 1
ATOM 2828 C C . ALA A 1 346 ? 8.071 13.487 -3.107 1.00 97.94 346 ALA A C 1
ATOM 2830 O O . ALA A 1 346 ? 8.443 13.074 -2.009 1.00 97.94 346 ALA A O 1
ATOM 2831 N N . THR A 1 347 ? 6.893 14.058 -3.328 1.00 97.75 347 THR A N 1
ATOM 2832 C CA . THR A 1 347 ? 5.799 14.119 -2.360 1.00 97.75 347 THR A CA 1
ATOM 2833 C C . THR A 1 347 ? 4.488 13.881 -3.097 1.00 97.75 347 THR A C 1
ATOM 2835 O O . THR A 1 347 ? 4.415 14.151 -4.303 1.00 97.75 347 THR A O 1
ATOM 2838 N N . LEU A 1 348 ? 3.444 13.425 -2.402 1.00 97.19 348 LEU A N 1
ATOM 2839 C CA . LEU A 1 348 ? 2.130 13.198 -3.013 1.00 97.19 348 LEU A CA 1
ATOM 2840 C C . LEU A 1 348 ? 1.618 14.476 -3.687 1.00 97.19 348 LEU A C 1
ATOM 2842 O O . LEU A 1 348 ? 1.216 14.464 -4.851 1.00 97.19 348 LEU A O 1
ATOM 2846 N N . LYS A 1 349 ? 1.726 15.609 -2.983 1.00 97.12 349 LYS A N 1
ATOM 2847 C CA . LYS A 1 349 ? 1.342 16.921 -3.511 1.00 97.12 349 LYS A CA 1
ATOM 2848 C C . LYS A 1 349 ? 2.119 17.286 -4.772 1.00 97.12 349 LYS A C 1
ATOM 2850 O O . LYS A 1 349 ? 1.522 17.718 -5.752 1.00 97.12 349 LYS A O 1
ATOM 2855 N N . LYS A 1 350 ? 3.444 17.114 -4.772 1.00 96.75 350 LYS A N 1
ATOM 2856 C CA . LYS A 1 350 ? 4.276 17.435 -5.939 1.00 96.75 350 LYS A CA 1
ATOM 2857 C C . LYS A 1 350 ? 3.916 16.545 -7.129 1.00 96.75 350 LYS A C 1
ATOM 2859 O O . LYS A 1 350 ? 3.780 17.064 -8.233 1.00 96.75 350 LYS A O 1
ATOM 2864 N N . LEU A 1 351 ? 3.712 15.247 -6.900 1.00 95.88 351 LEU A N 1
ATOM 2865 C CA . LEU A 1 351 ? 3.302 14.302 -7.936 1.00 95.88 351 LEU A CA 1
ATOM 2866 C C . LEU A 1 351 ? 1.967 14.720 -8.566 1.00 95.88 351 LEU A C 1
ATOM 2868 O O . LEU A 1 351 ? 1.884 14.842 -9.786 1.00 95.88 351 LEU A O 1
ATOM 2872 N N . VAL A 1 352 ? 0.947 15.012 -7.756 1.00 95.75 352 VAL A N 1
ATOM 2873 C CA . VAL A 1 352 ? -0.366 15.447 -8.257 1.00 95.75 352 VAL A CA 1
ATOM 2874 C C . VAL A 1 352 ? -0.269 16.786 -8.989 1.00 95.75 352 VAL A C 1
ATOM 2876 O O . VAL A 1 352 ? -0.759 16.911 -10.108 1.00 95.75 352 VAL A O 1
ATOM 2879 N N . CYS A 1 353 ? 0.401 17.786 -8.419 1.00 96.06 353 CYS A N 1
ATOM 2880 C CA . CYS A 1 353 ? 0.447 19.131 -8.998 1.00 96.06 353 CYS A CA 1
ATOM 2881 C C . CYS A 1 353 ? 1.283 19.228 -10.280 1.00 96.06 353 CYS A C 1
ATOM 2883 O O . CYS A 1 353 ? 1.020 20.095 -11.105 1.00 96.06 353 CYS A O 1
ATOM 2885 N N . LEU A 1 354 ? 2.263 18.341 -10.478 1.00 93.56 354 LEU A N 1
ATOM 2886 C CA . LEU A 1 354 ? 3.011 18.258 -11.738 1.00 93.56 354 LEU A CA 1
ATOM 2887 C C . LEU A 1 354 ? 2.242 17.527 -12.849 1.00 93.56 354 LEU A C 1
ATOM 2889 O O . LEU A 1 354 ? 2.619 17.642 -14.012 1.00 93.56 354 LEU A O 1
ATOM 2893 N N . ASN A 1 355 ? 1.185 16.783 -12.506 1.00 92.50 355 ASN A N 1
ATOM 2894 C CA . ASN A 1 355 ? 0.420 15.951 -13.441 1.00 92.50 355 ASN A CA 1
ATOM 2895 C C . ASN A 1 355 ? -1.049 16.384 -13.591 1.00 92.50 355 ASN A C 1
ATOM 2897 O O . ASN A 1 355 ? -1.823 15.714 -14.270 1.00 92.50 355 ASN A O 1
ATOM 2901 N N . THR A 1 356 ? -1.442 17.503 -12.983 1.00 94.31 356 THR A N 1
ATOM 2902 C CA . THR A 1 356 ? -2.793 18.072 -13.071 1.00 94.31 356 THR A CA 1
ATOM 2903 C C . THR A 1 356 ? -2.728 19.538 -13.477 1.00 94.31 356 THR A C 1
ATOM 2905 O O . THR A 1 356 ? -1.706 20.197 -13.294 1.00 94.31 356 THR A O 1
ATOM 2908 N N . LYS A 1 357 ? -3.815 20.073 -14.043 1.00 92.75 357 LYS A N 1
ATOM 2909 C CA . LYS A 1 357 ? -3.830 21.470 -14.517 1.00 92.75 357 LYS A CA 1
ATOM 2910 C C . LYS A 1 357 ? -3.972 22.476 -13.379 1.00 92.75 357 LYS A C 1
ATOM 2912 O O . LYS A 1 357 ? -3.468 23.590 -13.486 1.00 92.75 357 LYS A O 1
ATOM 2917 N N . THR A 1 358 ? -4.694 22.102 -12.325 1.00 94.00 358 THR A N 1
ATOM 2918 C CA . THR A 1 358 ? -5.124 23.018 -11.260 1.00 94.00 358 THR A CA 1
ATOM 2919 C C . THR A 1 358 ? -4.449 22.772 -9.917 1.00 94.00 358 THR A C 1
ATOM 2921 O O . THR A 1 358 ? -4.636 23.599 -9.031 1.00 94.00 358 THR A O 1
ATOM 2924 N N . CYS A 1 359 ? -3.654 21.700 -9.754 1.00 94.94 359 CYS A N 1
ATOM 2925 C CA . CYS A 1 359 ? -3.062 21.320 -8.463 1.00 94.94 359 CYS A CA 1
ATOM 2926 C C . CYS A 1 359 ? -4.149 21.261 -7.363 1.00 94.94 359 CYS A C 1
ATOM 2928 O O . CYS A 1 359 ? -4.155 22.104 -6.462 1.00 94.94 359 CYS A O 1
ATOM 2930 N N . PRO A 1 360 ? -5.111 20.318 -7.472 1.00 96.00 360 PRO A N 1
ATOM 2931 C CA . PRO A 1 360 ? -6.238 20.215 -6.543 1.00 96.00 360 PRO A CA 1
ATOM 2932 C C . PRO A 1 360 ? -5.768 19.974 -5.105 1.00 96.00 360 PRO A C 1
ATOM 2934 O O . PRO A 1 360 ? -4.610 19.607 -4.864 1.00 96.00 360 PRO A O 1
ATOM 2937 N N . TYR A 1 361 ? -6.677 20.143 -4.139 1.00 95.88 361 TYR A N 1
ATOM 2938 C CA . TYR A 1 361 ? -6.374 19.759 -2.768 1.00 95.88 361 TYR A CA 1
ATOM 2939 C C . TYR A 1 361 ? -6.073 18.261 -2.715 1.00 95.88 361 TYR A C 1
ATOM 2941 O O . TYR A 1 361 ? -6.825 17.436 -3.229 1.00 95.88 361 TYR A O 1
ATOM 2949 N N . VAL A 1 362 ? -4.943 17.919 -2.104 1.00 96.19 362 VAL A N 1
ATOM 2950 C CA . VAL A 1 362 ? -4.508 16.540 -1.932 1.00 96.19 362 VAL A CA 1
ATOM 2951 C C . VAL A 1 362 ? -3.860 16.388 -0.569 1.00 96.19 362 VAL A C 1
ATOM 2953 O O . VAL A 1 362 ? -2.919 17.107 -0.223 1.00 96.19 362 VAL A O 1
ATOM 2956 N N . SER A 1 363 ? -4.408 15.477 0.223 1.00 95.31 363 SER A N 1
ATOM 2957 C CA . SER A 1 363 ? -4.009 15.245 1.604 1.00 95.31 363 SER A CA 1
ATOM 2958 C C . SER A 1 363 ? -4.573 13.912 2.073 1.00 95.31 363 SER A C 1
ATOM 2960 O O . SER A 1 363 ? -5.640 13.492 1.640 1.00 95.31 363 SER A O 1
ATOM 2962 N N . PHE A 1 364 ? -3.880 13.274 3.010 1.00 92.69 364 PHE A N 1
ATOM 2963 C CA . PHE A 1 364 ? -4.424 12.139 3.755 1.00 92.69 364 PHE A CA 1
ATOM 2964 C C . PHE A 1 364 ? -5.267 12.556 4.970 1.00 92.69 364 PHE A C 1
ATOM 2966 O O . PHE A 1 364 ? -5.847 11.718 5.652 1.00 92.69 364 PHE A O 1
ATOM 2973 N N . ARG A 1 365 ? -5.317 13.856 5.269 1.00 91.19 365 ARG A N 1
ATOM 2974 C CA . ARG A 1 365 ? -6.140 14.433 6.331 1.00 91.19 365 ARG A CA 1
ATOM 2975 C C . ARG A 1 365 ? -7.244 15.261 5.712 1.00 91.19 365 ARG A C 1
ATOM 2977 O O . ARG A 1 365 ? -6.943 16.178 4.950 1.00 91.19 365 ARG A O 1
ATOM 2984 N N . VAL A 1 366 ? -8.476 14.964 6.108 1.00 92.69 366 VAL A N 1
ATOM 2985 C CA . VAL A 1 366 ? -9.640 15.797 5.810 1.00 92.69 366 VAL A CA 1
ATOM 2986 C C . VAL A 1 366 ? -9.419 17.180 6.438 1.00 92.69 366 VAL A C 1
ATOM 2988 O O . VAL A 1 366 ? -9.014 17.245 7.603 1.00 92.69 366 VAL A O 1
ATOM 2991 N N . PRO A 1 367 ? -9.625 18.280 5.696 1.00 91.38 367 PRO A N 1
ATOM 2992 C CA . PRO A 1 367 ? -9.467 19.620 6.239 1.00 91.38 367 PRO A CA 1
ATOM 2993 C C . PRO A 1 367 ? -10.521 19.893 7.318 1.00 91.38 367 PRO A C 1
ATOM 2995 O O . PRO A 1 367 ? -11.684 19.514 7.176 1.00 91.38 367 PRO A O 1
ATOM 2998 N N . ASP A 1 368 ? -10.124 20.592 8.383 1.00 84.12 368 ASP A N 1
ATOM 2999 C CA . ASP A 1 368 ? -11.082 21.082 9.372 1.00 84.12 368 ASP A CA 1
ATOM 3000 C C . ASP A 1 368 ? -12.043 22.081 8.699 1.00 84.12 368 ASP A C 1
ATOM 3002 O O . ASP A 1 368 ? -11.572 23.039 8.074 1.00 84.12 368 ASP A O 1
ATOM 3006 N N . PRO A 1 369 ? -13.373 21.955 8.882 1.00 70.56 369 PRO A N 1
ATOM 3007 C CA . PRO A 1 369 ? -14.352 22.869 8.284 1.00 70.56 369 PRO A CA 1
ATOM 3008 C C . PRO A 1 369 ? -14.130 24.345 8.645 1.00 70.56 369 PRO A C 1
ATOM 3010 O O . PRO A 1 369 ? -14.587 25.236 7.942 1.00 70.56 369 PRO A O 1
ATOM 3013 N N . HIS A 1 370 ? -13.436 24.612 9.756 1.00 60.44 370 HIS A N 1
ATOM 3014 C CA . HIS A 1 370 ? -13.128 25.962 10.225 1.00 60.44 370 HIS A CA 1
ATOM 3015 C C . HIS A 1 370 ? -11.882 26.587 9.575 1.00 60.44 370 HIS A C 1
ATOM 3017 O O . HIS A 1 370 ? -11.649 27.778 9.773 1.00 60.44 370 HIS A O 1
ATOM 3023 N N . GLN A 1 371 ? -11.070 25.818 8.839 1.00 53.53 371 GLN A N 1
ATOM 3024 C CA . GLN A 1 371 ? -9.827 26.308 8.227 1.00 53.53 371 GLN A CA 1
ATOM 3025 C C . GLN A 1 371 ? -9.934 26.546 6.717 1.00 53.53 371 GLN A C 1
ATOM 3027 O O . GLN A 1 371 ? -9.188 27.372 6.193 1.00 53.53 371 GLN A O 1
ATOM 3032 N N . ASP A 1 372 ? -10.860 25.885 6.023 1.00 46.59 372 ASP A N 1
ATOM 3033 C CA . ASP A 1 372 ? -11.067 26.095 4.591 1.00 46.59 372 ASP A CA 1
ATOM 3034 C C . ASP A 1 372 ? -12.208 27.092 4.360 1.00 46.59 372 ASP A C 1
ATOM 3036 O O . ASP A 1 372 ? -13.368 26.814 4.650 1.00 46.59 372 ASP A O 1
ATOM 3040 N N . GLY A 1 373 ? -11.891 28.249 3.770 1.00 41.50 373 GLY A N 1
ATOM 3041 C CA . GLY A 1 373 ? -12.862 29.242 3.283 1.00 41.50 373 GLY A CA 1
ATOM 3042 C C . GLY A 1 373 ? -13.685 28.773 2.071 1.00 41.50 373 GLY A C 1
ATOM 3043 O O . GLY A 1 373 ? -14.049 29.589 1.225 1.00 41.50 373 GLY A O 1
ATOM 3044 N N . GLY A 1 374 ? -13.926 27.466 1.948 1.00 36.56 374 GLY A N 1
ATOM 3045 C CA . GLY A 1 374 ? -14.850 26.882 0.982 1.00 36.56 374 GLY A CA 1
ATOM 3046 C C . GLY A 1 374 ? -16.304 27.092 1.415 1.00 36.56 374 GLY A C 1
ATOM 3047 O O . GLY A 1 374 ? -16.551 27.397 2.584 1.00 36.56 374 GLY A O 1
ATOM 3048 N N . PRO A 1 375 ? -17.276 26.968 0.491 1.00 43.00 375 PRO A N 1
ATOM 3049 C CA . PRO A 1 375 ? -18.681 27.193 0.801 1.00 43.00 375 PRO A CA 1
ATOM 3050 C C . PRO A 1 375 ? -19.086 26.232 1.914 1.00 43.00 375 PRO A C 1
ATOM 3052 O O . PRO A 1 375 ? -19.085 25.015 1.730 1.00 43.00 375 PRO A O 1
ATOM 3055 N N . GLY A 1 376 ? -19.344 26.804 3.091 1.00 42.88 376 GLY A N 1
ATOM 3056 C CA . GLY A 1 376 ? -19.729 26.057 4.270 1.00 42.88 376 GLY A CA 1
ATOM 3057 C C . GLY A 1 376 ? -20.908 25.170 3.919 1.00 42.88 376 GLY A C 1
ATOM 3058 O O . GLY A 1 376 ? -21.917 25.647 3.405 1.00 42.88 376 GLY A O 1
ATOM 3059 N N . VAL A 1 377 ? -20.764 23.876 4.188 1.00 41.28 377 VAL A N 1
ATOM 3060 C CA . VAL A 1 377 ? -21.911 22.988 4.324 1.00 41.28 377 VAL A CA 1
ATOM 3061 C C . VAL A 1 377 ? -22.788 23.637 5.390 1.00 41.28 377 VAL A C 1
ATOM 3063 O O . VAL A 1 377 ? -22.414 23.667 6.566 1.00 41.28 377 VAL A O 1
ATOM 3066 N N . GLU A 1 378 ? -23.886 24.259 4.960 1.00 31.22 378 GLU A N 1
ATOM 3067 C CA . GLU A 1 378 ? -24.883 24.842 5.846 1.00 31.22 378 GLU A CA 1
ATOM 3068 C C . GLU A 1 378 ? -25.304 23.747 6.826 1.00 31.22 378 GLU A C 1
ATOM 3070 O O . GLU A 1 378 ? -25.963 22.773 6.459 1.00 31.22 378 GLU A O 1
ATOM 3075 N N . ARG A 1 379 ? -24.896 23.877 8.093 1.00 36.72 379 ARG A N 1
ATOM 3076 C CA . ARG A 1 379 ? -25.583 23.142 9.150 1.00 36.72 379 ARG A CA 1
ATOM 3077 C C . ARG A 1 379 ? -27.025 23.640 9.134 1.00 36.72 379 ARG A C 1
ATOM 3079 O O . ARG A 1 379 ? -27.213 24.858 9.191 1.00 36.72 379 ARG A O 1
ATOM 3086 N N . PRO A 1 380 ? -28.032 22.753 9.077 1.00 37.47 380 PRO A N 1
ATOM 3087 C CA . PRO A 1 380 ? -29.406 23.193 9.215 1.00 37.47 380 PRO A CA 1
ATOM 3088 C C . PRO A 1 380 ? -29.531 23.916 10.556 1.00 37.47 380 PRO A C 1
ATOM 3090 O O . PRO A 1 380 ? -29.119 23.396 11.596 1.00 37.47 380 PRO A O 1
ATOM 3093 N N . SER A 1 381 ? -30.027 25.152 10.493 1.00 36.22 381 SER A N 1
ATOM 3094 C CA . SER A 1 381 ? -30.237 26.004 11.656 1.00 36.22 381 SER A CA 1
ATOM 3095 C C . SER A 1 381 ? -31.129 25.267 12.648 1.00 36.22 381 SER A C 1
ATOM 3097 O O . SER A 1 381 ? -32.308 25.036 12.381 1.00 36.22 381 SER A O 1
ATOM 3099 N N . THR A 1 382 ? -30.574 24.877 13.793 1.00 37.59 382 THR A N 1
ATOM 3100 C CA . THR A 1 382 ? -31.362 24.485 14.961 1.00 37.59 382 THR A CA 1
ATOM 3101 C C . THR A 1 382 ? -31.946 25.748 15.584 1.00 37.59 382 THR A C 1
ATOM 3103 O O . THR A 1 382 ? -31.470 2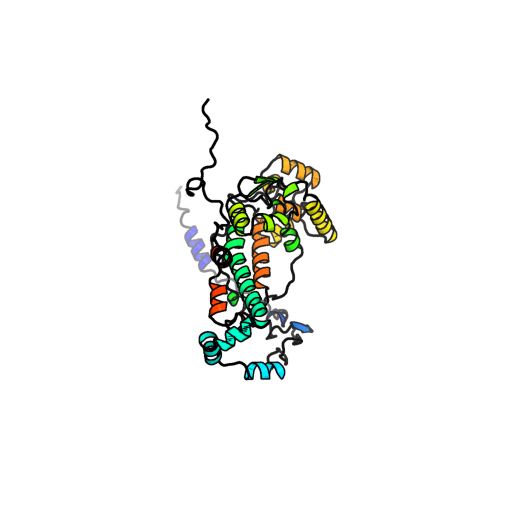6.214 16.614 1.00 37.59 382 THR A O 1
ATOM 3106 N N . GLU A 1 383 ? -32.953 26.315 14.926 1.00 35.03 383 GLU A N 1
ATOM 3107 C CA . GLU A 1 383 ? -33.900 27.258 15.516 1.00 35.03 383 GLU A CA 1
ATOM 3108 C C . GLU A 1 383 ? -35.318 26.844 15.112 1.00 35.03 383 GLU A C 1
ATOM 3110 O O . GLU A 1 383 ? -35.845 27.279 14.088 1.00 35.03 383 GLU A O 1
ATOM 3115 N N . LEU A 1 384 ? -35.893 25.921 15.888 1.00 38.69 384 LEU A N 1
ATOM 3116 C CA . LEU A 1 384 ? -37.091 26.129 16.719 1.00 38.69 384 LEU A CA 1
ATOM 3117 C C . LEU A 1 384 ? -37.436 24.842 17.475 1.00 38.69 384 LEU A C 1
ATOM 3119 O O . LEU A 1 384 ? -37.713 23.817 16.814 1.00 38.69 384 LEU A O 1
#

pLDDT: mean 87.0, std 15.01, range [31.22, 98.69]